Protein AF-0000000075076273 (afdb_homodimer)

Organism: Methylotuvimicrobium buryatense (NCBI:txid95641)

pLDDT: mean 92.7, std 9.91, range [49.16, 98.88]

Nearest PDB structures (foldseek):
  3ntx-assembly1_A  TM=8.333E-01  e=2.703E-18  Yersinia pestis CO92
  7r6a-assembly1_A  TM=7.899E-01  e=1.783E-18  Yersinia pestis
  2p2d-assembly1_B  TM=7.974E-01  e=5.294E-17  Escherichia coli
  2p2d-assembly1_C  TM=8.151E-01  e=6.070E-16  Escherichia coli
  7r6a-assembly1_B  TM=7.524E-01  e=3.491E-17  Yersinia pestis

Structure (mmCIF, N/CA/C/O backbone):
data_AF-0000000075076273-model_v1
#
loop_
_entity.id
_entity.type
_entity.pdbx_description
1 polymer Asparaginase
#
loop_
_atom_site.group_PDB
_atom_site.id
_atom_site.type_symbol
_atom_site.label_atom_id
_atom_site.label_alt_id
_atom_site.label_comp_id
_atom_site.label_asym_id
_atom_site.label_entity_id
_atom_site.label_seq_id
_atom_site.pdbx_PDB_ins_code
_atom_site.Cartn_x
_atom_site.Cartn_y
_atom_site.Cartn_z
_atom_site.occupancy
_atom_site.B_iso_or_equiv
_atom_site.auth_seq_id
_atom_site.auth_comp_id
_atom_site.auth_asym_id
_atom_site.auth_atom_id
_atom_site.pdbx_PDB_model_num
ATOM 1 N N . MET A 1 1 ? 7.57 26.594 31.391 1 91.5 1 MET A N 1
ATOM 2 C CA . MET A 1 1 ? 6.262 26.359 30.781 1 91.5 1 MET A CA 1
ATOM 3 C C . MET A 1 1 ? 6.363 26.297 29.266 1 91.5 1 MET A C 1
ATOM 5 O O . MET A 1 1 ? 7.078 27.109 28.656 1 91.5 1 MET A O 1
ATOM 9 N N . LYS A 1 2 ? 5.855 25.281 28.656 1 96 2 LYS A N 1
ATOM 10 C CA . LYS A 1 2 ? 5.797 25.172 27.203 1 96 2 LYS A CA 1
ATOM 11 C C . LYS A 1 2 ? 4.422 25.578 26.688 1 96 2 LYS A C 1
ATOM 13 O O . LYS A 1 2 ? 3.398 25.203 27.25 1 96 2 LYS A O 1
ATOM 18 N N . ASN A 1 3 ? 4.441 26.422 25.703 1 97.81 3 ASN A N 1
ATOM 19 C CA . ASN A 1 3 ? 3.221 26.812 25 1 97.81 3 ASN A CA 1
ATOM 20 C C . ASN A 1 3 ? 3.023 26.016 23.719 1 97.81 3 ASN A C 1
ATOM 22 O O . ASN A 1 3 ? 3.871 26.047 22.828 1 97.81 3 ASN A O 1
ATOM 26 N N . VAL A 1 4 ? 1.896 25.344 23.625 1 98.06 4 VAL A N 1
ATOM 27 C CA . VAL A 1 4 ? 1.641 24.453 22.5 1 98.06 4 VAL A CA 1
ATOM 28 C C . VAL A 1 4 ? 0.36 24.875 21.797 1 98.06 4 VAL A C 1
ATOM 30 O O . VAL A 1 4 ? -0.672 25.094 22.422 1 98.06 4 VAL A O 1
ATOM 33 N N . LEU A 1 5 ? 0.422 25.125 20.469 1 98.19 5 LEU A N 1
ATOM 34 C CA . LEU A 1 5 ? -0.783 25.25 19.656 1 98.19 5 LEU A CA 1
ATOM 35 C C . LEU A 1 5 ? -1.387 23.875 19.375 1 98.19 5 LEU A C 1
ATOM 37 O O . LEU A 1 5 ? -0.745 23.031 18.75 1 98.19 5 LEU A O 1
ATOM 41 N N . LEU A 1 6 ? -2.545 23.625 19.859 1 96.62 6 LEU A N 1
ATOM 42 C CA . LEU A 1 6 ? -3.246 22.359 19.672 1 96.62 6 LEU A CA 1
ATOM 43 C C . LEU A 1 6 ? -4.406 22.531 18.688 1 96.62 6 LEU A C 1
ATOM 45 O O . LEU A 1 6 ? -5.379 23.219 18.984 1 96.62 6 LEU A O 1
ATOM 49 N N . VAL A 1 7 ? -4.258 21.891 17.516 1 96.56 7 VAL A N 1
ATOM 50 C CA . VAL A 1 7 ? -5.223 22 16.438 1 96.56 7 VAL A CA 1
ATOM 51 C C . VAL A 1 7 ? -6.059 20.734 16.344 1 96.56 7 VAL A C 1
ATOM 53 O O . VAL A 1 7 ? -5.531 19.656 16.078 1 96.56 7 VAL A O 1
ATOM 56 N N . PHE A 1 8 ? -7.359 20.812 16.531 1 93.31 8 PHE A N 1
ATOM 57 C CA . PHE A 1 8 ? -8.266 19.672 16.453 1 93.31 8 PHE A CA 1
ATOM 58 C C . PHE A 1 8 ? -8.938 19.609 15.086 1 93.31 8 PHE A C 1
ATOM 60 O O . PHE A 1 8 ? -9.555 20.578 14.641 1 93.31 8 PHE A O 1
ATOM 67 N N . THR A 1 9 ? -8.805 18.469 14.375 1 91.31 9 THR A N 1
ATOM 68 C CA . THR A 1 9 ? -9.414 18.344 13.055 1 91.31 9 THR A CA 1
ATOM 69 C C . THR A 1 9 ? -10.398 17.172 13.031 1 91.31 9 THR A C 1
ATOM 71 O O . THR A 1 9 ? -10.938 16.828 11.977 1 91.31 9 THR A O 1
ATOM 74 N N . GLY A 1 10 ? -10.641 16.594 14.062 1 81.31 10 GLY A N 1
ATOM 75 C CA . GLY A 1 10 ? -11.5 15.422 14.148 1 81.31 10 GLY A CA 1
ATOM 76 C C . GLY A 1 10 ? -10.727 14.125 14.32 1 81.31 10 GLY A C 1
ATOM 77 O O . GLY A 1 10 ? -9.766 14.07 15.086 1 81.31 10 GLY A O 1
ATOM 78 N N . GLY A 1 11 ? -11.32 13.156 13.664 1 72.12 11 GLY A N 1
ATOM 79 C CA . GLY A 1 11 ? -10.688 11.844 13.75 1 72.12 11 GLY A CA 1
ATOM 80 C C . GLY A 1 11 ? -11.125 11.047 14.961 1 72.12 11 GLY A C 1
ATOM 81 O O . GLY A 1 11 ? -11.859 11.555 15.812 1 72.12 11 GLY A O 1
ATOM 82 N N . THR A 1 12 ? -10.664 9.875 14.984 1 70.38 12 THR A N 1
ATOM 83 C CA . THR A 1 12 ? -11 8.938 16.047 1 70.38 12 THR A CA 1
ATOM 84 C C . THR A 1 12 ? -10.609 9.5 17.422 1 70.38 12 THR A C 1
ATOM 86 O O . THR A 1 12 ? -11.32 9.305 18.406 1 70.38 12 THR A O 1
ATOM 89 N N . ILE A 1 13 ? -9.547 10.203 17.391 1 76.06 13 ILE A N 1
ATOM 90 C CA . ILE A 1 13 ? -9.055 10.797 18.625 1 76.06 13 ILE A CA 1
ATOM 91 C C . ILE A 1 13 ? -10.023 11.875 19.094 1 76.06 13 ILE A C 1
ATOM 93 O O . ILE A 1 13 ? -10.07 12.203 20.281 1 76.06 13 ILE A O 1
ATOM 97 N N . GLY A 1 14 ? -10.688 12.391 18.188 1 66.56 14 GLY A N 1
ATOM 98 C CA . GLY A 1 14 ? -11.672 13.414 18.5 1 66.56 14 GLY A CA 1
ATOM 99 C C . GLY A 1 14 ? -13.102 12.914 18.422 1 66.56 14 GLY A C 1
ATOM 100 O O . GLY A 1 14 ? -14.031 13.703 18.281 1 66.56 14 GLY A O 1
ATOM 101 N N . SER A 1 15 ? -13.188 11.531 18.406 1 67.44 15 SER A N 1
ATOM 102 C CA . SER A 1 15 ? -14.508 10.984 18.125 1 67.44 15 SER A CA 1
ATOM 103 C C . SER A 1 15 ? -15.039 10.18 19.312 1 67.44 15 SER A C 1
ATOM 105 O O . SER A 1 15 ? -14.297 9.883 20.25 1 67.44 15 SER A O 1
ATOM 107 N N . GLU A 1 16 ? -16.297 10.164 19.344 1 65.06 16 GLU A N 1
ATOM 108 C CA . GLU A 1 16 ? -16.984 9.281 20.266 1 65.06 16 GLU A CA 1
ATOM 109 C C . GLU A 1 16 ? -17.609 8.086 19.531 1 65.06 16 GLU A C 1
ATOM 111 O O . GLU A 1 16 ? -18.031 8.211 18.391 1 65.06 16 GLU A O 1
ATOM 116 N N . ALA A 1 17 ? -17.453 6.934 20.125 1 58.31 17 ALA A N 1
ATOM 117 C CA . ALA A 1 17 ? -18.125 5.758 19.562 1 58.31 17 ALA A CA 1
ATOM 118 C C . ALA A 1 17 ? -19.578 5.711 20 1 58.31 17 ALA A C 1
ATOM 120 O O . ALA A 1 17 ? -19.891 5.871 21.188 1 58.31 17 ALA A O 1
ATOM 121 N N . SER A 1 18 ? -20.453 6.039 19.031 1 53.84 18 SER A N 1
ATOM 122 C CA . SER A 1 18 ? -21.859 5.844 19.328 1 53.84 18 SER A CA 1
ATOM 123 C C . SER A 1 18 ? -22.469 4.758 18.453 1 53.84 18 SER A C 1
ATOM 125 O O . SER A 1 18 ? -22.391 4.84 17.219 1 53.84 18 SER A O 1
ATOM 127 N N . CYS A 1 19 ? -23.141 3.855 19.031 1 49.62 19 CYS A N 1
ATOM 128 C CA . CYS A 1 19 ? -23.875 2.771 18.375 1 49.62 19 CYS A CA 1
ATOM 129 C C . CYS A 1 19 ? -23.016 2.123 17.297 1 49.62 19 CYS A C 1
ATOM 131 O O . CYS A 1 19 ? -23.484 1.925 16.172 1 49.62 19 CYS A O 1
ATOM 133 N N . GLY A 1 20 ? -21.734 1.979 17.547 1 52.19 20 GLY A N 1
ATOM 134 C CA . GLY A 1 20 ? -20.891 1.23 16.625 1 52.19 20 GLY A CA 1
ATOM 135 C C . GLY A 1 20 ? -20.312 2.088 15.523 1 52.19 20 GLY A C 1
ATOM 136 O O . GLY A 1 20 ? -19.547 1.595 14.68 1 52.19 20 GLY A O 1
ATOM 137 N N . THR A 1 21 ? -20.797 3.359 15.391 1 55.84 21 THR A N 1
ATOM 138 C CA . THR A 1 21 ? -20.266 4.27 14.383 1 55.84 21 THR A CA 1
ATOM 139 C C . THR A 1 21 ? -19.375 5.328 15.023 1 55.84 21 THR A C 1
ATOM 141 O O . THR A 1 21 ? -19.625 5.766 16.141 1 55.84 21 THR A O 1
ATOM 144 N N . ILE A 1 22 ? -18.234 5.602 14.367 1 59.59 22 ILE A N 1
ATOM 145 C CA . ILE A 1 22 ? -17.344 6.664 14.82 1 59.59 22 ILE A CA 1
ATOM 146 C C . ILE A 1 22 ? -17.781 7.996 14.211 1 59.59 22 ILE A C 1
ATOM 148 O O . ILE A 1 22 ? -17.969 8.102 13 1 59.59 22 ILE A O 1
ATOM 152 N N . ALA A 1 23 ? -18.344 8.883 15.062 1 63.66 23 ALA A N 1
ATOM 153 C CA . ALA A 1 23 ? -18.703 10.234 14.633 1 63.66 23 ALA A CA 1
ATOM 154 C C . ALA A 1 23 ? -17.875 11.273 15.359 1 63.66 23 ALA A C 1
ATOM 156 O O . ALA A 1 23 ? -17.516 11.094 16.531 1 63.66 23 ALA A O 1
ATOM 157 N N . THR A 1 24 ? -17.547 12.25 14.609 1 65.75 24 THR A N 1
ATOM 158 C CA . THR A 1 24 ? -16.797 13.336 15.258 1 65.75 24 THR A CA 1
ATOM 159 C C . THR A 1 24 ? -17.625 13.953 16.391 1 65.75 24 THR A C 1
ATOM 161 O O . THR A 1 24 ? -18.844 14.039 16.297 1 65.75 24 THR A O 1
ATOM 164 N N . SER A 1 25 ? -16.906 14.141 17.547 1 65.94 25 SER A N 1
ATOM 165 C CA . SER A 1 25 ? -17.578 14.711 18.703 1 65.94 25 SER A CA 1
ATOM 166 C C . SER A 1 25 ? -17.016 16.094 19.047 1 65.94 25 SER A C 1
ATOM 168 O O . SER A 1 25 ? -15.797 16.297 19.016 1 65.94 25 SER A O 1
ATOM 170 N N . VAL A 1 26 ? -17.906 17.016 19.391 1 64.25 26 VAL A N 1
ATOM 171 C CA . VAL A 1 26 ? -17.516 18.359 19.797 1 64.25 26 VAL A CA 1
ATOM 172 C C . VAL A 1 26 ? -16.781 18.312 21.125 1 64.25 26 VAL A C 1
ATOM 174 O O . VAL A 1 26 ? -15.984 19.203 21.438 1 64.25 26 VAL A O 1
ATOM 177 N N . ASN A 1 27 ? -16.984 17.188 21.797 1 67.5 27 ASN A N 1
ATOM 178 C CA . ASN A 1 27 ? -16.438 17.109 23.141 1 67.5 27 ASN A CA 1
ATOM 179 C C . ASN A 1 27 ? -15.078 16.391 23.141 1 67.5 27 ASN A C 1
ATOM 181 O O . ASN A 1 27 ? -14.406 16.328 24.172 1 67.5 27 ASN A O 1
ATOM 185 N N . ALA A 1 28 ? -14.641 15.883 22 1 67.88 28 ALA A N 1
ATOM 186 C CA . ALA A 1 28 ? -13.453 15.039 21.922 1 67.88 28 ALA A CA 1
ATOM 187 C C . ALA A 1 28 ? -12.203 15.805 22.359 1 67.88 28 ALA A C 1
ATOM 189 O O . ALA A 1 28 ? -11.383 15.281 23.109 1 67.88 28 ALA A O 1
ATOM 190 N N . PRO A 1 29 ? -12.094 17.047 21.922 1 68.75 29 PRO A N 1
ATOM 191 C CA . PRO A 1 29 ? -10.93 17.781 22.406 1 68.75 29 PRO A CA 1
ATOM 192 C C . PRO A 1 29 ? -10.867 17.859 23.938 1 68.75 29 PRO A C 1
ATOM 194 O O . PRO A 1 29 ? -9.789 17.703 24.516 1 68.75 29 PRO A O 1
ATOM 197 N N . TYR A 1 30 ? -11.992 17.953 24.422 1 74.19 30 TYR A N 1
ATOM 198 C CA . TYR A 1 30 ? -12.07 18.047 25.875 1 74.19 30 TYR A CA 1
ATOM 199 C C . TYR A 1 30 ? -11.672 16.719 26.516 1 74.19 30 TYR A C 1
ATOM 201 O O . TYR A 1 30 ? -10.922 16.703 27.5 1 74.19 30 TYR A O 1
ATOM 209 N N . ARG A 1 31 ? -12.086 15.68 25.938 1 84.81 31 ARG A N 1
ATOM 210 C CA . ARG A 1 31 ? -11.789 14.367 26.5 1 84.81 31 ARG A CA 1
ATOM 211 C C . ARG A 1 31 ? -10.297 14.078 26.469 1 84.81 31 ARG A C 1
ATOM 213 O O . ARG A 1 31 ? -9.727 13.57 27.438 1 84.81 31 ARG A O 1
ATOM 220 N N . LEU A 1 32 ? -9.664 14.367 25.391 1 90.5 32 LEU A N 1
ATOM 221 C CA . LEU A 1 32 ? -8.227 14.164 25.25 1 90.5 32 LEU A CA 1
ATOM 222 C C . LEU A 1 32 ? -7.465 14.953 26.312 1 90.5 32 LEU A C 1
ATOM 224 O O . LEU A 1 32 ? -6.59 14.414 27 1 90.5 32 LEU A O 1
ATOM 228 N N . LEU A 1 33 ? -7.793 16.188 26.547 1 91.44 33 LEU A N 1
ATOM 229 C CA . LEU A 1 33 ? -7.113 17.062 27.5 1 91.44 33 LEU A CA 1
ATOM 230 C C . LEU A 1 33 ? -7.387 16.625 28.938 1 91.44 33 LEU A C 1
ATOM 232 O O . LEU A 1 33 ? -6.504 16.719 29.797 1 91.44 33 LEU A O 1
ATOM 236 N N . GLN A 1 34 ? -8.594 16.125 29.109 1 91 34 GLN A N 1
ATOM 237 C CA . GLN A 1 34 ? -8.93 15.602 30.438 1 91 34 GLN A CA 1
ATOM 238 C C . GLN A 1 34 ? -8.07 14.391 30.781 1 91 34 GLN A C 1
ATOM 240 O O . GLN A 1 34 ? -7.52 14.305 31.891 1 91 34 GLN A O 1
ATOM 245 N N . LEU A 1 35 ? -8.031 13.492 29.875 1 92.25 35 LEU A N 1
ATOM 246 C CA . LEU A 1 35 ? -7.215 12.297 30.078 1 92.25 35 LEU A CA 1
ATOM 247 C C . LEU A 1 35 ? -5.746 12.672 30.25 1 92.25 35 LEU A C 1
ATOM 249 O O . LEU A 1 35 ? -5.055 12.102 31.094 1 92.25 35 LEU A O 1
ATOM 253 N N . PHE A 1 36 ? -5.336 13.586 29.5 1 93.75 36 PHE A N 1
ATOM 254 C CA . PHE A 1 36 ? -3.967 14.086 29.578 1 93.75 36 PHE A CA 1
ATOM 255 C C . PHE A 1 36 ? -3.67 14.648 30.953 1 93.75 36 PHE A C 1
ATOM 257 O O . PHE A 1 36 ? -2.65 14.32 31.562 1 93.75 36 PHE A O 1
ATOM 264 N N . GLU A 1 37 ? -4.508 15.484 31.5 1 94.12 37 GLU A N 1
ATOM 265 C CA . GLU A 1 37 ? -4.344 16.094 32.812 1 94.12 37 GLU A CA 1
ATOM 266 C C . GLU A 1 37 ? -4.301 15.023 33.906 1 94.12 37 GLU A C 1
ATOM 268 O O . GLU A 1 37 ? -3.551 15.156 34.875 1 94.12 37 GLU A O 1
ATOM 273 N N . ARG A 1 38 ? -5.039 14.016 33.688 1 93.75 38 ARG A N 1
ATOM 274 C CA . ARG A 1 38 ? -5.164 12.977 34.688 1 93.75 38 ARG A CA 1
ATOM 275 C C . ARG A 1 38 ? -3.959 12.039 34.656 1 93.75 38 ARG A C 1
ATOM 277 O O . ARG A 1 38 ? -3.533 11.531 35.688 1 93.75 38 ARG A O 1
ATOM 284 N N . GLN A 1 39 ? -3.402 11.883 33.5 1 93.38 39 GLN A N 1
ATOM 285 C CA . GLN A 1 39 ? -2.48 10.758 33.344 1 93.38 39 GLN A CA 1
ATOM 286 C C . GLN A 1 39 ? -1.054 11.242 33.125 1 93.38 39 GLN A C 1
ATOM 288 O O . GLN A 1 39 ? -0.103 10.461 33.219 1 93.38 39 GLN A O 1
ATOM 293 N N . TYR A 1 40 ? -0.89 12.461 32.781 1 94.62 40 TYR A N 1
ATOM 294 C CA . TYR A 1 40 ? 0.441 13.016 32.562 1 94.62 40 TYR A CA 1
ATOM 295 C C . TYR A 1 40 ? 0.866 13.891 33.75 1 94.62 40 TYR A C 1
ATOM 297 O O . TYR A 1 40 ? 0.425 15.039 33.844 1 94.62 40 TYR A O 1
ATOM 305 N N . PRO A 1 41 ? 1.811 13.492 34.531 1 92.88 41 PRO A N 1
ATOM 306 C CA . PRO A 1 41 ? 2.162 14.188 35.781 1 92.88 41 PRO A CA 1
ATOM 307 C C . PRO A 1 41 ? 2.643 15.617 35.531 1 92.88 41 PRO A C 1
ATOM 309 O O . PRO A 1 41 ? 2.395 16.5 36.375 1 92.88 41 PRO A O 1
ATOM 312 N N . GLU A 1 42 ? 3.305 15.875 34.5 1 92.88 42 GLU A N 1
ATOM 313 C CA . GLU A 1 42 ? 3.893 17.188 34.25 1 92.88 42 GLU A CA 1
ATOM 314 C C . GLU A 1 42 ? 2.938 18.078 33.469 1 92.88 42 GLU A C 1
ATOM 316 O O . GLU A 1 42 ? 3.363 19.062 32.844 1 92.88 42 GLU A O 1
ATOM 321 N N . HIS A 1 43 ? 1.697 17.719 33.469 1 93.62 43 HIS A N 1
ATOM 322 C CA . HIS A 1 43 ? 0.7 18.422 32.688 1 93.62 43 HIS A CA 1
ATOM 323 C C . HIS A 1 43 ? 0.663 19.906 33 1 93.62 43 HIS A C 1
ATOM 325 O O . HIS A 1 43 ? 0.377 20.734 32.156 1 93.62 43 HIS A O 1
ATOM 331 N N . SER A 1 44 ? 0.981 20.312 34.219 1 92.94 44 SER A N 1
ATOM 332 C CA . SER A 1 44 ? 0.893 21.703 34.656 1 92.94 44 SER A CA 1
ATOM 333 C C . SER A 1 44 ? 1.965 22.562 34 1 92.94 44 SER A C 1
ATOM 335 O O . SER A 1 44 ? 1.899 23.797 34.062 1 92.94 44 SER A O 1
ATOM 337 N N . GLN A 1 45 ? 2.904 21.938 33.344 1 94.88 45 GLN A N 1
ATOM 338 C CA . GLN A 1 45 ? 3.998 22.641 32.688 1 94.88 45 GLN A CA 1
ATOM 339 C C . GLN A 1 45 ? 3.668 22.953 31.234 1 94.88 45 GLN A C 1
ATOM 341 O O . GLN A 1 45 ? 4.488 23.516 30.516 1 94.88 45 GLN A O 1
ATOM 346 N N . ILE A 1 46 ? 2.557 22.609 30.812 1 96.5 46 ILE A N 1
ATOM 347 C CA . ILE A 1 46 ? 2.162 22.781 29.422 1 96.5 46 ILE A CA 1
ATOM 348 C C . ILE A 1 46 ? 0.931 23.672 29.328 1 96.5 46 ILE A C 1
ATOM 350 O O . ILE A 1 46 ? -0.074 23.438 30 1 96.5 46 ILE A O 1
ATOM 354 N N . ASP A 1 47 ? 0.958 24.703 28.562 1 96.12 47 ASP A N 1
ATOM 355 C CA . ASP A 1 47 ? -0.181 25.562 28.234 1 96.12 47 ASP A CA 1
ATOM 356 C C . ASP A 1 47 ? -0.633 25.328 26.797 1 96.12 47 ASP A C 1
ATOM 358 O O . ASP A 1 47 ? 0.19 25.297 25.875 1 96.12 47 ASP A O 1
ATOM 362 N N . PHE A 1 48 ? -1.923 25.188 26.625 1 95.75 48 PHE A N 1
ATOM 363 C CA . PHE A 1 48 ? -2.451 24.922 25.297 1 95.75 48 PHE A CA 1
ATOM 364 C C . PHE A 1 48 ? -3.252 26.125 24.797 1 95.75 48 PHE A C 1
ATOM 366 O O . PHE A 1 48 ? -4.023 26.719 25.547 1 95.75 48 PHE A O 1
ATOM 373 N N . THR A 1 49 ? -3.006 26.562 23.594 1 95.62 49 THR A N 1
ATOM 374 C CA . THR A 1 49 ? -3.969 27.297 22.781 1 95.62 49 THR A CA 1
ATOM 375 C C . THR A 1 49 ? -4.664 26.359 21.797 1 95.62 49 THR A C 1
ATOM 377 O O . THR A 1 49 ? -4.016 25.75 20.938 1 95.62 49 THR A O 1
ATOM 380 N N . THR A 1 50 ? -5.977 26.203 21.906 1 93.81 50 THR A N 1
ATOM 381 C CA . THR A 1 50 ? -6.699 25.234 21.094 1 93.81 50 THR A CA 1
ATOM 382 C C . THR A 1 50 ? -7.496 25.922 19.984 1 93.81 50 THR A C 1
ATOM 384 O O . THR A 1 50 ? -8.078 26.984 20.203 1 93.81 50 THR A O 1
ATOM 387 N N . ILE A 1 51 ? -7.391 25.375 18.766 1 92.31 51 ILE A N 1
ATOM 388 C CA . ILE A 1 51 ? -8.242 25.797 17.656 1 92.31 51 ILE A CA 1
ATOM 389 C C . ILE A 1 51 ? -8.852 24.578 16.984 1 92.31 51 ILE A C 1
ATOM 391 O O . ILE A 1 51 ? -8.328 23.469 17.109 1 92.31 51 ILE A O 1
ATOM 395 N N . ARG A 1 52 ? -10.016 24.797 16.312 1 90.81 52 ARG A N 1
ATOM 396 C CA . ARG A 1 52 ? -10.727 23.734 15.602 1 90.81 52 ARG A CA 1
ATOM 397 C C . ARG A 1 52 ? -11.227 24.234 14.25 1 90.81 52 ARG A C 1
ATOM 399 O O . ARG A 1 52 ? -12.422 24.5 14.078 1 90.81 52 ARG A O 1
ATOM 406 N N . PRO A 1 53 ? -10.383 24.234 13.344 1 87.38 53 PRO A N 1
ATOM 407 C CA . PRO A 1 53 ? -10.734 24.828 12.047 1 87.38 53 PRO A CA 1
ATOM 408 C C . PRO A 1 53 ? -11.758 23.984 11.289 1 87.38 53 PRO A C 1
ATOM 410 O O . PRO A 1 53 ? -12.625 24.531 10.602 1 87.38 53 PRO A O 1
ATOM 413 N N . VAL A 1 54 ? -11.562 22.688 11.32 1 84.12 54 VAL A N 1
ATOM 414 C CA . VAL A 1 54 ? -12.406 21.797 10.539 1 84.12 54 VAL A CA 1
ATOM 415 C C . VAL A 1 54 ? -12.609 20.484 11.289 1 84.12 54 VAL A C 1
ATOM 417 O O . VAL A 1 54 ? -11.672 19.969 11.914 1 84.12 54 VAL A O 1
ATOM 420 N N . GLN A 1 55 ? -13.781 20.047 11.32 1 87 55 GLN A N 1
ATOM 421 C CA . GLN A 1 55 ? -14.094 18.734 11.844 1 87 55 GLN A CA 1
ATOM 422 C C . GLN A 1 55 ? -14.477 17.766 10.711 1 87 55 GLN A C 1
ATOM 424 O O . GLN A 1 55 ? -15.516 17.953 10.062 1 87 55 GLN A O 1
ATOM 429 N N . ILE A 1 56 ? -13.578 16.766 10.562 1 90.06 56 ILE A N 1
ATOM 430 C CA . ILE A 1 56 ? -13.789 15.914 9.398 1 90.06 56 ILE A CA 1
ATOM 431 C C . ILE A 1 56 ? -13.227 14.516 9.672 1 90.06 56 ILE A C 1
ATOM 433 O O . ILE A 1 56 ? -12.203 14.375 10.344 1 90.06 56 ILE A O 1
ATOM 437 N N . LEU A 1 57 ? -13.891 13.484 9.203 1 90.38 57 LEU A N 1
ATOM 438 C CA . LEU A 1 57 ? -13.289 12.156 9.164 1 90.38 57 LEU A CA 1
ATOM 439 C C . LEU A 1 57 ? -12.188 12.086 8.117 1 90.38 57 LEU A C 1
ATOM 441 O O . LEU A 1 57 ? -12.344 12.602 7.008 1 90.38 57 LEU A O 1
ATOM 445 N N . SER A 1 58 ? -11.086 11.477 8.508 1 93.81 58 SER A N 1
ATOM 446 C CA . SER A 1 58 ? -9.891 11.578 7.68 1 93.81 58 SER A CA 1
ATOM 447 C C . SER A 1 58 ? -10.102 10.945 6.312 1 93.81 58 SER A C 1
ATOM 449 O O . SER A 1 58 ? -9.438 11.305 5.34 1 93.81 58 SER A O 1
ATOM 451 N N . GLU A 1 59 ? -11.07 9.969 6.184 1 94.06 59 GLU A N 1
ATOM 452 C CA . GLU A 1 59 ? -11.352 9.344 4.895 1 94.06 59 GLU A CA 1
ATOM 453 C C . GLU A 1 59 ? -11.945 10.352 3.91 1 94.06 59 GLU A C 1
ATOM 455 O O . GLU A 1 59 ? -11.945 10.117 2.701 1 94.06 59 GLU A O 1
ATOM 460 N N . ASN A 1 60 ? -12.406 11.484 4.387 1 95.31 60 ASN A N 1
ATOM 461 C CA . ASN A 1 60 ? -13.078 12.461 3.541 1 95.31 60 ASN A CA 1
ATOM 462 C C . ASN A 1 60 ? -12.18 13.664 3.244 1 95.31 60 ASN A C 1
ATOM 464 O O . ASN A 1 60 ? -12.625 14.641 2.648 1 95.31 60 ASN A O 1
ATOM 468 N N . ILE A 1 61 ? -10.93 13.578 3.623 1 96.06 61 ILE A N 1
ATOM 469 C CA . ILE A 1 61 ? -9.992 14.68 3.445 1 96.06 61 ILE A CA 1
ATOM 470 C C . ILE A 1 61 ? -9.609 14.797 1.974 1 96.06 61 ILE A C 1
ATOM 472 O O . ILE A 1 61 ? -9.398 13.789 1.298 1 96.06 61 ILE A O 1
ATOM 476 N N . THR A 1 62 ? -9.555 16.047 1.488 1 96.94 62 THR A N 1
ATOM 477 C CA . THR A 1 62 ? -9.055 16.438 0.176 1 96.94 62 THR A CA 1
ATOM 478 C C . THR A 1 62 ? -7.992 17.531 0.306 1 96.94 62 THR A C 1
ATOM 480 O O . THR A 1 62 ? -7.754 18.047 1.4 1 96.94 62 THR A O 1
ATOM 483 N N . PRO A 1 63 ? -7.359 17.906 -0.786 1 97.94 63 PRO A N 1
ATOM 484 C CA . PRO A 1 63 ? -6.371 18.984 -0.72 1 97.94 63 PRO A CA 1
ATOM 485 C C . PRO A 1 63 ? -6.969 20.297 -0.22 1 97.94 63 PRO A C 1
ATOM 487 O O . PRO A 1 63 ? -6.266 21.094 0.405 1 97.94 63 PRO A O 1
ATOM 490 N N . THR A 1 64 ? -8.242 20.5 -0.454 1 96.75 64 THR A N 1
ATOM 491 C CA . THR A 1 64 ? -8.906 21.703 0.043 1 96.75 64 THR A CA 1
ATOM 492 C C . THR A 1 64 ? -8.859 21.75 1.567 1 96.75 64 THR A C 1
ATOM 494 O O . THR A 1 64 ? -8.719 22.828 2.152 1 96.75 64 THR A O 1
ATOM 497 N N . PHE A 1 65 ? -8.977 20.641 2.182 1 96.25 65 PHE A N 1
ATOM 498 C CA . PHE A 1 65 ? -8.836 20.547 3.631 1 96.25 65 PHE A CA 1
ATOM 499 C C . PHE A 1 65 ? -7.461 21.047 4.07 1 96.25 65 PHE A C 1
ATOM 501 O O . PHE A 1 65 ? -7.348 21.812 5.031 1 96.25 65 PHE A O 1
ATOM 508 N N . TRP A 1 66 ? -6.387 20.609 3.4 1 98.25 66 TRP A N 1
ATOM 509 C CA . TRP A 1 66 ? -5.027 21.016 3.742 1 98.25 66 TRP A CA 1
ATOM 510 C C . TRP A 1 66 ? -4.879 22.531 3.66 1 98.25 66 TRP A C 1
ATOM 512 O O . TRP A 1 66 ? -4.223 23.156 4.508 1 98.25 66 TRP A O 1
ATOM 522 N N . GLU A 1 67 ? -5.512 23.109 2.639 1 98.31 67 GLU A N 1
ATOM 523 C CA . GLU A 1 67 ? -5.449 24.562 2.461 1 98.31 67 GLU A CA 1
ATOM 524 C C . GLU A 1 67 ? -6.07 25.297 3.65 1 98.31 67 GLU A C 1
ATOM 526 O O . GLU A 1 67 ? -5.473 26.219 4.191 1 98.31 67 GLU A O 1
ATOM 531 N N . THR A 1 68 ? -7.195 24.812 4.047 1 97.31 68 THR A N 1
ATOM 532 C CA . THR A 1 68 ? -7.879 25.406 5.195 1 97.31 68 THR A CA 1
ATOM 533 C C . THR A 1 68 ? -7.062 25.219 6.469 1 97.31 68 THR A C 1
ATOM 535 O O . THR A 1 68 ? -6.895 26.156 7.25 1 97.31 68 THR A O 1
ATOM 538 N N . LEU A 1 69 ? -6.566 24.031 6.688 1 97.81 69 LEU A N 1
ATOM 539 C CA . LEU A 1 69 ? -5.762 23.703 7.859 1 97.81 69 LEU A CA 1
ATOM 540 C C . LEU A 1 69 ? -4.523 24.594 7.934 1 97.81 69 LEU A C 1
ATOM 542 O O . LEU A 1 69 ? -4.242 25.188 8.977 1 97.81 69 LEU A O 1
ATOM 546 N N . ILE A 1 70 ? -3.801 24.734 6.832 1 98.44 70 ILE A N 1
ATOM 547 C CA . ILE A 1 70 ? -2.561 25.484 6.758 1 98.44 70 ILE A CA 1
ATOM 548 C C . ILE A 1 70 ? -2.844 26.969 7.035 1 98.44 70 ILE A C 1
ATOM 550 O O . ILE A 1 70 ? -2.154 27.594 7.836 1 98.44 70 ILE A O 1
ATOM 554 N N . LYS A 1 71 ? -3.914 27.516 6.406 1 98.25 71 LYS A N 1
ATOM 555 C CA . LYS A 1 71 ? -4.273 28.922 6.605 1 98.25 71 LYS A CA 1
ATOM 556 C C . LYS A 1 71 ? -4.578 29.203 8.078 1 98.25 71 LYS A C 1
ATOM 558 O O . LYS A 1 71 ? -4.176 30.25 8.609 1 98.25 71 LYS A O 1
ATOM 563 N N . THR A 1 72 ? -5.242 28.297 8.672 1 97.69 72 THR A N 1
ATOM 564 C CA . THR A 1 72 ? -5.629 28.484 10.062 1 97.69 72 THR A CA 1
ATOM 565 C C . THR A 1 72 ? -4.402 28.438 10.977 1 97.69 72 THR A C 1
ATOM 567 O O . THR A 1 72 ? -4.293 29.234 11.914 1 97.69 72 THR A O 1
ATOM 570 N N . ILE A 1 73 ? -3.508 27.531 10.758 1 98.31 73 ILE A N 1
ATOM 571 C CA . ILE A 1 73 ? -2.287 27.406 11.547 1 98.31 73 ILE A CA 1
ATOM 572 C C . ILE A 1 73 ? -1.43 28.656 11.352 1 98.31 73 ILE A C 1
ATOM 574 O O . ILE A 1 73 ? -0.913 29.219 12.32 1 98.31 73 ILE A O 1
ATOM 578 N N . GLU A 1 74 ? -1.331 29.125 10.133 1 97.94 74 GLU A N 1
ATOM 579 C CA . GLU A 1 74 ? -0.546 30.312 9.836 1 97.94 74 GLU A CA 1
ATOM 580 C C . GLU A 1 74 ? -1.108 31.531 10.555 1 97.94 74 GLU A C 1
ATOM 582 O O . GLU A 1 74 ? -0.351 32.375 11.055 1 97.94 74 GLU A O 1
ATOM 587 N N . ALA A 1 75 ? -2.396 31.609 10.539 1 97.94 75 ALA A N 1
ATOM 588 C CA . ALA A 1 75 ? -3.055 32.75 11.172 1 97.94 75 ALA A CA 1
ATOM 589 C C . ALA A 1 75 ? -2.711 32.812 12.656 1 97.94 75 ALA A C 1
ATOM 591 O O . ALA A 1 75 ? -2.721 33.906 13.242 1 97.94 75 ALA A O 1
ATOM 592 N N . GLU A 1 76 ? -2.35 31.719 13.25 1 97.88 76 GLU A N 1
ATOM 593 C CA . GLU A 1 76 ? -2.01 31.672 14.664 1 97.88 76 GLU A CA 1
ATOM 594 C C . GLU A 1 76 ? -0.529 31.969 14.891 1 97.88 76 GLU A C 1
ATOM 596 O O . GLU A 1 76 ? -0.061 32 16.031 1 97.88 76 GLU A O 1
ATOM 601 N N . GLN A 1 77 ? 0.247 32.156 13.836 1 98.12 77 GLN A N 1
ATOM 602 C CA . GLN A 1 77 ? 1.678 32.406 13.922 1 98.12 77 GLN A CA 1
ATOM 603 C C . GLN A 1 77 ? 2.4 31.328 14.703 1 98.12 77 GLN A C 1
ATOM 605 O O . GLN A 1 77 ? 2.912 31.578 15.797 1 98.12 77 GLN A O 1
ATOM 610 N N . PRO A 1 78 ? 2.564 30.203 14.086 1 97.69 78 PRO A N 1
ATOM 611 C CA . PRO A 1 78 ? 3.072 29.031 14.781 1 97.69 78 PRO A CA 1
ATOM 612 C C . PRO A 1 78 ? 4.449 29.25 15.406 1 97.69 78 PRO A C 1
ATOM 614 O O . PRO A 1 78 ? 4.816 28.562 16.359 1 97.69 78 PRO A O 1
ATOM 617 N N . GLU A 1 79 ? 5.199 30.203 14.977 1 96.19 79 GLU A N 1
ATOM 618 C CA . GLU A 1 79 ? 6.523 30.5 15.516 1 96.19 79 GLU A CA 1
ATOM 619 C C . GLU A 1 79 ? 6.438 30.984 16.953 1 96.19 79 GLU A C 1
ATOM 621 O O . GLU A 1 79 ? 7.438 30.969 17.688 1 96.19 79 GLU A O 1
ATOM 626 N N . ARG A 1 80 ? 5.277 31.406 17.375 1 97.25 80 ARG A N 1
ATOM 627 C CA . ARG A 1 80 ? 5.102 31.953 18.719 1 97.25 80 ARG A CA 1
ATOM 628 C C . ARG A 1 80 ? 4.969 30.828 19.75 1 97.25 80 ARG A C 1
ATOM 630 O O . ARG A 1 80 ? 5.035 31.078 20.953 1 97.25 80 ARG A O 1
ATOM 637 N N . TYR A 1 81 ? 4.852 29.641 19.281 1 98.19 81 TYR A N 1
ATOM 638 C CA . TYR A 1 81 ? 4.672 28.5 20.172 1 98.19 81 TYR A CA 1
ATOM 639 C C . TYR A 1 81 ? 5.941 27.656 20.234 1 98.19 81 TYR A C 1
ATOM 641 O O . TYR A 1 81 ? 6.832 27.797 19.406 1 98.19 81 TYR A O 1
ATOM 649 N N . ASP A 1 82 ? 6.023 26.844 21.266 1 98.12 82 ASP A N 1
ATOM 650 C CA . ASP A 1 82 ? 7.145 25.906 21.375 1 98.12 82 ASP A CA 1
ATOM 651 C C . ASP A 1 82 ? 6.973 24.719 20.453 1 98.12 82 ASP A C 1
ATOM 653 O O . ASP A 1 82 ? 7.941 24.031 20.125 1 98.12 82 ASP A O 1
ATOM 657 N N . GLY A 1 83 ? 5.754 24.516 20.016 1 98.44 83 GLY A N 1
ATOM 658 C CA . GLY A 1 83 ? 5.406 23.469 19.078 1 98.44 83 GLY A CA 1
ATOM 659 C C . GLY A 1 83 ? 3.936 23.453 18.703 1 98.44 83 GLY A C 1
ATOM 660 O O . GLY A 1 83 ? 3.125 24.141 19.328 1 98.44 83 GLY A O 1
ATOM 661 N N . VAL A 1 84 ? 3.629 22.797 17.672 1 98.62 84 VAL A N 1
ATOM 662 C CA . VAL A 1 84 ? 2.26 22.656 17.188 1 98.62 84 VAL A CA 1
ATOM 663 C C . VAL A 1 84 ? 1.866 21.172 17.188 1 98.62 84 VAL A C 1
ATOM 665 O O . VAL A 1 84 ? 2.658 20.312 16.812 1 98.62 84 VAL A O 1
ATOM 668 N N . ILE A 1 85 ? 0.705 20.844 17.688 1 98.12 85 ILE A N 1
ATOM 669 C CA . ILE A 1 85 ? 0.145 19.5 17.594 1 98.12 85 ILE A CA 1
ATOM 670 C C . ILE A 1 85 ? -1.165 19.531 16.812 1 98.12 85 ILE A C 1
ATOM 672 O O . ILE A 1 85 ? -2.039 20.359 17.094 1 98.12 85 ILE A O 1
ATOM 676 N N . VAL A 1 86 ? -1.264 18.734 15.805 1 97.69 86 VAL A N 1
ATOM 677 C CA . VAL A 1 86 ? -2.473 18.594 15 1 97.69 86 VAL A CA 1
ATOM 678 C C . VAL A 1 86 ? -3.064 17.203 15.203 1 97.69 86 VAL A C 1
ATOM 680 O O . VAL A 1 86 ? -2.418 16.203 14.891 1 97.69 86 VAL A O 1
ATOM 683 N N . THR A 1 87 ? -4.254 17.078 15.75 1 96.12 87 THR A N 1
ATOM 684 C CA . THR A 1 87 ? -4.926 15.789 15.797 1 96.12 87 THR A CA 1
ATOM 685 C C . THR A 1 87 ? -5.496 15.422 14.43 1 96.12 87 THR A C 1
ATOM 687 O O . THR A 1 87 ? -5.926 16.297 13.68 1 96.12 87 THR A O 1
ATOM 690 N N . HIS A 1 88 ? -5.527 14.227 14.086 1 95.5 88 HIS A N 1
ATOM 691 C CA . HIS A 1 88 ? -5.883 13.781 12.742 1 95.5 88 HIS A CA 1
ATOM 692 C C . HIS A 1 88 ? -6.418 12.359 12.758 1 95.5 88 HIS A C 1
ATOM 694 O O . HIS A 1 88 ? -6.133 11.594 13.68 1 95.5 88 HIS A O 1
ATOM 700 N N . GLY A 1 89 ? -7.223 11.969 11.82 1 94.5 89 GLY A N 1
ATOM 701 C CA . GLY A 1 89 ? -7.562 10.562 11.617 1 94.5 89 GLY A CA 1
ATOM 702 C C . GLY A 1 89 ? -6.445 9.766 10.969 1 94.5 89 GLY A C 1
ATOM 703 O O . GLY A 1 89 ? -5.473 10.336 10.477 1 94.5 89 GLY A O 1
ATOM 704 N N . THR A 1 90 ? -6.641 8.469 10.906 1 96.06 90 THR A N 1
ATOM 705 C CA . THR A 1 90 ? -5.531 7.609 10.508 1 96.06 90 THR A CA 1
ATOM 706 C C . THR A 1 90 ? -5.582 7.324 9.008 1 96.06 90 THR A C 1
ATOM 708 O O . THR A 1 90 ? -4.551 7.062 8.383 1 96.06 90 THR A O 1
ATOM 711 N N . ASP A 1 91 ? -6.637 7.426 8.328 1 95.19 91 ASP A N 1
ATOM 712 C CA . ASP A 1 91 ? -6.824 6.949 6.961 1 95.19 91 ASP A CA 1
ATOM 713 C C . ASP A 1 91 ? -5.922 7.703 5.988 1 95.19 91 ASP A C 1
ATOM 715 O O . ASP A 1 91 ? -5.375 7.113 5.055 1 95.19 91 ASP A O 1
ATOM 719 N N . THR A 1 92 ? -5.801 9.031 6.141 1 97.75 92 THR A N 1
ATOM 720 C CA . THR A 1 92 ? -5.039 9.852 5.203 1 97.75 92 THR A CA 1
ATOM 721 C C . THR A 1 92 ? -3.92 10.594 5.922 1 97.75 92 THR A C 1
ATOM 723 O O . THR A 1 92 ? -3.447 11.633 5.445 1 97.75 92 THR A O 1
ATOM 726 N N . LEU A 1 93 ? -3.535 10.055 7.086 1 98.25 93 LEU A N 1
ATOM 727 C CA . LEU A 1 93 ? -2.545 10.664 7.965 1 98.25 93 LEU A CA 1
ATOM 728 C C . LEU A 1 93 ? -1.233 10.898 7.223 1 98.25 93 LEU A C 1
ATOM 730 O O . LEU A 1 93 ? -0.649 11.984 7.32 1 98.25 93 LEU A O 1
ATOM 734 N N . ALA A 1 94 ? -0.798 9.945 6.453 1 98.81 94 ALA A N 1
ATOM 735 C CA . ALA A 1 94 ? 0.487 10.039 5.766 1 98.81 94 ALA A CA 1
ATOM 736 C C . ALA A 1 94 ? 0.482 11.164 4.738 1 98.81 94 ALA A C 1
ATOM 738 O O . ALA A 1 94 ? 1.478 11.875 4.586 1 98.81 94 ALA A O 1
ATOM 739 N N . TYR A 1 95 ? -0.621 11.367 4.062 1 98.88 95 TYR A N 1
ATOM 740 C CA . TYR A 1 95 ? -0.738 12.438 3.078 1 98.88 95 TYR A CA 1
ATOM 741 C C . TYR A 1 95 ? -0.707 13.805 3.75 1 98.88 95 TYR A C 1
ATOM 743 O O . TYR A 1 95 ? -0.015 14.719 3.287 1 98.88 95 TYR A O 1
ATOM 751 N N . THR A 1 96 ? -1.456 13.914 4.828 1 98.75 96 THR A N 1
ATOM 752 C CA . THR A 1 96 ? -1.487 15.188 5.539 1 98.75 96 THR A CA 1
ATOM 753 C C . THR A 1 96 ? -0.123 15.5 6.145 1 98.75 96 THR A C 1
ATOM 755 O O . THR A 1 96 ? 0.328 16.656 6.113 1 98.75 96 THR A O 1
ATOM 758 N N . ALA A 1 97 ? 0.507 14.492 6.691 1 98.88 97 ALA A N 1
ATOM 759 C CA . ALA A 1 97 ? 1.847 14.688 7.242 1 98.88 97 ALA A CA 1
ATOM 760 C C . ALA A 1 97 ? 2.816 15.172 6.172 1 98.88 97 ALA A C 1
ATOM 762 O O . ALA A 1 97 ? 3.625 16.078 6.422 1 98.88 97 ALA A O 1
ATOM 763 N N . ALA A 1 98 ? 2.717 14.625 5.008 1 98.81 98 ALA A N 1
ATOM 764 C CA . ALA A 1 98 ? 3.549 15.07 3.895 1 98.81 98 ALA A CA 1
ATOM 765 C C . ALA A 1 98 ? 3.225 16.516 3.512 1 98.81 98 ALA A C 1
ATOM 767 O O . ALA A 1 98 ? 4.129 17.328 3.299 1 98.81 98 ALA A O 1
ATOM 768 N N . ALA A 1 99 ? 1.95 16.844 3.455 1 98.88 99 ALA A N 1
ATOM 769 C CA . ALA A 1 99 ? 1.514 18.188 3.07 1 98.88 99 ALA A CA 1
ATOM 770 C C . ALA A 1 99 ? 2.062 19.25 4.027 1 98.88 99 ALA A C 1
ATOM 772 O O . ALA A 1 99 ? 2.629 20.25 3.596 1 98.88 99 ALA A O 1
ATOM 773 N N . LEU A 1 100 ? 1.948 18.969 5.289 1 98.75 100 LEU A N 1
ATOM 774 C CA . LEU A 1 100 ? 2.406 19.922 6.289 1 98.75 100 LEU A CA 1
ATOM 775 C C . LEU A 1 100 ? 3.93 19.969 6.336 1 98.75 100 LEU A C 1
ATOM 777 O O . LEU A 1 100 ? 4.512 21.031 6.574 1 98.75 100 LEU A O 1
ATOM 781 N N . SER A 1 101 ? 4.605 18.828 6.141 1 98.06 101 SER A N 1
ATOM 782 C CA . SER A 1 101 ? 6.062 18.797 6.098 1 98.06 101 SER A CA 1
ATOM 783 C C . SER A 1 101 ? 6.605 19.703 5 1 98.06 101 SER A C 1
ATOM 785 O O . SER A 1 101 ? 7.523 20.484 5.234 1 98.06 101 SER A O 1
ATOM 787 N N . LEU A 1 102 ? 5.988 19.562 3.842 1 97.62 102 LEU A N 1
ATOM 788 C CA . LEU A 1 102 ? 6.465 20.328 2.697 1 97.62 102 LEU A CA 1
ATOM 789 C C . LEU A 1 102 ? 6.117 21.812 2.855 1 97.62 102 LEU A C 1
ATOM 791 O O . LEU A 1 102 ? 6.973 22.672 2.66 1 97.62 102 LEU A O 1
ATOM 795 N N . TYR A 1 103 ? 4.949 22.094 3.236 1 97.94 103 TYR A N 1
ATOM 796 C CA . TYR A 1 103 ? 4.516 23.484 3.307 1 97.94 103 TYR A CA 1
ATOM 797 C C . TYR A 1 103 ? 5.254 24.234 4.414 1 97.94 103 TYR A C 1
ATOM 799 O O . TYR A 1 103 ? 5.691 25.375 4.219 1 97.94 103 TYR A O 1
ATOM 807 N N . PHE A 1 104 ? 5.402 23.609 5.559 1 97 104 PHE A N 1
ATOM 808 C CA . PHE A 1 104 ? 6.023 24.25 6.711 1 97 104 PHE A CA 1
ATOM 809 C C . PHE A 1 104 ? 7.496 23.875 6.816 1 97 104 PHE A C 1
ATOM 811 O O . PHE A 1 104 ? 8.031 23.75 7.918 1 97 104 PHE A O 1
ATOM 818 N N . HIS A 1 105 ? 8.164 23.641 5.715 1 95.25 105 HIS A N 1
ATOM 819 C CA . HIS A 1 105 ? 9.539 23.156 5.684 1 95.25 105 HIS A CA 1
ATOM 820 C C . HIS A 1 105 ? 10.484 24.172 6.348 1 95.25 105 HIS A C 1
ATOM 822 O O . HIS A 1 105 ? 11.555 23.797 6.824 1 95.25 105 HIS A O 1
ATOM 828 N N . ALA A 1 106 ? 10.055 25.422 6.473 1 93.19 106 ALA A N 1
ATOM 829 C CA . ALA A 1 106 ? 10.945 26.453 7 1 93.19 106 ALA A CA 1
ATOM 830 C C . ALA A 1 106 ? 10.57 26.812 8.438 1 93.19 106 ALA A C 1
ATOM 832 O O . ALA A 1 106 ? 11.219 27.672 9.055 1 93.19 106 ALA A O 1
ATOM 833 N N . LEU A 1 107 ? 9.555 26.219 8.945 1 94.31 107 LEU A N 1
ATOM 834 C CA . LEU A 1 107 ? 9.164 26.484 10.328 1 94.31 107 LEU A CA 1
ATOM 835 C C . LEU A 1 107 ? 10.242 26.016 11.297 1 94.31 107 LEU A C 1
ATOM 837 O O . LEU A 1 107 ? 10.719 24.875 11.203 1 94.31 107 LEU A O 1
ATOM 841 N N . ASN A 1 108 ? 10.617 26.812 12.227 1 93.56 108 ASN A N 1
ATOM 842 C CA . ASN A 1 108 ? 11.688 26.484 13.156 1 93.56 108 ASN A CA 1
ATOM 843 C C . ASN A 1 108 ? 11.141 25.906 14.453 1 93.56 108 ASN A C 1
ATOM 845 O O . ASN A 1 108 ? 11.727 26.094 15.523 1 93.56 108 ASN A O 1
ATOM 849 N N . LYS A 1 109 ? 10 25.406 14.422 1 96.38 109 LYS A N 1
ATOM 850 C CA . LYS A 1 109 ? 9.336 24.719 15.523 1 96.38 109 LYS A CA 1
ATOM 851 C C . LYS A 1 109 ? 8.844 23.344 15.086 1 96.38 109 LYS A C 1
ATOM 853 O O . LYS A 1 109 ? 8.516 23.125 13.922 1 96.38 109 LYS A O 1
ATOM 858 N N . PRO A 1 110 ? 8.805 22.406 16.031 1 97.94 110 PRO A N 1
ATOM 859 C CA . PRO A 1 110 ? 8.281 21.094 15.664 1 97.94 110 PRO A CA 1
ATOM 860 C C . PRO A 1 110 ? 6.758 21.094 15.523 1 97.94 110 PRO A C 1
ATOM 862 O O . PRO A 1 110 ? 6.062 21.781 16.266 1 97.94 110 PRO A O 1
ATOM 865 N N . MET A 1 111 ? 6.316 20.391 14.617 1 98.62 111 MET A N 1
ATOM 866 C CA . MET A 1 111 ? 4.898 20.109 14.438 1 98.62 111 MET A CA 1
ATOM 867 C C . MET A 1 111 ? 4.641 18.609 14.484 1 98.62 111 MET A C 1
ATOM 869 O O . MET A 1 111 ? 5.324 17.828 13.812 1 98.62 111 MET A O 1
ATOM 873 N N . LEU A 1 112 ? 3.721 18.172 15.305 1 98.81 112 LEU A N 1
ATOM 874 C CA . LEU A 1 112 ? 3.43 16.75 15.484 1 98.81 112 LEU A CA 1
ATOM 875 C C . LEU A 1 112 ? 1.979 16.438 15.125 1 98.81 112 LEU A C 1
ATOM 877 O O . LEU A 1 112 ? 1.062 17.109 15.617 1 98.81 112 LEU A O 1
ATOM 881 N N . LEU A 1 113 ? 1.769 15.492 14.25 1 98.62 113 LEU A N 1
ATOM 882 C CA . LEU A 1 113 ? 0.426 14.977 14 1 98.62 113 LEU A CA 1
ATOM 883 C C . LEU A 1 113 ? 0.131 13.781 14.898 1 98.62 113 LEU A C 1
ATOM 885 O O . LEU A 1 113 ? 0.924 12.836 14.961 1 98.62 113 LEU A O 1
ATOM 889 N N . VAL A 1 114 ? -1.004 13.836 15.57 1 97.88 114 VAL A N 1
ATOM 890 C CA . VAL A 1 114 ? -1.358 12.789 16.516 1 97.88 114 VAL A CA 1
ATOM 891 C C . VAL A 1 114 ? -2.695 12.164 16.125 1 97.88 114 VAL A C 1
ATOM 893 O O . VAL A 1 114 ? -3.676 12.875 15.898 1 97.88 114 VAL A O 1
ATOM 896 N N . SER A 1 115 ? -2.703 10.883 16 1 96.56 115 SER A N 1
ATOM 897 C CA . SER A 1 115 ? -3.904 10.109 15.711 1 96.56 115 SER A CA 1
ATOM 898 C C . SER A 1 115 ? -4.082 8.969 16.703 1 96.56 115 SER A C 1
ATOM 900 O O . SER A 1 115 ? -3.266 8.797 17.609 1 96.56 115 SER A O 1
ATOM 902 N N . SER A 1 116 ? -5.234 8.367 16.594 1 94.19 116 SER A N 1
ATOM 903 C CA . SER A 1 116 ? -5.562 7.211 17.422 1 94.19 116 SER A CA 1
ATOM 904 C C . SER A 1 116 ? -6.156 6.082 16.594 1 94.19 116 SER A C 1
ATOM 906 O O . SER A 1 116 ? -6.934 6.328 15.672 1 94.19 116 SER A O 1
ATOM 908 N N . ASP A 1 117 ? -5.785 4.871 16.922 1 91.06 117 ASP A N 1
ATOM 909 C CA . ASP A 1 117 ? -6.305 3.723 16.188 1 91.06 117 ASP A CA 1
ATOM 910 C C . ASP A 1 117 ? -7.719 3.369 16.656 1 91.06 117 ASP A C 1
ATOM 912 O O . ASP A 1 117 ? -8.461 2.693 15.938 1 91.06 117 ASP A O 1
ATOM 916 N N . ARG A 1 118 ? -8.023 3.801 17.828 1 88.19 118 ARG A N 1
ATOM 917 C CA . ARG A 1 118 ? -9.328 3.574 18.453 1 88.19 118 ARG A CA 1
ATOM 918 C C . ARG A 1 118 ? -9.82 4.824 19.172 1 88.19 118 ARG A C 1
ATOM 920 O O . ARG A 1 118 ? -9.047 5.754 19.406 1 88.19 118 ARG A O 1
ATOM 927 N N . PRO A 1 119 ? -11.133 4.812 19.391 1 85.19 119 PRO A N 1
ATOM 928 C CA . PRO A 1 119 ? -11.617 5.918 20.219 1 85.19 119 PRO A CA 1
ATOM 929 C C . PRO A 1 119 ? -10.875 6.023 21.562 1 85.19 119 PRO A C 1
ATOM 931 O O . PRO A 1 119 ? -10.484 5.004 22.125 1 85.19 119 PRO A O 1
ATOM 934 N N . LEU A 1 120 ? -10.797 7.164 22.047 1 86.75 120 LEU A N 1
ATOM 935 C CA . LEU A 1 120 ? -9.953 7.465 23.203 1 86.75 120 LEU A CA 1
ATOM 936 C C . LEU A 1 120 ? -10.375 6.629 24.422 1 86.75 120 LEU A C 1
ATOM 938 O O . LEU A 1 120 ? -9.531 6.242 25.234 1 86.75 120 LEU A O 1
ATOM 942 N N . ASP A 1 121 ? -11.609 6.324 24.453 1 84.25 121 ASP A N 1
ATOM 943 C CA . ASP A 1 121 ? -12.117 5.645 25.641 1 84.25 121 ASP A CA 1
ATOM 944 C C . ASP A 1 121 ? -11.875 4.141 25.562 1 84.25 121 ASP A C 1
ATOM 946 O O . ASP A 1 121 ? -12.039 3.424 26.547 1 84.25 121 ASP A O 1
ATOM 950 N N . HIS A 1 122 ? -11.523 3.711 24.422 1 86.81 122 HIS A N 1
ATOM 951 C CA . HIS A 1 122 ? -11.18 2.299 24.312 1 86.81 122 HIS A CA 1
ATOM 952 C C . HIS A 1 122 ? -9.914 1.979 25.109 1 86.81 122 HIS A C 1
ATOM 954 O O . HIS A 1 122 ? -8.93 2.709 25.047 1 86.81 122 HIS A O 1
ATOM 960 N N . PRO A 1 123 ? -9.922 0.926 25.859 1 88.19 123 PRO A N 1
ATOM 961 C CA . PRO A 1 123 ? -8.805 0.605 26.75 1 88.19 123 PRO A CA 1
ATOM 962 C C . PRO A 1 123 ? -7.488 0.402 26 1 88.19 123 PRO A C 1
ATOM 964 O O . PRO A 1 123 ? -6.41 0.637 26.547 1 88.19 123 PRO A O 1
ATOM 967 N N . GLU A 1 124 ? -7.547 -0.023 24.797 1 90.69 124 GLU A N 1
ATOM 968 C CA . GLU A 1 124 ? -6.336 -0.317 24.031 1 90.69 124 GLU A CA 1
ATOM 969 C C . GLU A 1 124 ? -5.996 0.823 23.078 1 90.69 124 GLU A C 1
ATOM 971 O O . GLU A 1 124 ? -5.145 0.671 22.203 1 90.69 124 GLU A O 1
ATOM 976 N N . ALA A 1 125 ? -6.684 1.925 23.297 1 92.19 125 ALA A N 1
ATOM 977 C CA . ALA A 1 125 ? -6.426 3.057 22.406 1 92.19 125 ALA A CA 1
ATOM 978 C C . ALA A 1 125 ? -5.008 3.586 22.578 1 92.19 125 ALA A C 1
ATOM 980 O O . ALA A 1 125 ? -4.504 3.664 23.703 1 92.19 125 ALA A O 1
ATOM 981 N N . ASN A 1 126 ? -4.359 3.928 21.453 1 95.62 126 ASN A N 1
ATOM 982 C CA . ASN A 1 126 ? -2.994 4.43 21.531 1 95.62 126 ASN A CA 1
ATOM 983 C C . ASN A 1 126 ? -2.951 5.953 21.469 1 95.62 126 ASN A C 1
ATOM 985 O O . ASN A 1 126 ? -1.873 6.551 21.484 1 95.62 126 ASN A O 1
ATOM 989 N N . GLY A 1 127 ? -4.094 6.629 21.406 1 95.38 127 GLY A N 1
ATOM 990 C CA . GLY A 1 127 ? -4.188 8.062 21.188 1 95.38 127 GLY A CA 1
ATOM 991 C C . GLY A 1 127 ? -3.492 8.875 22.266 1 95.38 127 GLY A C 1
ATOM 992 O O . GLY A 1 127 ? -2.732 9.797 21.969 1 95.38 127 GLY A O 1
ATOM 993 N N . LEU A 1 128 ? -3.791 8.562 23.531 1 95 128 LEU A N 1
ATOM 994 C CA . LEU A 1 128 ? -3.197 9.312 24.641 1 95 128 LEU A CA 1
ATOM 995 C C . LEU A 1 128 ? -1.684 9.125 24.672 1 95 128 LEU A C 1
ATOM 997 O O . LEU A 1 128 ? -0.938 10.086 24.875 1 95 128 LEU A O 1
ATOM 1001 N N . ASN A 1 129 ? -1.232 7.895 24.438 1 95.88 129 ASN A N 1
ATOM 1002 C CA . ASN A 1 129 ? 0.2 7.625 24.391 1 95.88 129 ASN A CA 1
ATOM 1003 C C . ASN A 1 129 ? 0.888 8.422 23.297 1 95.88 129 ASN A C 1
ATOM 1005 O O . ASN A 1 129 ? 1.967 8.977 23.5 1 95.88 129 ASN A O 1
ATOM 1009 N N . ASN A 1 130 ? 0.276 8.422 22.188 1 97.81 130 ASN A N 1
ATOM 1010 C CA . ASN A 1 130 ? 0.818 9.195 21.062 1 97.81 130 ASN A CA 1
ATOM 1011 C C . ASN A 1 130 ? 0.863 10.688 21.391 1 97.81 130 ASN A C 1
ATOM 1013 O O . ASN A 1 130 ? 1.826 11.367 21.047 1 97.81 130 ASN A O 1
ATOM 1017 N N . PHE A 1 131 ? -0.151 11.164 22.062 1 97.19 131 PHE A N 1
ATOM 1018 C CA . PHE A 1 131 ? -0.237 12.57 22.453 1 97.19 131 PHE A CA 1
ATOM 1019 C C . PHE A 1 131 ? 0.859 12.922 23.453 1 97.19 131 PHE A C 1
ATOM 1021 O O . PHE A 1 131 ? 1.527 13.945 23.312 1 97.19 131 PHE A O 1
ATOM 1028 N N . ILE A 1 132 ? 1.071 12.102 24.391 1 97.38 132 ILE A N 1
ATOM 1029 C CA . ILE A 1 132 ? 2.107 12.312 25.406 1 97.38 132 ILE A CA 1
ATOM 1030 C C . ILE A 1 132 ? 3.482 12.305 24.734 1 97.38 132 ILE A C 1
ATOM 1032 O O . ILE A 1 132 ? 4.34 13.133 25.062 1 97.38 132 ILE A O 1
ATOM 1036 N N . ALA A 1 133 ? 3.678 11.406 23.797 1 98.25 133 ALA A N 1
ATOM 1037 C CA . ALA A 1 133 ? 4.941 11.375 23.062 1 98.25 133 ALA A CA 1
ATOM 1038 C C . ALA A 1 133 ? 5.172 12.688 22.328 1 98.25 133 ALA A C 1
ATOM 1040 O O . ALA A 1 133 ? 6.301 13.188 22.266 1 98.25 133 ALA A O 1
ATOM 1041 N N . ALA A 1 134 ? 4.125 13.203 21.781 1 98.38 134 ALA A N 1
ATOM 1042 C CA . ALA A 1 134 ? 4.223 14.484 21.078 1 98.38 134 ALA A CA 1
ATOM 1043 C C . ALA A 1 134 ? 4.629 15.594 22.047 1 98.38 134 ALA A C 1
ATOM 1045 O O . ALA A 1 134 ? 5.512 16.406 21.734 1 98.38 134 ALA A O 1
ATOM 1046 N N . ILE A 1 135 ? 4.027 15.656 23.203 1 97.88 135 ILE A N 1
ATOM 1047 C CA . ILE A 1 135 ? 4.324 16.656 24.219 1 97.88 135 ILE A CA 1
ATOM 1048 C C . ILE A 1 135 ? 5.777 16.531 24.672 1 97.88 135 ILE A C 1
ATOM 1050 O O . ILE A 1 135 ? 6.508 17.516 24.734 1 97.88 135 ILE A O 1
ATOM 1054 N N . GLU A 1 136 ? 6.156 15.32 24.906 1 98.06 136 GLU A N 1
ATOM 1055 C CA . GLU A 1 136 ? 7.523 15.078 25.344 1 98.06 136 GLU A CA 1
ATOM 1056 C C . GLU A 1 136 ? 8.531 15.484 24.266 1 98.06 136 GLU A C 1
ATOM 1058 O O . GLU A 1 136 ? 9.625 15.953 24.578 1 98.06 136 GLU A O 1
ATOM 1063 N N . PHE A 1 137 ? 8.18 15.242 23.047 1 98.5 137 PHE A N 1
ATOM 1064 C CA . PHE A 1 137 ? 9.055 15.664 21.953 1 98.5 137 PHE A CA 1
ATOM 1065 C C . PHE A 1 137 ? 9.266 17.172 21.984 1 98.5 137 PHE A C 1
ATOM 1067 O O . PHE A 1 137 ? 10.398 17.641 21.891 1 98.5 137 PHE A O 1
ATOM 1074 N N . ILE A 1 138 ? 8.219 17.953 22.141 1 97.88 138 ILE A N 1
ATOM 1075 C CA . ILE A 1 138 ? 8.273 19.406 22.188 1 97.88 138 ILE A CA 1
ATOM 1076 C C . ILE A 1 138 ? 9.078 19.859 23.406 1 97.88 138 ILE A C 1
ATOM 1078 O O . ILE A 1 138 ? 9.852 20.812 23.328 1 97.88 138 ILE A O 1
ATOM 1082 N N . ARG A 1 139 ? 8.945 19.141 24.469 1 96.75 139 ARG A N 1
ATOM 1083 C CA . ARG A 1 139 ? 9.586 19.531 25.719 1 96.75 139 ARG A CA 1
ATOM 1084 C C . ARG A 1 139 ? 11.078 19.234 25.688 1 96.75 139 ARG A C 1
ATOM 1086 O O . ARG A 1 139 ? 11.883 20.016 26.203 1 96.75 139 ARG A O 1
ATOM 1093 N N . GLN A 1 140 ? 11.43 18.109 25.094 1 95.12 140 GLN A N 1
ATOM 1094 C CA . GLN A 1 140 ? 12.773 17.578 25.297 1 95.12 140 GLN A CA 1
ATOM 1095 C C . GLN A 1 140 ? 13.641 17.812 24.062 1 95.12 140 GLN A C 1
ATOM 1097 O O . GLN A 1 140 ? 14.867 17.812 24.141 1 95.12 140 GLN A O 1
ATOM 1102 N N . ARG A 1 141 ? 12.977 17.906 22.938 1 91.62 141 ARG A N 1
ATOM 1103 C CA . ARG A 1 141 ? 13.742 17.922 21.688 1 91.62 141 ARG A CA 1
ATOM 1104 C C . ARG A 1 141 ? 13.758 19.312 21.062 1 91.62 141 ARG A C 1
ATOM 1106 O O . ARG A 1 141 ? 12.953 20.172 21.438 1 91.62 141 ARG A O 1
ATOM 1113 N N . ARG A 1 142 ? 14.75 19.516 20.172 1 88.19 142 ARG A N 1
ATOM 1114 C CA . ARG A 1 142 ? 14.922 20.812 19.531 1 88.19 142 ARG A CA 1
ATOM 1115 C C . ARG A 1 142 ? 14.789 20.688 18.016 1 88.19 142 ARG A C 1
ATOM 1117 O O . ARG A 1 142 ? 14.867 21.688 17.297 1 88.19 142 ARG A O 1
ATOM 1124 N N . GLU A 1 143 ? 14.547 19.453 17.594 1 92.38 143 GLU A N 1
ATOM 1125 C CA . GLU A 1 143 ? 14.438 19.234 16.156 1 92.38 143 GLU A CA 1
ATOM 1126 C C . GLU A 1 143 ? 13.211 19.953 15.578 1 92.38 143 GLU A C 1
ATOM 1128 O O . GLU A 1 143 ? 12.203 20.094 16.266 1 92.38 143 GLU A O 1
ATOM 1133 N N . THR A 1 144 ? 13.445 20.406 14.352 1 93.81 144 THR A N 1
ATOM 1134 C CA . THR A 1 144 ? 12.359 21.047 13.617 1 93.81 144 THR A CA 1
ATOM 1135 C C . THR A 1 144 ? 11.867 20.156 12.484 1 93.81 144 THR A C 1
ATOM 1137 O O . THR A 1 144 ? 12.578 19.25 12.039 1 93.81 144 THR A O 1
ATOM 1140 N N . GLY A 1 145 ? 10.625 20.375 12.094 1 96 145 GLY A N 1
ATOM 1141 C CA . GLY A 1 145 ? 9.977 19.562 11.078 1 96 145 GLY A CA 1
ATOM 1142 C C . GLY A 1 145 ? 8.633 19.016 11.523 1 96 145 GLY A C 1
ATOM 1143 O O . GLY A 1 145 ? 8.102 19.422 12.555 1 96 145 GLY A O 1
ATOM 1144 N N . VAL A 1 146 ? 8.109 18.156 10.719 1 98.5 146 VAL A N 1
ATOM 1145 C CA . VAL A 1 146 ? 6.816 17.547 11 1 98.5 146 VAL A CA 1
ATOM 1146 C C . VAL A 1 146 ? 7.012 16.062 11.336 1 98.5 146 VAL A C 1
ATOM 1148 O O . VAL A 1 146 ? 7.676 15.344 10.594 1 98.5 146 VAL A O 1
ATOM 1151 N N . PHE A 1 147 ? 6.473 15.656 12.461 1 98.81 147 PHE A N 1
ATOM 1152 C CA . PHE A 1 147 ? 6.648 14.297 12.961 1 98.81 147 PHE A CA 1
ATOM 1153 C C . PHE A 1 147 ? 5.305 13.672 13.305 1 98.81 147 PHE A C 1
ATOM 1155 O O . PHE A 1 147 ? 4.309 14.375 13.484 1 98.81 147 PHE A O 1
ATOM 1162 N N . VAL A 1 148 ? 5.32 12.32 13.391 1 98.88 148 VAL A N 1
ATOM 1163 C CA . VAL A 1 148 ? 4.117 11.57 13.719 1 98.88 148 VAL A CA 1
ATOM 1164 C C . VAL A 1 148 ? 4.441 10.508 14.758 1 98.88 148 VAL A C 1
ATOM 1166 O O . VAL A 1 148 ? 4.906 9.414 14.422 1 98.88 148 VAL A O 1
ATOM 1169 N N . PRO A 1 149 ? 4.195 10.812 16 1 98.81 149 PRO A N 1
ATOM 1170 C CA . PRO A 1 149 ? 4.266 9.727 16.984 1 98.81 149 PRO A CA 1
ATOM 1171 C C . PRO A 1 149 ? 3.137 8.711 16.812 1 98.81 149 PRO A C 1
ATOM 1173 O O . PRO A 1 149 ? 1.972 9.094 16.688 1 98.81 149 PRO A O 1
ATOM 1176 N N . TYR A 1 150 ? 3.498 7.473 16.828 1 98.75 150 TYR A N 1
ATOM 1177 C CA . TYR A 1 150 ? 2.48 6.438 16.688 1 98.75 150 TYR A CA 1
ATOM 1178 C C . TYR A 1 150 ? 2.957 5.117 17.281 1 98.75 150 TYR A C 1
ATOM 1180 O O . TYR A 1 150 ? 4.047 4.641 16.953 1 98.75 150 TYR A O 1
ATOM 1188 N N . ARG A 1 151 ? 2.143 4.57 18.062 1 97.81 151 ARG A N 1
ATOM 1189 C CA . ARG A 1 151 ? 2.445 3.289 18.703 1 97.81 151 ARG A CA 1
ATOM 1190 C C . ARG A 1 151 ? 1.626 2.164 18.062 1 97.81 151 ARG A C 1
ATOM 1192 O O . ARG A 1 151 ? 0.416 2.076 18.281 1 97.81 151 ARG A O 1
ATOM 1199 N N . ASN A 1 152 ? 2.291 1.327 17.297 1 96.81 152 ASN A N 1
ATOM 1200 C CA . ASN A 1 152 ? 1.629 0.11 16.844 1 96.81 152 ASN A CA 1
ATOM 1201 C C . ASN A 1 152 ? 1.354 -0.847 18 1 96.81 152 ASN A C 1
ATOM 1203 O O . ASN A 1 152 ? 2.035 -0.8 19.016 1 96.81 152 ASN A O 1
ATOM 1207 N N . PRO A 1 153 ? 0.319 -1.694 17.844 1 91.56 153 PRO A N 1
ATOM 1208 C CA . PRO A 1 153 ? 0.01 -2.637 18.922 1 91.56 153 PRO A CA 1
ATOM 1209 C C . PRO A 1 153 ? 1.212 -3.492 19.312 1 91.56 153 PRO A C 1
ATOM 1211 O O . PRO A 1 153 ? 1.871 -4.074 18.453 1 91.56 153 PRO A O 1
ATOM 1214 N N . GLY A 1 154 ? 1.441 -3.486 20.578 1 89.81 154 GLY A N 1
ATOM 1215 C CA . GLY A 1 154 ? 2.482 -4.336 21.141 1 89.81 154 GLY A CA 1
ATOM 1216 C C . GLY A 1 154 ? 3.879 -3.779 20.938 1 89.81 154 GLY A C 1
ATOM 1217 O O . GLY A 1 154 ? 4.871 -4.441 21.25 1 89.81 154 GLY A O 1
ATOM 1218 N N . GLU A 1 155 ? 4.02 -2.59 20.453 1 94 155 GLU A N 1
ATOM 1219 C CA . GLU A 1 155 ? 5.324 -2.002 20.156 1 94 155 GLU A CA 1
ATOM 1220 C C . GLU A 1 155 ? 5.539 -0.713 20.953 1 94 155 GLU A C 1
ATOM 1222 O O . GLU A 1 155 ? 4.609 -0.196 21.578 1 94 155 GLU A O 1
ATOM 1227 N N . TYR A 1 156 ? 6.77 -0.263 20.938 1 95.38 156 TYR A N 1
ATOM 1228 C CA . TYR A 1 156 ? 7.059 1.07 21.453 1 95.38 156 TYR A CA 1
ATOM 1229 C C . TYR A 1 156 ? 6.602 2.145 20.469 1 95.38 156 TYR A C 1
ATOM 1231 O O . TYR A 1 156 ? 6.414 1.87 19.281 1 95.38 156 TYR A O 1
ATOM 1239 N N . THR A 1 157 ? 6.422 3.328 21.047 1 97.94 157 THR A N 1
ATOM 1240 C CA . THR A 1 157 ? 6.031 4.438 20.188 1 97.94 157 THR A CA 1
ATOM 1241 C C . THR A 1 157 ? 7.184 4.832 19.266 1 97.94 157 THR A C 1
ATOM 1243 O O . THR A 1 157 ? 8.32 5.004 19.719 1 97.94 157 THR A O 1
ATOM 1246 N N . GLN A 1 158 ? 6.871 4.914 18.047 1 98.56 158 GLN A N 1
ATOM 1247 C CA . GLN A 1 158 ? 7.812 5.426 17.062 1 98.56 158 GLN A CA 1
ATOM 1248 C C . GLN A 1 158 ? 7.5 6.879 16.703 1 98.56 158 GLN A C 1
ATOM 1250 O O . GLN A 1 158 ? 6.332 7.262 16.625 1 98.56 158 GLN A O 1
ATOM 1255 N N . ILE A 1 159 ? 8.586 7.66 16.516 1 98.81 159 ILE A N 1
ATOM 1256 C CA . ILE A 1 159 ? 8.453 8.992 15.938 1 98.81 159 ILE A CA 1
ATOM 1257 C C . ILE A 1 159 ? 8.797 8.953 14.453 1 98.81 159 ILE A C 1
ATOM 1259 O O . ILE A 1 159 ? 9.961 8.766 14.086 1 98.81 159 ILE A O 1
ATOM 1263 N N . HIS A 1 160 ? 7.785 9.102 13.68 1 98.81 160 HIS A N 1
ATOM 1264 C CA . HIS A 1 160 ? 7.969 9.078 12.234 1 98.81 160 HIS A CA 1
ATOM 1265 C C . HIS A 1 160 ? 8.211 10.477 11.688 1 98.81 160 HIS A C 1
ATOM 1267 O O . HIS A 1 160 ? 7.629 11.453 12.18 1 98.81 160 HIS A O 1
ATOM 1273 N N . LEU A 1 161 ? 9.125 10.594 10.711 1 98.56 161 LEU A N 1
ATOM 1274 C CA . LEU A 1 161 ? 9.195 11.82 9.93 1 98.56 161 LEU A CA 1
ATOM 1275 C C . LEU A 1 161 ? 8 11.945 8.992 1 98.56 161 LEU A C 1
ATOM 1277 O O . LEU A 1 161 ? 7.719 11.023 8.211 1 98.56 161 LEU A O 1
ATOM 1281 N N . GLY A 1 162 ? 7.309 13.016 9.055 1 98.69 162 GLY A N 1
ATOM 1282 C CA . GLY A 1 162 ? 6.059 13.188 8.336 1 98.69 162 GLY A CA 1
ATOM 1283 C C . GLY A 1 162 ? 6.211 13.039 6.832 1 98.69 162 GLY A C 1
ATOM 1284 O O . GLY A 1 162 ? 5.305 12.539 6.16 1 98.69 162 GLY A O 1
ATOM 1285 N N . SER A 1 163 ? 7.336 13.43 6.297 1 98.25 163 SER A N 1
ATOM 1286 C CA . SER A 1 163 ? 7.582 13.398 4.859 1 98.25 163 SER A CA 1
ATOM 1287 C C . SER A 1 163 ? 7.957 12 4.391 1 98.25 163 SER A C 1
ATOM 1289 O O . SER A 1 163 ? 8.086 11.75 3.189 1 98.25 163 SER A O 1
ATOM 1291 N N . ARG A 1 164 ? 8.117 11.062 5.359 1 98.44 164 ARG A N 1
ATOM 1292 C CA . ARG A 1 164 ? 8.57 9.727 5.008 1 98.44 164 ARG A CA 1
ATOM 1293 C C . ARG A 1 164 ? 7.645 8.664 5.59 1 98.44 164 ARG A C 1
ATOM 1295 O O . ARG A 1 164 ? 8.039 7.5 5.73 1 98.44 164 ARG A O 1
ATOM 1302 N N . LEU A 1 165 ? 6.492 9.055 6 1 98.75 165 LEU A N 1
ATOM 1303 C CA . LEU A 1 165 ? 5.488 8.133 6.512 1 98.75 165 LEU A CA 1
ATOM 1304 C C . LEU A 1 165 ? 4.676 7.527 5.371 1 98.75 165 LEU A C 1
ATOM 1306 O O . LEU A 1 165 ? 4.27 8.234 4.449 1 98.75 165 LEU A O 1
ATOM 1310 N N . ALA A 1 166 ? 4.516 6.238 5.398 1 98.19 166 ALA A N 1
ATOM 1311 C CA . ALA A 1 166 ? 3.646 5.562 4.438 1 98.19 166 ALA A CA 1
ATOM 1312 C C . ALA A 1 166 ? 2.242 5.375 5 1 98.19 166 ALA A C 1
ATOM 1314 O O . ALA A 1 166 ? 2.047 5.402 6.219 1 98.19 166 ALA A O 1
ATOM 1315 N N . SER A 1 167 ? 1.281 5.246 4.082 1 98.06 167 SER A N 1
ATOM 1316 C CA . SER A 1 167 ? -0.079 4.945 4.512 1 98.06 167 SER A CA 1
ATOM 1317 C C . SER A 1 167 ? -0.126 3.66 5.332 1 98.06 167 SER A C 1
ATOM 1319 O O . SER A 1 167 ? 0.717 2.777 5.16 1 98.06 167 SER A O 1
ATOM 1321 N N . SER A 1 168 ? -1.092 3.643 6.18 1 97.19 168 SER A N 1
ATOM 1322 C CA . SER A 1 168 ? -1.254 2.498 7.07 1 97.19 168 SER A CA 1
ATOM 1323 C C . SER A 1 168 ? -1.45 1.207 6.277 1 97.19 168 SER A C 1
ATOM 1325 O O . SER A 1 168 ? -2.061 1.215 5.207 1 97.19 168 SER A O 1
ATOM 1327 N N . LEU A 1 169 ? -0.974 0.102 6.855 1 96.5 169 LEU A N 1
ATOM 1328 C CA . LEU A 1 169 ? -1.121 -1.213 6.238 1 96.5 169 LEU A CA 1
ATOM 1329 C C . LEU A 1 169 ? -2.588 -1.631 6.195 1 96.5 169 LEU A C 1
ATOM 1331 O O . LEU A 1 169 ? -3.338 -1.376 7.141 1 96.5 169 LEU A O 1
ATOM 1335 N N . GLN A 1 170 ? -2.924 -2.273 5.07 1 96.25 170 GLN A N 1
ATOM 1336 C CA . GLN A 1 170 ? -4.297 -2.742 4.922 1 96.25 170 GLN A CA 1
ATOM 1337 C C . GLN A 1 170 ? -4.68 -3.695 6.051 1 96.25 170 GLN A C 1
ATOM 1339 O O . GLN A 1 170 ? -3.832 -4.434 6.559 1 96.25 170 GLN A O 1
ATOM 1344 N N . LEU A 1 171 ? -6.02 -3.674 6.445 1 95.19 171 LEU A N 1
ATOM 1345 C CA . LEU A 1 171 ? -6.641 -4.59 7.395 1 95.19 171 LEU A CA 1
ATOM 1346 C C . LEU A 1 171 ? -5.953 -4.516 8.75 1 95.19 171 LEU A C 1
ATOM 1348 O O . LEU A 1 171 ? -5.949 -5.496 9.5 1 95.19 171 LEU A O 1
ATOM 1352 N N . SER A 1 172 ? -5.238 -3.451 8.883 1 91.38 172 SER A N 1
ATOM 1353 C CA . SER A 1 172 ? -4.613 -3.115 10.156 1 91.38 172 SER A CA 1
ATOM 1354 C C . SER A 1 172 ? -4.625 -1.609 10.398 1 91.38 172 SER A C 1
ATOM 1356 O O . SER A 1 172 ? -5.297 -0.866 9.68 1 91.38 172 SER A O 1
ATOM 1358 N N . GLY A 1 173 ? -4.062 -1.116 11.453 1 90.69 173 GLY A N 1
ATOM 1359 C CA . GLY A 1 173 ? -3.854 0.282 11.789 1 90.69 173 GLY A CA 1
ATOM 1360 C C . GLY A 1 173 ? -2.395 0.629 12.023 1 90.69 173 GLY A C 1
ATOM 1361 O O . GLY A 1 173 ? -2.086 1.646 12.648 1 90.69 173 GLY A O 1
ATOM 1362 N N . ASP A 1 174 ? -1.532 -0.278 11.422 1 95.44 174 ASP A N 1
ATOM 1363 C CA . ASP A 1 174 ? -0.104 -0.112 11.672 1 95.44 174 ASP A CA 1
ATOM 1364 C C . ASP A 1 174 ? 0.5 0.928 10.727 1 95.44 174 ASP A C 1
ATOM 1366 O O . ASP A 1 174 ? 0.17 0.964 9.539 1 95.44 174 ASP A O 1
ATOM 1370 N N . PHE A 1 175 ? 1.312 1.763 11.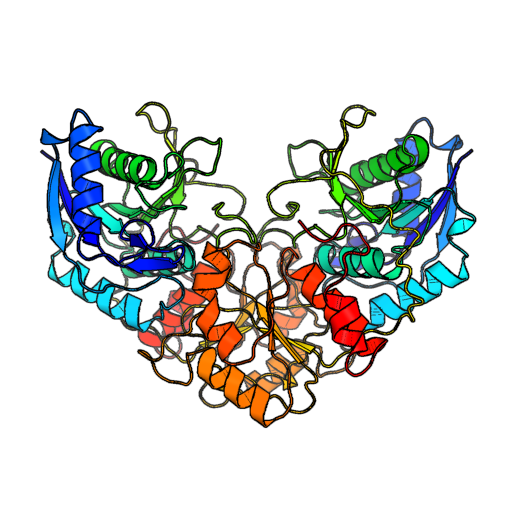305 1 97.75 175 PHE A N 1
ATOM 1371 C CA . PHE A 1 175 ? 2.059 2.732 10.508 1 97.75 175 PHE A CA 1
ATOM 1372 C C . PHE A 1 175 ? 3.545 2.395 10.5 1 97.75 175 PHE A C 1
ATOM 1374 O O . PHE A 1 175 ? 4.117 2.064 11.539 1 97.75 175 PHE A O 1
ATOM 1381 N N . ILE A 1 176 ? 4.102 2.424 9.336 1 96.75 176 ILE A N 1
ATOM 1382 C CA . ILE A 1 176 ? 5.52 2.154 9.133 1 96.75 176 ILE A CA 1
ATOM 1383 C C . ILE A 1 176 ? 6.121 3.227 8.227 1 96.75 176 ILE A C 1
ATOM 1385 O O . ILE A 1 176 ? 5.578 3.527 7.164 1 96.75 176 ILE A O 1
ATOM 1389 N N . SER A 1 177 ? 7.23 3.842 8.672 1 98 177 SER A N 1
ATOM 1390 C CA . SER A 1 177 ? 7.98 4.73 7.789 1 98 177 SER A CA 1
ATOM 1391 C C . SER A 1 177 ? 8.578 3.967 6.609 1 98 177 SER A C 1
ATOM 1393 O O . SER A 1 177 ? 8.844 2.768 6.711 1 98 177 SER A O 1
ATOM 1395 N N . VAL A 1 178 ? 8.734 4.641 5.484 1 96.88 178 VAL A N 1
ATOM 1396 C CA . VAL A 1 178 ? 9.367 4.016 4.332 1 96.88 178 VAL A CA 1
ATOM 1397 C C . VAL A 1 178 ? 10.695 3.389 4.75 1 96.88 178 VAL A C 1
ATOM 1399 O O . VAL A 1 178 ? 11.43 3.959 5.566 1 96.88 178 VAL A O 1
ATOM 1402 N N . GLN A 1 179 ? 10.938 2.125 4.285 1 94.75 179 GLN A N 1
ATOM 1403 C CA . GLN A 1 179 ? 12.125 1.323 4.555 1 94.75 179 GLN A CA 1
ATOM 1404 C C . GLN A 1 179 ? 12.195 0.931 6.027 1 94.75 179 GLN A C 1
ATOM 1406 O O . GLN A 1 179 ? 13.273 0.611 6.539 1 94.75 179 GLN A O 1
ATOM 1411 N N . ASN A 1 180 ? 11.086 1.104 6.723 1 93.62 180 ASN A N 1
ATOM 1412 C CA . ASN A 1 180 ? 11.008 0.779 8.141 1 93.62 180 ASN A CA 1
ATOM 1413 C C . ASN A 1 180 ? 11.984 1.613 8.961 1 93.62 180 ASN A C 1
ATOM 1415 O O . ASN A 1 180 ? 12.609 1.105 9.898 1 93.62 180 ASN A O 1
ATOM 1419 N N . LYS A 1 181 ? 12.148 2.871 8.555 1 96 181 LYS A N 1
ATOM 1420 C CA . LYS A 1 181 ? 13.094 3.75 9.234 1 96 181 LYS A CA 1
ATOM 1421 C C . LYS A 1 181 ? 12.391 4.965 9.828 1 96 181 LYS A C 1
ATOM 1423 O O . LYS A 1 181 ? 12.289 6.012 9.188 1 96 181 LYS A O 1
ATOM 1428 N N . SER A 1 182 ? 11.922 4.785 11.062 1 97.69 182 SER A N 1
ATOM 1429 C CA . SER A 1 182 ? 11.383 5.926 11.797 1 97.69 182 SER A CA 1
ATOM 1430 C C . SER A 1 182 ? 12.492 6.867 12.25 1 97.69 182 SER A C 1
ATOM 1432 O O . SER A 1 182 ? 13.68 6.547 12.117 1 97.69 182 SER A O 1
ATOM 1434 N N . TYR A 1 183 ? 12.133 8.039 12.68 1 98.19 183 TYR A N 1
ATOM 1435 C CA . TYR A 1 183 ? 13.109 9.031 13.125 1 98.19 183 TYR A CA 1
ATOM 1436 C C . TYR A 1 183 ? 13.781 8.594 14.422 1 98.19 183 TYR A C 1
ATOM 1438 O O . TYR A 1 183 ? 15.008 8.602 14.523 1 98.19 183 TYR A O 1
ATOM 1446 N N . CYS A 1 184 ? 13.016 8.234 15.398 1 98.19 184 CYS A N 1
ATOM 1447 C CA . CYS A 1 184 ? 13.5 7.691 16.656 1 98.19 184 CYS A CA 1
ATOM 1448 C C . CYS A 1 184 ? 12.383 6.969 17.406 1 98.19 184 CYS A C 1
ATOM 1450 O O . CYS A 1 184 ? 11.258 6.895 16.922 1 98.19 184 CYS A O 1
ATOM 1452 N N . ARG A 1 185 ? 12.719 6.395 18.484 1 97.94 185 ARG A N 1
ATOM 1453 C CA . ARG A 1 185 ? 11.773 5.672 19.328 1 97.94 185 ARG A CA 1
ATOM 1454 C C . ARG A 1 185 ? 11.57 6.387 20.656 1 97.94 185 ARG A C 1
ATOM 1456 O O . ARG A 1 185 ? 12.477 7.055 21.156 1 97.94 185 ARG A O 1
ATOM 1463 N N . PHE A 1 186 ? 10.406 6.289 21.234 1 98.25 186 PHE A N 1
ATOM 1464 C CA . PHE A 1 186 ? 10.062 6.836 22.547 1 98.25 186 PHE A CA 1
ATOM 1465 C C . PHE A 1 186 ? 9.609 5.734 23.484 1 98.25 186 PHE A C 1
ATOM 1467 O O . PHE A 1 186 ? 8.617 5.051 23.234 1 98.25 186 PHE A O 1
ATOM 1474 N N . GLU A 1 187 ? 10.336 5.582 24.531 1 95.06 187 GLU A N 1
ATOM 1475 C CA . GLU A 1 187 ? 10.055 4.559 25.547 1 95.06 187 GLU A CA 1
ATOM 1476 C C . GLU A 1 187 ? 10.422 5.043 26.938 1 95.06 187 GLU A C 1
ATOM 1478 O O . GLU A 1 187 ? 11.539 5.523 27.156 1 95.06 187 GLU A O 1
ATOM 1483 N N . ASN A 1 188 ? 9.5 4.844 27.844 1 93.25 188 ASN A N 1
ATOM 1484 C CA . ASN A 1 188 ? 9.719 5.176 29.25 1 93.25 188 ASN A CA 1
ATOM 1485 C C . ASN A 1 188 ? 10.188 6.617 29.406 1 93.25 188 ASN A C 1
ATOM 1487 O O . ASN A 1 188 ? 11.148 6.883 30.125 1 93.25 188 ASN A O 1
ATOM 1491 N N . GLY A 1 189 ? 9.648 7.48 28.688 1 93.56 189 GLY A N 1
ATOM 1492 C CA . GLY A 1 189 ? 9.891 8.906 28.844 1 93.56 189 GLY A CA 1
ATOM 1493 C C . GLY A 1 189 ? 11.172 9.367 28.172 1 93.56 189 GLY A C 1
ATOM 1494 O O . GLY A 1 189 ? 11.562 10.531 28.312 1 93.56 189 GLY A O 1
ATOM 1495 N N . VAL A 1 190 ? 11.781 8.461 27.375 1 96 190 VAL A N 1
ATOM 1496 C CA . VAL A 1 190 ? 13.07 8.805 26.781 1 96 190 VAL A CA 1
ATOM 1497 C C . VAL A 1 190 ? 13.031 8.516 25.281 1 96 190 VAL A C 1
ATOM 1499 O O . VAL A 1 190 ? 12.422 7.539 24.844 1 96 190 VAL A O 1
ATOM 1502 N N . PHE A 1 191 ? 13.711 9.406 24.547 1 97.88 191 PHE A N 1
ATOM 1503 C CA . PHE A 1 191 ? 13.859 9.219 23.109 1 97.88 191 PHE A CA 1
ATOM 1504 C C . PHE A 1 191 ? 15.195 8.562 22.781 1 97.88 191 PHE A C 1
ATOM 1506 O O . PHE A 1 191 ? 16.219 8.891 23.375 1 97.88 191 PHE A O 1
ATOM 1513 N N . SER A 1 192 ? 15.164 7.656 21.844 1 97.5 192 SER A N 1
ATOM 1514 C CA . SER A 1 192 ? 16.422 7.125 21.312 1 97.5 192 SER A CA 1
ATOM 1515 C C . SER A 1 192 ? 17.109 8.141 20.406 1 97.5 192 SER A C 1
ATOM 1517 O O . SER A 1 192 ? 16.547 9.195 20.109 1 97.5 192 SER A O 1
ATOM 1519 N N . GLU A 1 193 ? 18.344 7.82 20.016 1 96.25 193 GLU A N 1
ATOM 1520 C CA . GLU A 1 193 ? 19.047 8.656 19.047 1 96.25 193 GLU A CA 1
ATOM 1521 C C . GLU A 1 193 ? 18.328 8.648 17.703 1 96.25 193 GLU A C 1
ATOM 1523 O O . GLU A 1 193 ? 17.797 7.621 17.281 1 96.25 193 GLU A O 1
ATOM 1528 N N . PRO A 1 194 ? 18.344 9.805 17.078 1 95.81 194 PRO A N 1
ATOM 1529 C CA . PRO A 1 194 ? 17.75 9.852 15.742 1 95.81 194 PRO A CA 1
ATOM 1530 C C . PRO A 1 194 ? 18.438 8.906 14.75 1 95.81 194 PRO A C 1
ATOM 1532 O O . PRO A 1 194 ? 19.656 8.75 14.789 1 95.81 194 PRO A O 1
ATOM 1535 N N . LEU A 1 195 ? 17.578 8.32 13.93 1 94.44 195 LEU A N 1
ATOM 1536 C CA . LEU A 1 195 ? 18.109 7.43 12.906 1 94.44 195 LEU A CA 1
ATOM 1537 C C . LEU A 1 195 ? 18.219 8.148 11.562 1 94.44 195 LEU A C 1
ATOM 1539 O O . LEU A 1 195 ? 18.75 7.586 10.594 1 94.44 195 LEU A O 1
ATOM 1543 N N . ILE A 1 196 ? 17.672 9.32 11.484 1 94.44 196 ILE A N 1
ATOM 1544 C CA . ILE A 1 196 ? 17.688 10.141 10.273 1 94.44 196 ILE A CA 1
ATOM 1545 C C . ILE A 1 196 ? 18.312 11.5 10.57 1 94.44 196 ILE A C 1
ATOM 1547 O O . ILE A 1 196 ? 18 12.133 11.586 1 94.44 196 ILE A O 1
ATOM 1551 N N . THR A 1 197 ? 19.188 11.914 9.727 1 91.81 197 THR A N 1
ATOM 1552 C CA . THR A 1 197 ? 19.734 13.266 9.812 1 91.81 197 THR A CA 1
ATOM 1553 C C . THR A 1 197 ? 18.844 14.258 9.062 1 91.81 197 THR A C 1
ATOM 1555 O O . THR A 1 197 ? 18.625 14.102 7.859 1 91.81 197 THR A O 1
ATOM 1558 N N . LEU A 1 198 ? 18.328 15.148 9.773 1 92.25 198 LEU A N 1
ATOM 1559 C CA . LEU A 1 198 ? 17.469 16.141 9.164 1 92.25 198 LEU A CA 1
ATOM 1560 C C . LEU A 1 198 ? 18.281 17.188 8.414 1 92.25 198 LEU A C 1
ATOM 1562 O O . LEU A 1 198 ? 19.328 17.625 8.883 1 92.25 198 LEU A O 1
ATOM 1566 N N . LYS A 1 199 ? 17.938 17.406 7.191 1 77.69 199 LYS A N 1
ATOM 1567 C CA . LYS A 1 199 ? 18.656 18.406 6.383 1 77.69 199 LYS A CA 1
ATOM 1568 C C . LYS A 1 199 ? 18.031 19.781 6.531 1 77.69 199 LYS A C 1
ATOM 1570 O O . LYS A 1 199 ? 16.812 19.922 6.535 1 77.69 199 LYS A O 1
ATOM 1575 N N . ASN A 1 200 ? 18.391 20.516 7.57 1 59.66 200 ASN A N 1
ATOM 1576 C CA . ASN A 1 200 ? 17.938 21.859 7.93 1 59.66 200 ASN A CA 1
ATOM 1577 C C . ASN A 1 200 ? 18.266 22.875 6.848 1 59.66 200 ASN A C 1
ATOM 1579 O O . ASN A 1 200 ? 19.438 23.156 6.594 1 59.66 200 ASN A O 1
ATOM 1583 N N . LYS A 1 201 ? 17.594 22.922 5.645 1 56.53 201 LYS A N 1
ATOM 1584 C CA . LYS A 1 201 ? 18.25 23.844 4.723 1 56.53 201 LYS A CA 1
ATOM 1585 C C . LYS A 1 201 ? 17.688 25.25 4.855 1 56.53 201 LYS A C 1
ATOM 1587 O O . LYS A 1 201 ? 16.578 25.516 4.402 1 56.53 201 LYS A O 1
ATOM 1592 N N . ALA A 1 202 ? 18.016 26.078 5.836 1 52.28 202 ALA A N 1
ATOM 1593 C CA . ALA A 1 202 ? 17.828 27.516 5.793 1 52.28 202 ALA A CA 1
ATOM 1594 C C . ALA A 1 202 ? 17.906 28.047 4.359 1 52.28 202 ALA A C 1
ATOM 1596 O O . ALA A 1 202 ? 17.156 28.953 3.986 1 52.28 202 ALA A O 1
ATOM 1597 N N . GLY A 1 203 ? 18.641 27.469 3.498 1 53.25 203 GLY A N 1
ATOM 1598 C CA . GLY A 1 203 ? 18.969 28.172 2.266 1 53.25 203 GLY A CA 1
ATOM 1599 C C . GLY A 1 203 ? 17.969 27.922 1.149 1 53.25 203 GLY A C 1
ATOM 1600 O O . GLY A 1 203 ? 18 28.594 0.118 1 53.25 203 GLY A O 1
ATOM 1601 N N . THR A 1 204 ? 17.125 26.969 1.212 1 61.91 204 THR A N 1
ATOM 1602 C CA . THR A 1 204 ? 16.266 26.672 0.079 1 61.91 204 THR A CA 1
ATOM 1603 C C . THR A 1 204 ? 14.789 26.859 0.463 1 61.91 204 THR A C 1
ATOM 1605 O O . THR A 1 204 ? 13.938 26.062 0.077 1 61.91 204 THR A O 1
ATOM 1608 N N . ALA A 1 205 ? 14.531 28.078 1.026 1 76.5 205 ALA A N 1
ATOM 1609 C CA . ALA A 1 205 ? 13.164 28.328 1.471 1 76.5 205 ALA A CA 1
ATOM 1610 C C . ALA A 1 205 ? 12.305 28.844 0.325 1 76.5 205 ALA A C 1
ATOM 1612 O O . ALA A 1 205 ? 12.742 29.688 -0.46 1 76.5 205 ALA A O 1
ATOM 1613 N N . PHE A 1 206 ? 11.281 28.156 0.061 1 88.12 206 PHE A N 1
ATOM 1614 C CA . PHE A 1 206 ? 10.242 28.578 -0.875 1 88.12 206 PHE A CA 1
ATOM 1615 C C . PHE A 1 206 ? 9.141 29.344 -0.154 1 88.12 206 PHE A C 1
ATOM 1617 O O . PHE A 1 206 ? 8.758 28.984 0.965 1 88.12 206 PHE A O 1
ATOM 1624 N N . ASP A 1 207 ? 8.773 30.469 -0.762 1 91.69 207 ASP A N 1
ATOM 1625 C CA . ASP A 1 207 ? 7.562 31.156 -0.301 1 91.69 207 ASP A CA 1
ATOM 1626 C C . ASP A 1 207 ? 6.312 30.516 -0.909 1 91.69 207 ASP A C 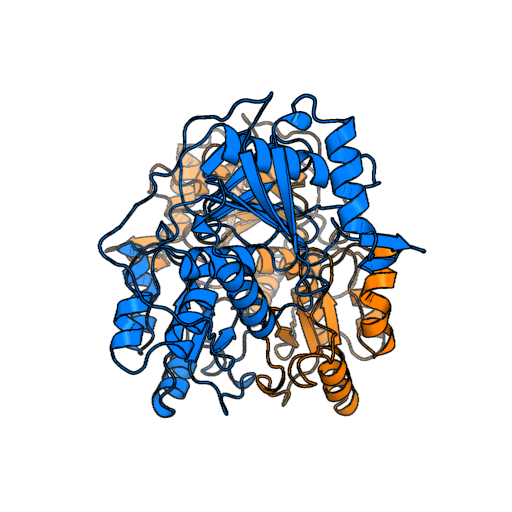1
ATOM 1628 O O . ASP A 1 207 ? 5.91 30.875 -2.018 1 91.69 207 ASP A O 1
ATOM 1632 N N . LEU A 1 208 ? 5.719 29.656 -0.163 1 96.44 208 LEU A N 1
ATOM 1633 C CA . LEU A 1 208 ? 4.625 28.844 -0.681 1 96.44 208 LEU A CA 1
ATOM 1634 C C . LEU A 1 208 ? 3.275 29.422 -0.264 1 96.44 208 LEU A C 1
ATOM 1636 O O . LEU A 1 208 ? 3.137 29.953 0.843 1 96.44 208 LEU A O 1
ATOM 1640 N N . LYS A 1 209 ? 2.344 29.344 -1.161 1 97.81 209 LYS A N 1
ATOM 1641 C CA . LYS A 1 209 ? 0.936 29.562 -0.839 1 97.81 209 LYS A CA 1
ATOM 1642 C C . LYS A 1 209 ? 0.238 28.234 -0.516 1 97.81 209 LYS A C 1
ATOM 1644 O O . LYS A 1 209 ? 0.623 27.188 -1.028 1 97.81 209 LYS A O 1
ATOM 1649 N N . PRO A 1 210 ? -0.695 28.328 0.43 1 98.25 210 PRO A N 1
ATOM 1650 C CA . PRO A 1 210 ? -1.477 27.109 0.677 1 98.25 210 PRO A CA 1
ATOM 1651 C C . PRO A 1 210 ? -2.426 26.781 -0.471 1 98.25 210 PRO A C 1
ATOM 1653 O O . PRO A 1 210 ? -3.645 26.922 -0.329 1 98.25 210 PRO A O 1
ATOM 1656 N N . ASP A 1 211 ? -1.903 26.422 -1.527 1 98.56 211 ASP A N 1
ATOM 1657 C CA . ASP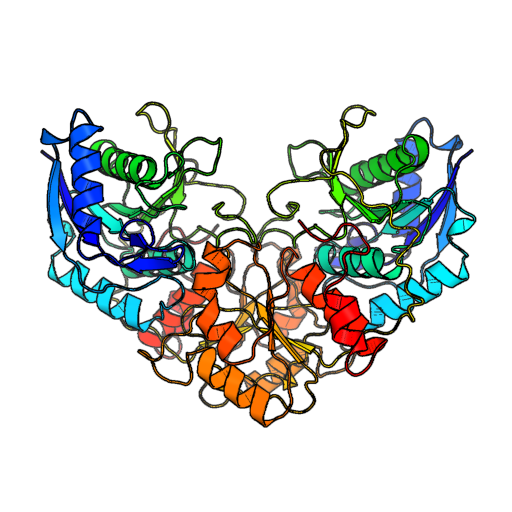 A 1 211 ? -2.615 26.078 -2.758 1 98.56 211 ASP A CA 1
ATOM 1658 C C . ASP A 1 211 ? -2.113 24.766 -3.346 1 98.56 211 ASP A C 1
ATOM 1660 O O . ASP A 1 211 ? -0.938 24.641 -3.693 1 98.56 211 ASP A O 1
ATOM 1664 N N . PHE A 1 212 ? -2.99 23.797 -3.402 1 98.56 212 PHE A N 1
ATOM 1665 C CA . PHE A 1 212 ? -2.721 22.484 -3.951 1 98.56 212 PHE A CA 1
ATOM 1666 C C . PHE A 1 212 ? -3.564 22.219 -5.195 1 98.56 212 PHE A C 1
ATOM 1668 O O . PHE A 1 212 ? -4.773 22.469 -5.191 1 98.56 212 PHE A O 1
ATOM 1675 N N . SER A 1 213 ? -2.949 21.75 -6.238 1 98.06 213 SER A N 1
ATOM 1676 C CA . SER A 1 213 ? -3.697 21.422 -7.449 1 98.06 213 SER A CA 1
ATOM 1677 C C . SER A 1 213 ? -4.734 20.344 -7.18 1 98.06 213 SER A C 1
ATOM 1679 O O . SER A 1 213 ? -4.488 19.422 -6.395 1 98.06 213 SER A O 1
ATOM 1681 N N . LYS A 1 214 ? -5.848 20.438 -7.859 1 96.94 214 LYS A N 1
ATOM 1682 C CA . LYS A 1 214 ? -6.891 19.422 -7.785 1 96.94 214 LYS A CA 1
ATOM 1683 C C . LYS A 1 214 ? -6.934 18.578 -9.062 1 96.94 214 LYS A C 1
ATOM 1685 O O . LYS A 1 214 ? -7.863 17.797 -9.266 1 96.94 214 LYS A O 1
ATOM 1690 N N . ARG A 1 215 ? -5.941 18.719 -9.891 1 97.56 215 ARG A N 1
ATOM 1691 C CA . ARG A 1 215 ? -6.031 18.172 -11.234 1 97.56 215 ARG A CA 1
ATOM 1692 C C . ARG A 1 215 ? -4.863 17.219 -11.523 1 97.56 215 ARG A C 1
ATOM 1694 O O . ARG A 1 215 ? -4.379 17.156 -12.656 1 97.56 215 ARG A O 1
ATOM 1701 N N . ILE A 1 216 ? -4.332 16.641 -10.492 1 98.44 216 ILE A N 1
ATOM 1702 C CA . ILE A 1 216 ? -3.311 15.602 -10.656 1 98.44 216 ILE A CA 1
ATOM 1703 C C . ILE A 1 216 ? -3.926 14.227 -10.438 1 98.44 216 ILE A C 1
ATOM 1705 O O . ILE A 1 216 ? -4.57 13.977 -9.414 1 98.44 216 ILE A O 1
ATOM 1709 N N . ALA A 1 217 ? -3.762 13.344 -11.398 1 98.69 217 ALA A N 1
ATOM 1710 C CA . ALA A 1 217 ? -4.27 11.977 -11.281 1 98.69 217 ALA A CA 1
ATOM 1711 C C . ALA A 1 217 ? -3.207 11.047 -10.703 1 98.69 217 ALA A C 1
ATOM 1713 O O . ALA A 1 217 ? -2.033 11.125 -11.078 1 98.69 217 ALA A O 1
ATOM 1714 N N . LEU A 1 218 ? -3.576 10.266 -9.734 1 98.75 218 LEU A N 1
ATOM 1715 C CA . LEU A 1 218 ? -2.721 9.211 -9.195 1 98.75 218 LEU A CA 1
ATOM 1716 C C . LEU A 1 218 ? -3.191 7.84 -9.672 1 98.75 218 LEU A C 1
ATOM 1718 O O . LEU A 1 218 ? -4.332 7.445 -9.414 1 98.75 218 LEU A O 1
ATOM 1722 N N . ILE A 1 219 ? -2.305 7.102 -10.383 1 98.75 219 ILE A N 1
ATOM 1723 C CA . ILE A 1 219 ? -2.66 5.812 -10.961 1 98.75 219 ILE A CA 1
ATOM 1724 C C . ILE A 1 219 ? -1.846 4.703 -10.297 1 98.75 219 ILE A C 1
ATOM 1726 O O . ILE A 1 219 ? -0.626 4.82 -10.148 1 98.75 219 ILE A O 1
ATOM 1730 N N . ARG A 1 220 ? -2.52 3.658 -9.859 1 97.88 220 ARG A N 1
ATOM 1731 C CA . ARG A 1 220 ? -1.877 2.504 -9.234 1 97.88 220 ARG A CA 1
ATOM 1732 C C . ARG A 1 220 ? -1.693 1.372 -10.242 1 97.88 220 ARG A C 1
ATOM 1734 O O . ARG A 1 220 ? -2.637 0.996 -10.945 1 97.88 220 ARG A O 1
ATOM 1741 N N . PRO A 1 221 ? -0.486 0.809 -10.289 1 98.19 221 PRO A N 1
ATOM 1742 C CA . PRO A 1 221 ? -0.321 -0.378 -11.133 1 98.19 221 PRO A CA 1
ATOM 1743 C C . PRO A 1 221 ? -0.933 -1.632 -10.516 1 98.19 221 PRO A C 1
ATOM 1745 O O . PRO A 1 221 ? -0.995 -1.75 -9.289 1 98.19 221 PRO A O 1
ATOM 1748 N N . TYR A 1 222 ? -1.418 -2.529 -11.289 1 98.69 222 TYR A N 1
ATOM 1749 C CA . TYR A 1 222 ? -1.865 -3.877 -10.953 1 98.69 222 TYR A CA 1
ATOM 1750 C C . TYR A 1 222 ? -1.89 -4.77 -12.188 1 98.69 222 TYR A C 1
ATOM 1752 O O . TYR A 1 222 ? -1.949 -4.273 -13.32 1 98.69 222 TYR A O 1
ATOM 1760 N N . PRO A 1 223 ? -1.773 -6.074 -11.984 1 98.56 223 PRO A N 1
ATOM 1761 C CA . PRO A 1 223 ? -1.805 -6.953 -13.156 1 98.56 223 PRO A CA 1
ATOM 1762 C C . PRO A 1 223 ? -3.082 -6.797 -13.977 1 98.56 223 PRO A C 1
ATOM 1764 O O . PRO A 1 223 ? -4.176 -7.09 -13.484 1 98.56 223 PRO A O 1
ATOM 1767 N N . GLY A 1 224 ? -2.928 -6.344 -15.195 1 97.94 224 GLY A N 1
ATOM 1768 C CA . GLY A 1 224 ? -4.098 -6.199 -16.047 1 97.94 224 GLY A CA 1
ATOM 1769 C C . GLY A 1 224 ? -4.625 -4.777 -16.094 1 97.94 224 GLY A C 1
ATOM 1770 O O . GLY A 1 224 ? -5.699 -4.527 -16.656 1 97.94 224 GLY A O 1
ATOM 1771 N N . LEU A 1 225 ? -3.891 -3.826 -15.523 1 98.5 225 LEU A N 1
ATOM 1772 C CA . LEU A 1 225 ? -4.293 -2.43 -15.648 1 98.5 225 LEU A CA 1
ATOM 1773 C C . LEU A 1 225 ? -4.449 -2.041 -17.109 1 98.5 225 LEU A C 1
ATOM 1775 O O . LEU A 1 225 ? -3.508 -2.176 -17.906 1 98.5 225 LEU A O 1
ATOM 1779 N N . ASN A 1 226 ? -5.66 -1.63 -17.484 1 98.25 226 ASN A N 1
ATOM 1780 C CA . ASN A 1 226 ? -5.996 -1.12 -18.812 1 98.25 226 ASN A CA 1
ATOM 1781 C C . ASN A 1 226 ? -6.074 0.404 -18.828 1 98.25 226 ASN A C 1
ATOM 1783 O O . ASN A 1 226 ? -6.953 0.99 -18.203 1 98.25 226 ASN A O 1
ATOM 1787 N N . TYR A 1 227 ? -5.211 1.072 -19.562 1 98.44 227 TYR A N 1
ATOM 1788 C CA . TYR A 1 227 ? -5.055 2.52 -19.469 1 98.44 227 TYR A CA 1
ATOM 1789 C C . TYR A 1 227 ? -6.191 3.236 -20.188 1 98.44 227 TYR A C 1
ATOM 1791 O O . TYR A 1 227 ? -6.355 4.453 -20.047 1 98.44 227 TYR A O 1
ATOM 1799 N N . THR A 1 228 ? -7.059 2.523 -20.953 1 98 228 THR A N 1
ATOM 1800 C CA . THR A 1 228 ? -8.25 3.139 -21.547 1 98 228 THR A CA 1
ATOM 1801 C C . THR A 1 228 ? -9.242 3.527 -20.453 1 98 228 THR A C 1
ATOM 1803 O O . THR A 1 228 ? -10.188 4.277 -20.703 1 98 228 THR A O 1
ATOM 1806 N N . LEU A 1 229 ? -8.992 3.033 -19.281 1 98.44 229 LEU A N 1
ATOM 1807 C CA . LEU A 1 229 ? -9.797 3.34 -18.109 1 98.44 229 LEU A CA 1
ATOM 1808 C C . LEU A 1 229 ? -9.758 4.832 -17.781 1 98.44 229 LEU A C 1
ATOM 1810 O O . LEU A 1 229 ? -10.656 5.355 -17.125 1 98.44 229 LEU A O 1
ATOM 1814 N N . PHE A 1 230 ? -8.727 5.57 -18.25 1 98.56 230 PHE A N 1
ATOM 1815 C CA . PHE A 1 230 ? -8.484 6.91 -17.719 1 98.56 230 PHE A CA 1
ATOM 1816 C C . PHE A 1 230 ? -8.875 7.973 -18.75 1 98.56 230 PHE A C 1
ATOM 1818 O O . PHE A 1 230 ? -8.352 7.988 -19.859 1 98.56 230 PHE A O 1
ATOM 1825 N N . ASN A 1 231 ? -9.797 8.789 -18.328 1 98.12 231 ASN A N 1
ATOM 1826 C CA . ASN A 1 231 ? -10.133 10.031 -19 1 98.12 231 ASN A CA 1
ATOM 1827 C C . ASN A 1 231 ? -9.234 11.18 -18.547 1 98.12 231 ASN A C 1
ATOM 1829 O O . ASN A 1 231 ? -9.242 11.555 -17.375 1 98.12 231 ASN A O 1
ATOM 1833 N N . LEU A 1 232 ? -8.523 11.82 -19.453 1 97.44 232 LEU A N 1
ATOM 1834 C CA . LEU A 1 232 ? -7.492 12.773 -19.062 1 97.44 232 LEU A CA 1
ATOM 1835 C C . LEU A 1 232 ? -8 14.211 -19.203 1 97.44 232 LEU A C 1
ATOM 1837 O O . LEU A 1 232 ? -7.23 15.164 -19.078 1 97.44 232 LEU A O 1
ATOM 1841 N N . ASP A 1 233 ? -9.281 14.367 -19.453 1 96.88 233 ASP A N 1
ATOM 1842 C CA . ASP A 1 233 ? -9.844 15.711 -19.547 1 96.88 233 ASP A CA 1
ATOM 1843 C C . ASP A 1 233 ? -9.703 16.453 -18.219 1 96.88 233 ASP A C 1
ATOM 1845 O O . ASP A 1 233 ? -10.117 15.953 -17.172 1 96.88 233 ASP A O 1
ATOM 1849 N N . GLY A 1 234 ? -9.102 17.562 -18.281 1 95.94 234 GLY A N 1
ATOM 1850 C CA . GLY A 1 234 ? -8.984 18.406 -17.109 1 95.94 234 GLY A CA 1
ATOM 1851 C C . GLY A 1 234 ? -7.84 18 -16.188 1 95.94 234 GLY A C 1
ATOM 1852 O O . GLY A 1 234 ? -7.719 18.516 -15.078 1 95.94 234 GLY A O 1
ATOM 1853 N N . ILE A 1 235 ? -6.961 17.094 -16.609 1 97.69 235 ILE A N 1
ATOM 1854 C CA . ILE A 1 235 ? -5.816 16.625 -15.828 1 97.69 235 ILE A CA 1
ATOM 1855 C C . ILE A 1 235 ? -4.566 17.406 -16.234 1 97.69 235 ILE A C 1
ATOM 1857 O O . ILE A 1 235 ? -4.281 17.562 -17.422 1 97.69 235 ILE A O 1
ATOM 1861 N N . ASP A 1 236 ? -3.881 17.938 -15.227 1 97.38 236 ASP A N 1
ATOM 1862 C CA . ASP A 1 236 ? -2.676 18.719 -15.5 1 97.38 236 ASP A CA 1
ATOM 1863 C C . ASP A 1 236 ? -1.438 17.812 -15.523 1 97.38 236 ASP A C 1
ATOM 1865 O O . ASP A 1 236 ? -0.455 18.125 -16.203 1 97.38 236 ASP A O 1
ATOM 1869 N N . ALA A 1 237 ? -1.463 16.781 -14.789 1 98.44 237 ALA A N 1
ATOM 1870 C CA . ALA A 1 237 ? -0.353 15.828 -14.711 1 98.44 237 ALA A CA 1
ATOM 1871 C C . ALA A 1 237 ? -0.809 14.492 -14.133 1 98.44 237 ALA A C 1
ATOM 1873 O O . ALA A 1 237 ? -1.86 14.414 -13.492 1 98.44 237 ALA A O 1
ATOM 1874 N N . VAL A 1 238 ? -0.061 13.469 -14.445 1 98.81 238 VAL A N 1
ATOM 1875 C CA . VAL A 1 238 ? -0.298 12.133 -13.898 1 98.81 238 VAL A CA 1
ATOM 1876 C C . VAL A 1 238 ? 0.882 11.719 -13.023 1 98.81 238 VAL A C 1
ATOM 1878 O O . VAL A 1 238 ? 2.041 11.891 -13.406 1 98.81 238 VAL A O 1
ATOM 1881 N N . LEU A 1 239 ? 0.601 11.328 -11.82 1 98.88 239 LEU A N 1
ATOM 1882 C CA . LEU A 1 239 ? 1.558 10.531 -11.055 1 98.88 239 LEU A CA 1
ATOM 1883 C C . LEU A 1 239 ? 1.226 9.047 -11.148 1 98.88 239 LEU A C 1
ATOM 1885 O O . LEU A 1 239 ? 0.175 8.609 -10.672 1 98.88 239 LEU A O 1
ATOM 1889 N N . HIS A 1 240 ? 2.076 8.359 -11.828 1 98.75 240 HIS A N 1
ATOM 1890 C CA . HIS A 1 240 ? 1.917 6.914 -11.914 1 98.75 240 HIS A CA 1
ATOM 1891 C C . HIS A 1 240 ? 2.725 6.207 -10.828 1 98.75 240 HIS A C 1
ATOM 1893 O O . HIS A 1 240 ? 3.955 6.273 -10.82 1 98.75 240 HIS A O 1
ATOM 1899 N N . ASP A 1 241 ? 1.973 5.59 -9.922 1 98.62 241 ASP A N 1
ATOM 1900 C CA . ASP A 1 241 ? 2.594 4.727 -8.922 1 98.62 241 ASP A CA 1
ATOM 1901 C C . ASP A 1 241 ? 3.363 3.586 -9.578 1 98.62 241 ASP A C 1
ATOM 1903 O O . ASP A 1 241 ? 3.166 3.299 -10.766 1 98.62 241 ASP A O 1
ATOM 1907 N N . LEU A 1 242 ? 4.312 3.025 -8.805 1 97.25 242 LEU A N 1
ATOM 1908 C CA . LEU A 1 242 ? 5.133 1.923 -9.289 1 97.25 242 LEU A CA 1
ATOM 1909 C C . LEU A 1 242 ? 5.094 0.749 -8.312 1 97.25 242 LEU A C 1
ATOM 1911 O O . LEU A 1 242 ? 4.73 0.915 -7.148 1 97.25 242 LEU A O 1
ATOM 1915 N N . TYR A 1 243 ? 5.41 -0.437 -8.82 1 95.69 243 TYR A N 1
ATOM 1916 C CA . TYR A 1 243 ? 5.684 -1.542 -7.906 1 95.69 243 TYR A CA 1
ATOM 1917 C C . TYR A 1 243 ? 6.898 -1.243 -7.035 1 95.69 243 TYR A C 1
ATOM 1919 O O . TYR A 1 243 ? 7.633 -0.286 -7.293 1 95.69 243 TYR A O 1
ATOM 1927 N N . HIS A 1 244 ? 7.121 -2.092 -6.059 1 94.5 244 HIS A N 1
ATOM 1928 C CA . HIS A 1 244 ? 8.086 -1.782 -5.012 1 94.5 244 HIS A CA 1
ATOM 1929 C C . HIS A 1 244 ? 9.484 -1.61 -5.586 1 94.5 244 HIS A C 1
ATOM 1931 O O . HIS A 1 244 ? 10.32 -0.911 -5.004 1 94.5 244 HIS A O 1
ATOM 1937 N N . SER A 1 245 ? 9.773 -2.217 -6.75 1 91.06 245 SER A N 1
ATOM 1938 C CA . SER A 1 245 ? 11.102 -2.162 -7.352 1 91.06 245 SER A CA 1
ATOM 1939 C C . SER A 1 245 ? 11.242 -0.955 -8.273 1 91.06 245 SER A C 1
ATOM 1941 O O . SER A 1 245 ? 12.242 -0.82 -8.984 1 91.06 245 SER A O 1
ATOM 1943 N N . GLY A 1 246 ? 10.227 -0.108 -8.289 1 93.19 246 GLY A N 1
ATOM 1944 C CA . GLY A 1 246 ? 10.266 1.058 -9.156 1 93.19 246 GLY A CA 1
ATOM 1945 C C . GLY A 1 246 ? 9.906 0.74 -10.594 1 93.19 246 GLY A C 1
ATOM 1946 O O . GLY A 1 246 ? 10.453 1.342 -11.523 1 93.19 246 GLY A O 1
ATOM 1947 N N . THR A 1 247 ? 8.977 -0.225 -10.805 1 92.81 247 THR A N 1
ATOM 1948 C CA . THR A 1 247 ? 8.656 -0.693 -12.141 1 92.81 247 THR A CA 1
ATOM 1949 C C . THR A 1 247 ? 7.145 -0.703 -12.367 1 92.81 247 THR A C 1
ATOM 1951 O O . THR A 1 247 ? 6.371 -0.536 -11.422 1 92.81 247 THR A O 1
ATOM 1954 N N . ALA A 1 248 ? 6.719 -0.811 -13.578 1 95.19 248 ALA A N 1
ATOM 1955 C CA . ALA A 1 248 ? 5.348 -1.025 -14.039 1 95.19 248 ALA A CA 1
ATOM 1956 C C . ALA A 1 248 ? 5.328 -1.744 -15.383 1 95.19 248 ALA A C 1
ATOM 1958 O O . ALA A 1 248 ? 6.367 -1.886 -16.031 1 95.19 248 ALA A O 1
ATOM 1959 N N . CYS A 1 249 ? 4.199 -2.215 -15.758 1 96.12 249 CYS A N 1
ATOM 1960 C CA . CYS A 1 249 ? 4.098 -2.932 -17.016 1 96.12 249 CYS A CA 1
ATOM 1961 C C . CYS A 1 249 ? 4.41 -2.012 -18.188 1 96.12 249 CYS A C 1
ATOM 1963 O O . CYS A 1 249 ? 3.703 -1.026 -18.422 1 96.12 249 CYS A O 1
ATOM 1965 N N . ALA A 1 250 ? 5.477 -2.301 -18.859 1 95.31 250 ALA A N 1
ATOM 1966 C CA . ALA A 1 250 ? 5.887 -1.545 -20.047 1 95.31 250 ALA A CA 1
ATOM 1967 C C . ALA A 1 250 ? 5.949 -2.443 -21.281 1 95.31 250 ALA A C 1
ATOM 1969 O O . ALA A 1 250 ? 6.352 -1.999 -22.359 1 95.31 250 ALA A O 1
ATOM 1970 N N . SER A 1 251 ? 5.531 -3.674 -21.078 1 93.62 251 SER A N 1
ATOM 1971 C CA . SER A 1 251 ? 5.586 -4.637 -22.172 1 93.62 251 SER A CA 1
ATOM 1972 C C . SER A 1 251 ? 4.426 -4.438 -23.156 1 93.62 251 SER A C 1
ATOM 1974 O O . SER A 1 251 ? 3.312 -4.105 -22.734 1 93.62 251 SER A O 1
ATOM 1976 N N . MET A 1 252 ? 4.723 -4.719 -24.438 1 94.75 252 MET A N 1
ATOM 1977 C CA . MET A 1 252 ? 3.701 -4.621 -25.484 1 94.75 252 MET A CA 1
ATOM 1978 C C . MET A 1 252 ? 3.102 -5.992 -25.781 1 94.75 252 MET A C 1
ATOM 1980 O O . MET A 1 252 ? 2.182 -6.102 -26.594 1 94.75 252 MET A O 1
ATOM 1984 N N . GLN A 1 253 ? 3.525 -6.926 -25.047 1 92.88 253 GLN A N 1
ATOM 1985 C CA . GLN A 1 253 ? 3.191 -8.305 -25.391 1 92.88 253 GLN A CA 1
ATOM 1986 C C . GLN A 1 253 ? 1.701 -8.57 -25.203 1 92.88 253 GLN A C 1
ATOM 1988 O O . GLN A 1 253 ? 1.131 -9.445 -25.859 1 92.88 253 GLN A O 1
ATOM 1993 N N . TRP A 1 254 ? 1.065 -7.793 -24.328 1 93.56 254 TRP A N 1
ATOM 1994 C CA . TRP A 1 254 ? -0.339 -8.055 -24.031 1 93.56 254 TRP A CA 1
ATOM 1995 C C . TRP A 1 254 ? -1.242 -7.066 -24.766 1 93.56 254 TRP A C 1
ATOM 1997 O O . TRP A 1 254 ? -2.469 -7.141 -24.656 1 93.56 254 TRP A O 1
ATOM 2007 N N . GLY A 1 255 ? -0.581 -6.121 -25.422 1 95.19 255 GLY A N 1
ATOM 2008 C CA . GLY A 1 255 ? -1.312 -5.07 -26.125 1 95.19 255 GLY A CA 1
ATOM 2009 C C . GLY A 1 255 ? -0.967 -3.678 -25.625 1 95.19 255 GLY A C 1
ATOM 2010 O O . GLY A 1 255 ? -0.512 -3.512 -24.484 1 95.19 255 GLY A O 1
ATOM 2011 N N . ALA A 1 256 ? -1.278 -2.752 -26.375 1 97 256 ALA A N 1
ATOM 2012 C CA . ALA A 1 256 ? -0.912 -1.364 -26.109 1 97 256 ALA A CA 1
ATOM 2013 C C . ALA A 1 256 ? -1.691 -0.809 -24.922 1 97 256 ALA A C 1
ATOM 2015 O O . ALA A 1 256 ? -1.167 -0.004 -24.141 1 97 256 ALA A O 1
ATOM 2016 N N . ASP A 1 257 ? -2.875 -1.294 -24.75 1 96.88 257 ASP A N 1
ATOM 2017 C CA . ASP A 1 257 ? -3.766 -0.742 -23.734 1 96.88 257 ASP A CA 1
ATOM 2018 C C . ASP A 1 257 ? -3.297 -1.115 -22.344 1 96.88 257 ASP A C 1
ATOM 2020 O O . ASP A 1 257 ? -3.73 -0.514 -21.344 1 96.88 257 ASP A O 1
ATOM 2024 N N . TRP A 1 258 ? -2.363 -2.125 -22.234 1 97.44 258 TRP A N 1
ATOM 2025 C CA . TRP A 1 258 ? -1.922 -2.615 -20.938 1 97.44 258 TRP A CA 1
ATOM 2026 C C . TRP A 1 258 ? -0.471 -2.227 -20.672 1 97.44 258 TRP A C 1
ATOM 2028 O O . TRP A 1 258 ? 0.147 -2.719 -19.719 1 97.44 258 TRP A O 1
ATOM 2038 N N . SER A 1 259 ? 0.056 -1.335 -21.516 1 97.88 259 SER A N 1
ATOM 2039 C CA . SER A 1 259 ? 1.445 -0.902 -21.406 1 97.88 259 SER A CA 1
ATOM 2040 C C . SER A 1 259 ? 1.537 0.572 -21.031 1 97.88 259 SER A C 1
ATOM 2042 O O . SER A 1 259 ? 0.84 1.41 -21.594 1 97.88 259 SER A O 1
ATOM 2044 N N . LEU A 1 260 ? 2.395 0.859 -20.094 1 98.31 260 LEU A N 1
ATOM 2045 C CA . LEU A 1 260 ? 2.598 2.234 -19.641 1 98.31 260 LEU A CA 1
ATOM 2046 C C . LEU A 1 260 ? 3.229 3.074 -20.75 1 98.31 260 LEU A C 1
ATOM 2048 O O . LEU A 1 260 ? 3.039 4.293 -20.797 1 98.31 260 LEU A O 1
ATOM 2052 N N . LEU A 1 261 ? 3.916 2.451 -21.672 1 97.94 261 LEU A N 1
ATOM 2053 C CA . LEU A 1 261 ? 4.629 3.17 -22.719 1 97.94 261 LEU A CA 1
ATOM 2054 C C . LEU A 1 261 ? 3.654 3.908 -23.641 1 97.94 261 LEU A C 1
ATOM 2056 O O . LEU A 1 261 ? 3.742 5.129 -23.781 1 97.94 261 LEU A O 1
ATOM 2060 N N . PRO A 1 262 ? 2.701 3.225 -24.203 1 98.31 262 PRO A N 1
ATOM 2061 C CA . PRO A 1 262 ? 1.725 3.943 -25.016 1 98.31 262 PRO A CA 1
ATOM 2062 C C . PRO A 1 262 ? 0.924 4.969 -24.219 1 98.31 262 PRO A C 1
ATOM 2064 O O . PRO A 1 262 ? 0.507 5.992 -24.766 1 98.31 262 PRO A O 1
ATOM 2067 N N . PHE A 1 263 ? 0.664 4.695 -22.969 1 98.75 263 PHE A N 1
ATOM 2068 C CA . PHE A 1 263 ? -0.058 5.648 -22.141 1 98.75 263 PHE A CA 1
ATOM 2069 C C . PHE A 1 263 ? 0.728 6.945 -21.984 1 98.75 263 PHE A C 1
ATOM 2071 O O . PHE A 1 263 ? 0.157 8.031 -22.078 1 98.75 263 PHE A O 1
ATOM 2078 N N . ILE A 1 264 ? 2.055 6.805 -21.719 1 98.56 264 ILE A N 1
ATOM 2079 C CA . ILE A 1 264 ? 2.92 7.977 -21.641 1 98.56 264 ILE A CA 1
ATOM 2080 C C . ILE A 1 264 ? 2.854 8.766 -22.938 1 98.56 264 ILE A C 1
ATOM 2082 O O . ILE A 1 264 ? 2.779 10 -22.922 1 98.56 264 ILE A O 1
ATOM 2086 N N . GLU A 1 265 ? 2.883 8.094 -24 1 98.12 265 GLU A N 1
ATOM 2087 C CA . GLU A 1 265 ? 2.781 8.734 -25.312 1 98.12 265 GLU A CA 1
ATOM 2088 C C . GLU A 1 265 ? 1.468 9.5 -25.453 1 98.12 265 GLU A C 1
ATOM 2090 O O . GLU A 1 265 ? 1.453 10.641 -25.906 1 98.12 265 GLU A O 1
ATOM 2095 N N . ARG A 1 266 ? 0.406 8.844 -25.109 1 98.25 266 ARG A N 1
ATOM 2096 C CA . ARG A 1 266 ? -0.907 9.477 -25.141 1 98.25 266 ARG A CA 1
ATOM 2097 C C . ARG A 1 266 ? -0.923 10.758 -24.312 1 98.25 266 ARG A C 1
ATOM 2099 O O . ARG A 1 266 ? -1.413 11.789 -24.766 1 98.25 266 ARG A O 1
ATOM 2106 N N . CYS A 1 267 ? -0.398 10.688 -23.109 1 98.56 267 CYS A N 1
ATOM 2107 C CA . CYS A 1 267 ? -0.325 11.852 -22.25 1 98.56 267 CYS A CA 1
ATOM 2108 C C . CYS A 1 267 ? 0.514 12.953 -22.875 1 98.56 267 CYS A C 1
ATOM 2110 O O . CYS A 1 267 ? 0.112 14.117 -22.875 1 98.56 267 CYS A O 1
ATOM 2112 N N . SER A 1 268 ? 1.646 12.562 -23.422 1 97.44 268 SER A N 1
ATOM 2113 C CA . SER A 1 268 ? 2.559 13.523 -24.031 1 97.44 268 SER A CA 1
ATOM 2114 C C . SER A 1 268 ? 1.878 14.273 -25.172 1 97.44 268 SER A C 1
ATOM 2116 O O . SER A 1 268 ? 2.045 15.484 -25.312 1 97.44 268 SER A O 1
ATOM 2118 N N . LYS A 1 269 ? 1.12 13.641 -25.953 1 97.25 269 LYS A N 1
ATOM 2119 C CA . LYS A 1 269 ? 0.411 14.234 -27.094 1 97.25 269 LYS A CA 1
ATOM 2120 C C . LYS A 1 269 ? -0.606 15.273 -26.625 1 97.25 269 LYS A C 1
ATOM 2122 O O . LYS A 1 269 ? -0.936 16.203 -27.359 1 97.25 269 LYS A O 1
ATOM 2127 N N . GLN A 1 270 ? -1.019 15.117 -25.422 1 97.38 270 GLN A N 1
ATOM 2128 C CA . GLN A 1 270 ? -1.998 16.047 -24.859 1 97.38 270 GLN A CA 1
ATOM 2129 C C . GLN A 1 270 ? -1.324 17.094 -23.984 1 97.38 270 GLN A C 1
ATOM 2131 O O . GLN A 1 270 ? -2 17.875 -23.297 1 97.38 270 GLN A O 1
ATOM 2136 N N . GLY A 1 271 ? -0.03 17.031 -23.891 1 96.69 271 GLY A N 1
ATOM 2137 C CA . GLY A 1 271 ? 0.72 17.969 -23.078 1 96.69 271 GLY A CA 1
ATOM 2138 C C . GLY A 1 271 ? 0.635 17.688 -21.594 1 96.69 271 GLY A C 1
ATOM 2139 O O . GLY A 1 271 ? 0.799 18.594 -20.766 1 96.69 271 GLY A O 1
ATOM 2140 N N . ILE A 1 272 ? 0.331 16.484 -21.234 1 98.12 272 ILE A N 1
ATOM 2141 C CA . ILE A 1 272 ? 0.182 16.078 -19.844 1 98.12 272 ILE A CA 1
ATOM 2142 C C . ILE A 1 272 ? 1.427 15.328 -19.391 1 98.12 272 ILE A C 1
ATOM 2144 O O . ILE A 1 272 ? 1.674 14.203 -19.828 1 98.12 272 ILE A O 1
ATOM 2148 N N . PRO A 1 273 ? 2.264 15.938 -18.516 1 98.06 273 PRO A N 1
ATOM 2149 C CA . PRO A 1 273 ? 3.436 15.219 -18 1 98.06 273 PRO A CA 1
ATOM 2150 C C . PRO A 1 273 ? 3.062 14 -17.172 1 98.06 273 PRO A C 1
ATOM 2152 O O . PRO A 1 273 ? 2.061 14.023 -16.453 1 98.06 273 PRO A O 1
ATOM 2155 N N . VAL A 1 274 ? 3.883 12.93 -17.297 1 98.56 274 VAL A N 1
ATOM 2156 C CA . VAL A 1 274 ? 3.748 11.727 -16.484 1 98.56 274 VAL A CA 1
ATOM 2157 C C . VAL A 1 274 ? 4.941 11.609 -15.531 1 98.56 274 VAL A C 1
ATOM 2159 O O . VAL A 1 274 ? 6.086 11.508 -15.977 1 98.56 274 VAL A O 1
ATOM 2162 N N . TYR A 1 275 ? 4.629 11.688 -14.258 1 98.5 275 TYR A N 1
ATOM 2163 C CA . TYR A 1 275 ? 5.629 11.469 -13.219 1 98.5 275 TYR A CA 1
ATOM 2164 C C . TYR A 1 275 ? 5.551 10.055 -12.664 1 98.5 275 TYR A C 1
ATOM 2166 O O . TYR A 1 275 ? 4.48 9.438 -12.672 1 98.5 275 TYR A O 1
ATOM 2174 N N . LEU A 1 276 ? 6.707 9.531 -12.273 1 98.12 276 LEU A N 1
ATOM 2175 C CA . LEU A 1 276 ? 6.785 8.195 -11.695 1 98.12 276 LEU A CA 1
ATOM 2176 C C . LEU A 1 276 ? 7.34 8.242 -10.273 1 98.12 276 LEU A C 1
ATOM 2178 O O . LEU A 1 276 ? 8.266 9.008 -9.992 1 98.12 276 LEU A O 1
ATOM 2182 N N . ALA A 1 277 ? 6.754 7.531 -9.422 1 97.69 277 ALA A N 1
ATOM 2183 C CA . ALA A 1 277 ? 7.207 7.305 -8.047 1 97.69 277 ALA A CA 1
ATOM 2184 C C . ALA A 1 277 ? 6.52 6.082 -7.441 1 97.69 277 ALA A C 1
ATOM 2186 O O . ALA A 1 277 ? 5.434 5.691 -7.879 1 97.69 277 ALA A O 1
ATOM 2187 N N . PRO A 1 278 ? 7.09 5.359 -6.5 1 97.06 278 PRO A N 1
ATOM 2188 C CA . PRO A 1 278 ? 8.352 5.609 -5.797 1 97.06 278 PRO A CA 1
ATOM 2189 C C . PRO A 1 278 ? 9.508 4.773 -6.34 1 97.06 278 PRO A C 1
ATOM 2191 O O . PRO A 1 278 ? 9.289 3.672 -6.852 1 97.06 278 PRO A O 1
ATOM 2194 N N . SER A 1 279 ? 10.68 5.289 -6.262 1 95.25 279 SER A N 1
ATOM 2195 C CA . SER A 1 279 ? 11.883 4.535 -6.602 1 95.25 279 SER A CA 1
ATOM 2196 C C . SER A 1 279 ? 13.117 5.148 -5.957 1 95.25 279 SER A C 1
ATOM 2198 O O . SER A 1 279 ? 13.211 6.367 -5.809 1 95.25 279 SER A O 1
ATOM 2200 N N . ILE A 1 280 ? 13.992 4.258 -5.613 1 92.5 280 ILE A N 1
ATOM 2201 C CA . ILE A 1 280 ? 15.297 4.707 -5.137 1 92.5 280 ILE A CA 1
ATOM 2202 C C . ILE A 1 280 ? 16.234 4.902 -6.32 1 92.5 280 ILE A C 1
ATOM 2204 O O . ILE A 1 280 ? 16.328 4.043 -7.203 1 92.5 280 ILE A O 1
ATOM 2208 N N . HIS A 1 281 ? 16.922 5.961 -6.281 1 89.31 281 HIS A N 1
ATOM 2209 C CA . HIS A 1 281 ? 17.844 6.23 -7.379 1 89.31 281 HIS A CA 1
ATOM 2210 C C . HIS A 1 281 ? 19.078 5.34 -7.293 1 89.31 281 HIS A C 1
ATOM 2212 O O . HIS A 1 281 ? 19.906 5.508 -6.398 1 89.31 281 HIS A O 1
ATOM 2218 N N . THR A 1 282 ? 19.109 4.367 -8.117 1 83.06 282 THR A N 1
ATOM 2219 C CA . THR A 1 282 ? 20.266 3.514 -8.336 1 83.06 282 THR A CA 1
ATOM 2220 C C . THR A 1 282 ? 20.516 3.322 -9.828 1 83.06 282 THR A C 1
ATOM 2222 O O . THR A 1 282 ? 19.641 3.572 -10.648 1 83.06 282 THR A O 1
ATOM 2225 N N . ASP A 1 283 ? 21.672 2.904 -10.109 1 77.12 283 ASP A N 1
ATOM 2226 C CA . ASP A 1 283 ? 21.984 2.639 -11.516 1 77.12 283 ASP A CA 1
ATOM 2227 C C . ASP A 1 283 ? 21.078 1.545 -12.07 1 77.12 283 ASP A C 1
ATOM 2229 O O . ASP A 1 283 ? 20.594 1.647 -13.203 1 77.12 283 ASP A O 1
ATOM 2233 N N . SER A 1 284 ? 20.875 0.611 -11.32 1 72.69 284 SER A N 1
ATOM 2234 C CA . SER A 1 284 ? 20.047 -0.504 -11.75 1 72.69 284 SER A CA 1
ATOM 2235 C C . SER A 1 284 ? 18.594 -0.06 -11.953 1 72.69 284 SER A C 1
ATOM 2237 O O . SER A 1 284 ? 17.953 -0.438 -12.938 1 72.69 284 SER A O 1
ATOM 2239 N N . ALA A 1 285 ? 18.172 0.712 -11.008 1 73.75 285 ALA A N 1
ATOM 2240 C CA . ALA A 1 285 ? 16.812 1.228 -11.133 1 73.75 285 ALA A CA 1
ATOM 2241 C C . ALA A 1 285 ? 16.672 2.098 -12.375 1 73.75 285 ALA A C 1
ATOM 2243 O O . ALA A 1 285 ? 15.664 2.02 -13.086 1 73.75 285 ALA A O 1
ATOM 2244 N N . TYR A 1 286 ? 17.703 2.803 -12.586 1 70.69 286 TYR A N 1
ATOM 2245 C CA . TYR A 1 286 ? 17.703 3.668 -13.758 1 70.69 286 TYR A CA 1
ATOM 2246 C C . TYR A 1 286 ? 17.656 2.848 -15.039 1 70.69 286 TYR A C 1
ATOM 2248 O O . TYR A 1 286 ? 16.859 3.137 -15.945 1 70.69 286 TYR A O 1
ATOM 2256 N N . GLU A 1 287 ? 18.297 1.82 -15.094 1 71.31 287 GLU A N 1
ATOM 2257 C CA . GLU A 1 287 ? 18.328 0.99 -16.297 1 71.31 287 GLU A CA 1
ATOM 2258 C C . GLU A 1 287 ? 17 0.283 -16.5 1 71.31 287 GLU A C 1
ATOM 2260 O O . GLU A 1 287 ? 16.516 0.182 -17.641 1 71.31 287 GLU A O 1
ATOM 2265 N N . SER A 1 288 ? 16.391 -0.053 -15.422 1 73.69 288 SER A N 1
ATOM 2266 C CA . SER A 1 288 ? 15.117 -0.774 -15.5 1 73.69 288 SER A CA 1
ATOM 2267 C C . SER A 1 288 ? 13.984 0.144 -15.953 1 73.69 288 SER A C 1
ATOM 2269 O O . SER A 1 288 ? 12.984 -0.32 -16.5 1 73.69 288 SER A O 1
ATOM 2271 N N . THR A 1 289 ? 14.227 1.396 -15.68 1 82.06 289 THR A N 1
ATOM 2272 C CA . THR A 1 289 ? 13.164 2.342 -15.992 1 82.06 289 THR A CA 1
ATOM 2273 C C . THR A 1 289 ? 13.531 3.188 -17.203 1 82.06 289 THR A C 1
ATOM 2275 O O . THR A 1 289 ? 12.812 4.125 -17.562 1 82.06 289 THR A O 1
ATOM 2278 N N . ARG A 1 290 ? 14.57 2.904 -17.812 1 85.5 290 ARG A N 1
ATOM 2279 C CA . ARG A 1 290 ? 15.117 3.723 -18.891 1 85.5 290 ARG A CA 1
ATOM 2280 C C . ARG A 1 290 ? 14.102 3.912 -20.016 1 85.5 290 ARG A C 1
ATOM 2282 O O . ARG A 1 290 ? 13.93 5.023 -20.531 1 85.5 290 ARG A O 1
ATOM 2289 N N . GLU A 1 291 ? 13.453 2.896 -20.359 1 90 291 GLU A N 1
ATOM 2290 C CA . GLU A 1 291 ? 12.484 2.961 -21.453 1 90 291 GLU A CA 1
ATOM 2291 C C . GLU A 1 291 ? 11.359 3.943 -21.141 1 90 291 GLU A C 1
ATOM 2293 O O . GLU A 1 291 ? 10.906 4.676 -22.016 1 90 291 GLU A O 1
ATOM 2298 N N . LEU A 1 292 ? 10.93 3.943 -19.906 1 94.44 292 LEU A N 1
ATOM 2299 C CA . LEU A 1 292 ? 9.859 4.848 -19.484 1 94.44 292 LEU A CA 1
ATOM 2300 C C . LEU A 1 292 ? 10.336 6.297 -19.516 1 94.44 292 LEU A C 1
ATOM 2302 O O . LEU A 1 292 ? 9.602 7.184 -19.953 1 94.44 292 LEU A O 1
ATOM 2306 N N . LEU A 1 293 ? 11.594 6.473 -19.078 1 93.5 293 LEU A N 1
ATOM 2307 C CA . LEU A 1 293 ? 12.18 7.809 -19.047 1 93.5 293 LEU A CA 1
ATOM 2308 C C . LEU A 1 293 ? 12.383 8.336 -20.469 1 93.5 293 LEU A C 1
ATOM 2310 O O . LEU A 1 293 ? 12.078 9.5 -20.75 1 93.5 293 LEU A O 1
ATOM 2314 N N . GLU A 1 294 ? 12.805 7.449 -21.297 1 94 294 GLU A N 1
ATOM 2315 C CA . GLU A 1 294 ? 13.047 7.828 -22.688 1 94 294 GLU A CA 1
ATOM 2316 C C . GLU A 1 294 ? 11.734 8.148 -23.406 1 94 294 GLU A C 1
ATOM 2318 O O . GLU A 1 294 ? 11.711 8.969 -24.312 1 94 294 GLU A O 1
ATOM 2323 N N . GLN A 1 295 ? 10.711 7.496 -22.938 1 95.69 295 GLN A N 1
ATOM 2324 C CA . GLN A 1 295 ? 9.406 7.715 -23.547 1 95.69 295 GLN A CA 1
ATOM 2325 C C . GLN A 1 295 ? 8.812 9.055 -23.125 1 95.69 295 GLN A C 1
ATOM 2327 O O . GLN A 1 295 ? 7.844 9.531 -23.719 1 95.69 295 GLN A O 1
ATOM 2332 N N . GLY A 1 296 ? 9.336 9.617 -22 1 96.19 296 GLY A N 1
ATOM 2333 C CA . GLY A 1 296 ? 8.914 10.969 -21.656 1 96.19 296 GLY A CA 1
ATOM 2334 C C . GLY A 1 296 ? 8.477 11.102 -20.219 1 96.19 296 GLY A C 1
ATOM 2335 O O . GLY A 1 296 ? 8.133 12.195 -19.766 1 96.19 296 GLY A O 1
ATOM 2336 N N . ALA A 1 297 ? 8.445 10.016 -19.5 1 97.5 297 ALA A N 1
ATOM 2337 C CA . ALA A 1 297 ? 8.086 10.109 -18.094 1 97.5 297 ALA A CA 1
ATOM 2338 C C . ALA A 1 297 ? 9.234 10.688 -17.266 1 97.5 297 ALA A C 1
ATOM 2340 O O . ALA A 1 297 ? 10.391 10.664 -17.703 1 97.5 297 ALA A O 1
ATOM 2341 N N . GLU A 1 298 ? 8.914 11.281 -16.188 1 96.25 298 GLU A N 1
ATOM 2342 C CA . GLU A 1 298 ? 9.898 11.82 -15.25 1 96.25 298 GLU A CA 1
ATOM 2343 C C . GLU A 1 298 ? 9.82 11.117 -13.898 1 96.25 298 GLU A C 1
ATOM 2345 O O . GLU A 1 298 ? 8.758 11.078 -13.273 1 96.25 298 GLU A O 1
ATOM 2350 N N . MET A 1 299 ? 10.945 10.602 -13.422 1 96.44 299 MET A N 1
ATOM 2351 C CA . MET A 1 299 ? 11 9.898 -12.141 1 96.44 299 MET A CA 1
ATOM 2352 C C . MET A 1 299 ? 11.234 10.883 -11 1 96.44 299 MET A C 1
ATOM 2354 O O . MET A 1 299 ? 12.117 11.734 -11.078 1 96.44 299 MET A O 1
ATOM 2358 N N . LEU A 1 300 ? 10.375 10.828 -10.031 1 97 300 LEU A N 1
ATOM 2359 C CA . LEU A 1 300 ? 10.641 11.484 -8.758 1 97 300 LEU A CA 1
ATOM 2360 C C . LEU A 1 300 ? 11.367 10.547 -7.801 1 97 300 LEU A C 1
ATOM 2362 O O . LEU A 1 300 ? 10.742 9.766 -7.086 1 97 300 LEU A O 1
ATOM 2366 N N . TRP A 1 301 ? 12.625 10.68 -7.754 1 95.31 301 TRP A N 1
ATOM 2367 C CA . TRP A 1 301 ? 13.492 9.727 -7.062 1 95.31 301 TRP A CA 1
ATOM 2368 C C . TRP A 1 301 ? 13.438 9.945 -5.555 1 95.31 301 TRP A C 1
ATOM 2370 O O . TRP A 1 301 ? 13.297 11.07 -5.086 1 95.31 301 TRP A O 1
ATOM 2380 N N . ASN A 1 302 ? 13.484 8.906 -4.797 1 96.5 302 ASN A N 1
ATOM 2381 C CA . ASN A 1 302 ? 13.797 8.883 -3.369 1 96.5 302 ASN A CA 1
ATOM 2382 C C . ASN A 1 302 ? 12.656 9.484 -2.543 1 96.5 302 ASN A C 1
ATOM 2384 O O . ASN A 1 302 ? 12.898 10.07 -1.488 1 96.5 302 ASN A O 1
ATOM 2388 N N . LEU A 1 303 ? 11.477 9.43 -3.082 1 97.88 303 LEU A N 1
ATOM 2389 C CA . LEU A 1 303 ? 10.297 9.922 -2.379 1 97.88 303 LEU A CA 1
ATOM 2390 C C . LEU A 1 303 ? 9.312 8.781 -2.121 1 97.88 303 LEU A C 1
ATOM 2392 O O . LEU A 1 303 ? 9.18 7.875 -2.941 1 97.88 303 LEU A O 1
ATOM 2396 N N . SER A 1 304 ? 8.656 8.828 -0.939 1 98.19 304 SER A N 1
ATOM 2397 C CA . SER A 1 304 ? 7.473 7.988 -0.794 1 98.19 304 SER A CA 1
ATOM 2398 C C . SER A 1 304 ? 6.387 8.398 -1.782 1 98.19 304 SER A C 1
ATOM 2400 O O . SER A 1 304 ? 6.41 9.508 -2.316 1 98.19 304 SER A O 1
ATOM 2402 N N . LEU A 1 305 ? 5.496 7.52 -2.082 1 98.69 305 LEU A N 1
ATOM 2403 C CA . LEU A 1 305 ? 4.387 7.82 -2.982 1 98.69 305 LEU A CA 1
ATOM 2404 C C . LEU A 1 305 ? 3.549 8.977 -2.445 1 98.69 305 LEU A C 1
ATOM 2406 O O . LEU A 1 305 ? 3.182 9.883 -3.197 1 98.69 305 LEU A O 1
ATOM 2410 N N . GLU A 1 306 ? 3.227 8.953 -1.103 1 98.75 306 GLU A N 1
ATOM 2411 C CA . GLU A 1 306 ? 2.42 9.992 -0.474 1 98.75 306 GLU A CA 1
ATOM 2412 C C . GLU A 1 306 ? 3.076 11.367 -0.621 1 98.75 306 GLU A C 1
ATOM 2414 O O . GLU A 1 306 ? 2.418 12.336 -0.997 1 98.75 306 GLU A O 1
ATOM 2419 N N . CYS A 1 307 ? 4.359 11.383 -0.399 1 98.69 307 CYS A N 1
ATOM 2420 C CA . CYS A 1 307 ? 5.078 12.648 -0.472 1 98.69 307 CYS A CA 1
ATOM 2421 C C . CYS A 1 307 ? 5.195 13.133 -1.914 1 98.69 307 CYS A C 1
ATOM 2423 O O . CYS A 1 307 ? 5.043 14.32 -2.191 1 98.69 307 CYS A O 1
ATOM 2425 N N . ALA A 1 308 ? 5.48 12.203 -2.85 1 98.81 308 ALA A N 1
ATOM 2426 C CA . ALA A 1 308 ? 5.543 12.555 -4.266 1 98.81 308 ALA A CA 1
ATOM 2427 C C . ALA A 1 308 ? 4.223 13.164 -4.738 1 98.81 308 ALA A C 1
ATOM 2429 O O . ALA A 1 308 ? 4.215 14.188 -5.422 1 98.81 308 ALA A O 1
ATOM 2430 N N . TYR A 1 309 ? 3.143 12.57 -4.34 1 98.88 309 TYR A N 1
ATOM 2431 C CA . TYR A 1 309 ? 1.814 13.031 -4.727 1 98.88 309 TYR A CA 1
ATOM 2432 C C . TYR A 1 309 ? 1.555 14.438 -4.207 1 98.88 309 TYR A C 1
ATOM 2434 O O . TYR A 1 309 ? 1.203 15.336 -4.977 1 98.88 309 TYR A O 1
ATOM 2442 N N . VAL A 1 310 ? 1.8 14.672 -2.959 1 98.88 310 VAL A N 1
ATOM 2443 C CA . VAL A 1 310 ? 1.509 15.953 -2.324 1 98.88 310 VAL A CA 1
ATOM 2444 C C . VAL A 1 310 ? 2.459 17.016 -2.859 1 98.88 310 VAL A C 1
ATOM 2446 O O . VAL A 1 310 ? 2.057 18.172 -3.068 1 98.88 310 VAL A O 1
ATOM 2449 N N . LYS A 1 311 ? 3.701 16.641 -3.051 1 98.56 311 LYS A N 1
ATOM 2450 C CA . LYS A 1 311 ? 4.676 17.594 -3.58 1 98.56 311 LYS A CA 1
ATOM 2451 C C . LYS A 1 311 ? 4.27 18.078 -4.965 1 98.56 311 LYS A C 1
ATOM 2453 O O . LYS A 1 311 ? 4.414 19.266 -5.273 1 98.56 311 LYS A O 1
ATOM 2458 N N . LEU A 1 312 ? 3.758 17.188 -5.777 1 98.69 312 LEU A N 1
ATOM 2459 C CA . LEU A 1 312 ? 3.266 17.578 -7.094 1 98.69 312 LEU A CA 1
ATOM 2460 C C . LEU A 1 312 ? 2.08 18.531 -6.969 1 98.69 312 LEU A C 1
ATOM 2462 O O . LEU A 1 312 ? 2.008 19.547 -7.68 1 98.69 312 LEU A O 1
ATOM 2466 N N . LEU A 1 313 ? 1.099 18.203 -6.074 1 98.75 313 LEU A N 1
ATOM 2467 C CA . LEU A 1 313 ? -0.053 19.078 -5.883 1 98.75 313 LEU A CA 1
ATOM 2468 C C . LEU A 1 313 ? 0.391 20.484 -5.488 1 98.75 313 LEU A C 1
ATOM 2470 O O . LEU A 1 313 ? -0.127 21.469 -6.008 1 98.75 313 LEU A O 1
ATOM 2474 N N . LEU A 1 314 ? 1.339 20.5 -4.57 1 98.56 314 LEU A N 1
ATOM 2475 C CA . LEU A 1 314 ? 1.851 21.766 -4.082 1 98.56 314 LEU A CA 1
ATOM 2476 C C . LEU A 1 314 ? 2.596 22.516 -5.188 1 98.56 314 LEU A C 1
ATOM 2478 O O . LEU A 1 314 ? 2.408 23.719 -5.367 1 98.56 314 LEU A O 1
ATOM 2482 N N . ALA A 1 315 ? 3.416 21.812 -5.934 1 98.44 315 ALA A N 1
ATOM 2483 C CA . ALA A 1 315 ? 4.172 22.422 -7.031 1 98.44 315 ALA A CA 1
ATOM 2484 C C . ALA A 1 315 ? 3.236 23.047 -8.062 1 98.44 315 ALA A C 1
ATOM 2486 O O . ALA A 1 315 ? 3.404 24.203 -8.438 1 98.44 315 ALA A O 1
ATOM 2487 N N . TYR A 1 316 ? 2.223 22.312 -8.453 1 98.38 316 TYR A N 1
ATOM 2488 C CA . TYR A 1 316 ? 1.319 22.766 -9.508 1 98.38 316 TYR A CA 1
ATOM 2489 C C . TYR A 1 316 ? 0.374 23.844 -8.992 1 98.38 316 TYR A C 1
ATOM 2491 O O . TYR A 1 316 ? -0.211 24.594 -9.781 1 98.38 316 TYR A O 1
ATOM 2499 N N . GLY A 1 317 ? 0.168 23.875 -7.688 1 98.19 317 GLY A N 1
ATOM 2500 C CA . GLY A 1 317 ? -0.62 24.953 -7.098 1 98.19 317 GLY A CA 1
ATOM 2501 C C . GLY A 1 317 ? 0.153 26.25 -6.945 1 98.19 317 GLY A C 1
ATOM 2502 O O . GLY A 1 317 ? -0.442 27.312 -6.828 1 98.19 317 GLY A O 1
ATOM 2503 N N . ASN A 1 318 ? 1.508 26.188 -6.977 1 97.88 318 ASN A N 1
ATOM 2504 C CA . ASN A 1 318 ? 2.301 27.359 -6.613 1 97.88 318 ASN A CA 1
ATOM 2505 C C . ASN A 1 318 ? 3.146 27.859 -7.785 1 97.88 318 ASN A C 1
ATOM 2507 O O . ASN A 1 318 ? 3.562 29.016 -7.812 1 97.88 318 ASN A O 1
ATOM 2511 N N . PHE A 1 319 ? 3.443 26.938 -8.758 1 96.75 319 PHE A N 1
ATOM 2512 C CA . PHE A 1 319 ? 4.422 27.281 -9.781 1 96.75 319 PHE A CA 1
ATOM 2513 C C . PHE A 1 319 ? 3.902 26.922 -11.164 1 96.75 319 PHE A C 1
ATOM 2515 O O . PHE A 1 319 ? 2.908 26.203 -11.289 1 96.75 319 PHE A O 1
ATOM 2522 N N . SER A 1 320 ? 4.559 27.547 -12.125 1 92.25 320 SER A N 1
ATOM 2523 C CA . SER A 1 320 ? 4.332 27.219 -13.531 1 92.25 320 SER A CA 1
ATOM 2524 C C . SER A 1 320 ? 5.645 26.922 -14.242 1 92.25 320 SER A C 1
ATOM 2526 O O . SER A 1 320 ? 6.719 27.266 -13.75 1 92.25 320 SER A O 1
ATOM 2528 N N . ASP A 1 321 ? 5.582 26.172 -15.281 1 85.25 321 ASP A N 1
ATOM 2529 C CA . ASP A 1 321 ? 6.684 25.938 -16.203 1 85.25 321 ASP A CA 1
ATOM 2530 C C . ASP A 1 321 ? 7.867 25.297 -15.5 1 85.25 321 ASP A C 1
ATOM 2532 O O . ASP A 1 321 ? 7.699 24.297 -14.781 1 85.25 321 ASP A O 1
ATOM 2536 N N . SER A 1 322 ? 9.023 25.906 -15.625 1 85.75 322 SER A N 1
ATOM 2537 C CA . SER A 1 322 ? 10.273 25.312 -15.172 1 85.75 322 SER A CA 1
ATOM 2538 C C . SER A 1 322 ? 10.383 25.344 -13.656 1 85.75 322 SER A C 1
ATOM 2540 O O . SER A 1 322 ? 11.141 24.562 -13.07 1 85.75 322 SER A O 1
ATOM 2542 N N . ASN A 1 323 ? 9.617 26.141 -13.039 1 91.44 323 ASN A N 1
ATOM 2543 C CA . ASN A 1 323 ? 9.68 26.25 -11.586 1 91.44 323 ASN A CA 1
ATOM 2544 C C . ASN A 1 323 ? 9.07 25.031 -10.906 1 91.44 323 ASN A C 1
ATOM 2546 O O . ASN A 1 323 ? 9.445 24.688 -9.781 1 91.44 323 ASN A O 1
ATOM 2550 N N . ILE A 1 324 ? 8.219 24.359 -11.648 1 95.12 324 ILE A N 1
ATOM 2551 C CA . ILE A 1 324 ? 7.648 23.109 -11.133 1 95.12 324 ILE A CA 1
ATOM 2552 C C . ILE A 1 324 ? 8.75 22.062 -10.984 1 95.12 324 ILE A C 1
ATOM 2554 O O . ILE A 1 324 ? 8.906 21.469 -9.922 1 95.12 324 ILE A O 1
ATOM 2558 N N . SER A 1 325 ? 9.523 21.953 -12.016 1 92.38 325 SER A N 1
ATOM 2559 C CA . SER A 1 325 ? 10.594 20.953 -12.031 1 92.38 325 SER A CA 1
ATOM 2560 C C . SER A 1 325 ? 11.625 21.25 -10.945 1 92.38 325 SER A C 1
ATOM 2562 O O . SER A 1 325 ? 12.109 20.328 -10.281 1 92.38 325 SER A O 1
ATOM 2564 N N . ARG A 1 326 ? 11.938 22.5 -10.773 1 91.88 326 ARG A N 1
ATOM 2565 C CA . ARG A 1 326 ? 12.898 22.875 -9.75 1 91.88 326 ARG A CA 1
ATOM 2566 C C . ARG A 1 326 ? 12.406 22.5 -8.359 1 91.88 326 ARG A C 1
ATOM 2568 O O . ARG A 1 326 ? 13.148 21.891 -7.578 1 91.88 326 ARG A O 1
ATOM 2575 N N . PHE A 1 327 ? 11.203 22.797 -8.094 1 94.69 327 PHE A N 1
ATOM 2576 C CA . PHE A 1 327 ? 10.625 22.531 -6.781 1 94.69 327 PHE A CA 1
ATOM 2577 C C . PHE A 1 327 ? 10.586 21.031 -6.504 1 94.69 327 PHE A C 1
ATOM 2579 O O . PHE A 1 327 ? 10.945 20.578 -5.414 1 94.69 327 PHE A O 1
ATOM 2586 N N . ILE A 1 328 ? 10.188 20.234 -7.477 1 95.25 328 ILE A N 1
ATOM 2587 C CA . ILE A 1 328 ? 9.953 18.812 -7.258 1 95.25 328 ILE A CA 1
ATOM 2588 C C . ILE A 1 328 ? 11.289 18.094 -7.098 1 95.25 328 ILE A C 1
ATOM 2590 O O . ILE A 1 328 ? 11.367 17.078 -6.402 1 95.25 328 ILE A O 1
ATOM 2594 N N . LYS A 1 329 ? 12.352 18.609 -7.625 1 91.81 329 LYS A N 1
ATOM 2595 C CA . LYS A 1 329 ? 13.656 17.953 -7.594 1 91.81 329 LYS A CA 1
ATOM 2596 C C . LYS A 1 329 ? 14.414 18.281 -6.312 1 91.81 329 LYS A C 1
ATOM 2598 O O . LYS A 1 329 ? 15.258 17.516 -5.867 1 91.81 329 LYS A O 1
ATOM 2603 N N . LEU A 1 330 ? 14.086 19.359 -5.699 1 92.69 330 LEU A N 1
ATOM 2604 C CA . LEU A 1 330 ? 14.812 19.812 -4.523 1 92.69 330 LEU A CA 1
ATOM 2605 C C . LEU A 1 330 ? 14.289 19.141 -3.26 1 92.69 330 LEU A C 1
ATOM 2607 O O . LEU A 1 330 ? 13.078 18.984 -3.096 1 92.69 330 LEU A O 1
ATOM 2611 N N . GLU A 1 331 ? 15.195 18.719 -2.381 1 94.31 331 GLU A N 1
ATOM 2612 C CA . GLU A 1 331 ? 14.82 18.25 -1.052 1 94.31 331 GLU A CA 1
ATOM 2613 C C . GLU A 1 331 ? 14.578 19.422 -0.101 1 94.31 331 GLU A C 1
ATOM 2615 O O . GLU A 1 331 ? 15.469 20.234 0.125 1 94.31 331 GLU A O 1
ATOM 2620 N N . ILE A 1 332 ? 13.398 19.516 0.534 1 93.06 332 ILE A N 1
ATOM 2621 C CA . ILE A 1 332 ? 13.141 20.719 1.313 1 93.06 332 ILE A CA 1
ATOM 2622 C C . ILE A 1 332 ? 12.633 20.344 2.703 1 93.06 332 ILE A C 1
ATOM 2624 O O . ILE A 1 332 ? 12.625 21.172 3.617 1 93.06 332 ILE A O 1
ATOM 2628 N N . ALA A 1 333 ? 12.211 19.141 2.959 1 95.12 333 ALA A N 1
ATOM 2629 C CA . ALA A 1 333 ? 11.656 18.688 4.23 1 95.12 333 ALA A CA 1
ATOM 2630 C C . ALA A 1 333 ? 12.242 17.344 4.645 1 95.12 333 ALA A C 1
ATOM 2632 O O . ALA A 1 333 ? 11.562 16.531 5.262 1 95.12 333 ALA A O 1
ATOM 2633 N N . SER A 1 334 ? 13.484 17.062 4.215 1 95.88 334 SER A N 1
ATOM 2634 C CA . SER A 1 334 ? 14.156 15.797 4.469 1 95.88 334 SER A CA 1
ATOM 2635 C C . SER A 1 334 ? 13.359 14.625 3.912 1 95.88 334 SER A C 1
ATOM 2637 O O . SER A 1 334 ? 13.305 13.555 4.523 1 95.88 334 SER A O 1
ATOM 2639 N N . GLU A 1 335 ? 12.664 14.875 2.781 1 96.56 335 GLU A N 1
ATOM 2640 C CA . GLU A 1 335 ? 11.75 13.875 2.24 1 96.56 335 GLU A CA 1
ATOM 2641 C C . GLU A 1 335 ? 12.492 12.859 1.373 1 96.56 335 GLU A C 1
ATOM 2643 O O . GLU A 1 335 ? 11.977 11.773 1.092 1 96.56 335 GLU A O 1
ATOM 2648 N N . HIS A 1 336 ? 13.742 13.211 0.917 1 95.44 336 HIS A N 1
ATOM 2649 C CA . HIS A 1 336 ? 14.492 12.273 0.08 1 95.44 336 HIS A CA 1
ATOM 2650 C C . HIS A 1 336 ? 15.172 11.203 0.921 1 95.44 336 HIS A C 1
ATOM 2652 O O . HIS A 1 336 ? 15.742 11.5 1.973 1 95.44 336 HIS A O 1
ATOM 2658 N N . LEU A 1 337 ? 15.102 10.055 0.485 1 92.75 337 LEU A N 1
ATOM 2659 C CA . LEU A 1 337 ? 15.75 8.93 1.155 1 92.75 337 LEU A CA 1
ATOM 2660 C C . LEU A 1 337 ? 17.234 8.852 0.782 1 92.75 337 LEU A C 1
ATOM 2662 O O . LEU A 1 337 ? 17.609 9.211 -0.335 1 92.75 337 LEU A O 1
ATOM 2666 N N . MET B 1 1 ? 12.883 -40.219 -1.215 1 91.5 1 MET B N 1
ATOM 2667 C CA . MET B 1 1 ? 13.078 -39.25 -2.291 1 91.5 1 MET B CA 1
ATOM 2668 C C . MET B 1 1 ? 11.812 -38.438 -2.527 1 91.5 1 MET B C 1
ATOM 2670 O O . MET B 1 1 ? 10.703 -38.969 -2.516 1 91.5 1 MET B O 1
ATOM 2674 N N . LYS B 1 2 ? 11.922 -37.156 -2.529 1 96.06 2 LYS B N 1
ATOM 2675 C CA . LYS B 1 2 ? 10.805 -36.281 -2.855 1 96.06 2 LYS B CA 1
ATOM 2676 C C . LYS B 1 2 ? 10.867 -35.844 -4.309 1 96.06 2 LYS B C 1
ATOM 2678 O O . LYS B 1 2 ? 11.945 -35.469 -4.809 1 96.06 2 LYS B O 1
ATOM 2683 N N . ASN B 1 3 ? 9.766 -35.969 -4.961 1 97.81 3 ASN B N 1
ATOM 2684 C CA . ASN B 1 3 ? 9.617 -35.469 -6.324 1 97.81 3 ASN B CA 1
ATOM 2685 C C . ASN B 1 3 ? 8.953 -34.094 -6.352 1 97.81 3 ASN B C 1
ATOM 2687 O O . ASN B 1 3 ? 7.824 -33.938 -5.879 1 97.81 3 ASN B O 1
ATOM 2691 N N . VAL B 1 4 ? 9.633 -33.125 -6.93 1 98.06 4 VAL B N 1
ATOM 2692 C CA . VAL B 1 4 ? 9.148 -31.75 -6.918 1 98.06 4 VAL B CA 1
ATOM 2693 C C . VAL B 1 4 ? 9.008 -31.25 -8.352 1 98.06 4 VAL B C 1
ATOM 2695 O O . VAL B 1 4 ? 9.93 -31.391 -9.156 1 98.06 4 VAL B O 1
ATOM 2698 N N . LEU B 1 5 ? 7.82 -30.75 -8.734 1 98.12 5 LEU B N 1
ATOM 2699 C CA . LEU B 1 5 ? 7.672 -29.984 -9.969 1 98.12 5 LEU B CA 1
ATOM 2700 C C . LEU B 1 5 ? 8.203 -28.562 -9.797 1 98.12 5 LEU B C 1
ATOM 2702 O O . LEU B 1 5 ? 7.691 -27.812 -8.969 1 98.12 5 LEU B O 1
ATOM 2706 N N . LEU B 1 6 ? 9.227 -28.219 -10.484 1 96.62 6 LEU B N 1
ATOM 2707 C CA . LEU B 1 6 ? 9.844 -26.906 -10.422 1 96.62 6 LEU B CA 1
ATOM 2708 C C . LEU B 1 6 ? 9.523 -26.094 -11.672 1 96.62 6 LEU B C 1
ATOM 2710 O O . LEU B 1 6 ? 9.977 -26.438 -12.766 1 96.62 6 LEU B O 1
ATOM 2714 N N . VAL B 1 7 ? 8.727 -25.031 -11.477 1 96.5 7 VAL B N 1
ATOM 2715 C CA . VAL B 1 7 ? 8.25 -24.203 -12.57 1 96.5 7 VAL B CA 1
ATOM 2716 C C . VAL B 1 7 ? 9.023 -22.875 -12.594 1 96.5 7 VAL B C 1
ATOM 2718 O O . VAL B 1 7 ? 8.938 -22.094 -11.648 1 96.5 7 VAL B O 1
ATOM 2721 N N . PHE B 1 8 ? 9.742 -22.578 -13.648 1 93.31 8 PHE B N 1
ATOM 2722 C CA . PHE B 1 8 ? 10.5 -21.344 -13.797 1 93.31 8 PHE B CA 1
ATOM 2723 C C . PHE B 1 8 ? 9.727 -20.328 -14.625 1 93.31 8 PHE B C 1
ATOM 2725 O O . PHE B 1 8 ? 9.297 -20.625 -15.742 1 93.31 8 PHE B O 1
ATOM 2732 N N . THR B 1 9 ? 9.5 -19.109 -14.055 1 91.31 9 THR B N 1
ATOM 2733 C CA . THR B 1 9 ? 8.758 -18.094 -14.789 1 91.31 9 THR B CA 1
ATOM 2734 C C . THR B 1 9 ? 9.602 -16.828 -14.977 1 91.31 9 THR B C 1
ATOM 2736 O O . THR B 1 9 ? 9.109 -15.812 -15.461 1 91.31 9 THR B O 1
ATOM 2739 N N . GLY B 1 10 ? 10.773 -16.875 -14.633 1 81.31 10 GLY B N 1
ATOM 2740 C CA . GLY B 1 10 ? 11.648 -15.711 -14.695 1 81.31 10 GLY B CA 1
ATOM 2741 C C . GLY B 1 10 ? 11.891 -15.07 -13.344 1 81.31 10 GLY B C 1
ATOM 2742 O O . GLY B 1 10 ? 12.109 -15.766 -12.352 1 81.31 10 GLY B O 1
ATOM 2743 N N . GLY B 1 11 ? 11.945 -13.758 -13.445 1 71.38 11 GLY B N 1
ATOM 2744 C CA . GLY B 1 11 ? 12.188 -13.008 -12.227 1 71.38 11 GLY B CA 1
ATOM 2745 C C . GLY B 1 11 ? 13.664 -12.898 -11.875 1 71.38 11 GLY B C 1
ATOM 2746 O O . GLY B 1 11 ? 14.508 -13.484 -12.547 1 71.38 11 GLY B O 1
ATOM 2747 N N . THR B 1 12 ? 13.883 -12.188 -10.859 1 69.94 12 THR B N 1
ATOM 2748 C CA . THR B 1 12 ? 15.242 -11.922 -10.391 1 69.94 12 THR B CA 1
ATOM 2749 C C . THR B 1 12 ? 15.961 -13.219 -10.055 1 69.94 12 THR B C 1
ATOM 2751 O O . THR B 1 12 ? 17.156 -13.352 -10.305 1 69.94 12 THR B O 1
ATOM 2754 N N . ILE B 1 13 ? 15.195 -14.117 -9.562 1 75.88 13 ILE B N 1
ATOM 2755 C CA . ILE B 1 13 ? 15.766 -15.406 -9.195 1 75.88 13 ILE B CA 1
ATOM 2756 C C . ILE B 1 13 ? 16.219 -16.141 -10.453 1 75.88 13 ILE B C 1
ATOM 2758 O O . ILE B 1 13 ? 17.094 -17.016 -10.391 1 75.88 13 ILE B O 1
ATOM 2762 N N . GLY B 1 14 ? 15.633 -15.82 -11.492 1 66.5 14 GLY B N 1
ATOM 2763 C CA . GLY B 1 14 ? 15.969 -16.422 -12.766 1 66.5 14 GLY B CA 1
ATOM 2764 C C . GLY B 1 14 ? 16.766 -15.492 -13.672 1 66.5 14 GLY B C 1
ATOM 2765 O O . GLY B 1 14 ? 16.797 -15.695 -14.891 1 66.5 14 GLY B O 1
ATOM 2766 N N . SER B 1 15 ? 17.266 -14.383 -13.016 1 67.12 15 SER B N 1
ATOM 2767 C CA . SER B 1 15 ? 17.859 -13.344 -13.859 1 67.12 15 SER B CA 1
ATOM 2768 C C . SER B 1 15 ? 19.344 -13.188 -13.586 1 67.12 15 SER B C 1
ATOM 2770 O O . SER B 1 15 ? 19.859 -13.727 -12.602 1 67.12 15 SER B O 1
ATOM 2772 N N . GLU B 1 16 ? 19.969 -12.797 -14.594 1 64.75 16 GLU B N 1
ATOM 2773 C CA . GLU B 1 16 ? 21.375 -12.375 -14.477 1 64.75 16 GLU B CA 1
ATOM 2774 C C . GLU B 1 16 ? 21.5 -10.852 -14.516 1 64.75 16 GLU B C 1
ATOM 2776 O O . GLU B 1 16 ? 20.75 -10.18 -15.227 1 64.75 16 GLU B O 1
ATOM 2781 N N . ALA B 1 17 ? 22.234 -10.367 -13.57 1 59.28 17 ALA B N 1
ATOM 2782 C CA . ALA B 1 17 ? 22.531 -8.938 -13.633 1 59.28 17 ALA B CA 1
ATOM 2783 C C . ALA B 1 17 ? 23.578 -8.633 -14.703 1 59.28 17 ALA B C 1
ATOM 2785 O O . ALA B 1 17 ? 24.609 -9.297 -14.766 1 59.28 17 ALA B O 1
ATOM 2786 N N . SER B 1 18 ? 23.078 -7.996 -15.828 1 54.34 18 SER B N 1
ATOM 2787 C CA . SER B 1 18 ? 24.047 -7.5 -16.797 1 54.34 18 SER B CA 1
ATOM 2788 C C . SER B 1 18 ? 23.984 -5.98 -16.922 1 54.34 18 SER B C 1
ATOM 2790 O O . SER B 1 18 ? 22.922 -5.418 -17.203 1 54.34 18 SER B O 1
ATOM 2792 N N . CYS B 1 19 ? 25.094 -5.352 -16.812 1 49.16 19 CYS B N 1
ATOM 2793 C CA . CYS B 1 19 ? 25.297 -3.916 -16.984 1 49.16 19 CYS B CA 1
ATOM 2794 C C . CYS B 1 19 ? 24.25 -3.125 -16.203 1 49.16 19 CYS B C 1
ATOM 2796 O O . CYS B 1 19 ? 23.609 -2.215 -16.75 1 49.16 19 CYS B O 1
ATOM 2798 N N . GLY B 1 20 ? 23.891 -3.625 -15.055 1 51.5 20 GLY B N 1
ATOM 2799 C CA . GLY B 1 20 ? 23.031 -2.838 -14.195 1 51.5 20 GLY B CA 1
ATOM 2800 C C . GLY B 1 20 ? 21.547 -3.107 -14.43 1 51.5 20 GLY B C 1
ATOM 2801 O O . GLY B 1 20 ? 20.688 -2.543 -13.75 1 51.5 20 GLY B O 1
ATOM 2802 N N . THR B 1 21 ? 21.234 -3.846 -15.531 1 55.12 21 THR B N 1
ATOM 2803 C CA . THR B 1 21 ? 19.844 -4.191 -15.82 1 55.12 21 THR B CA 1
ATOM 2804 C C . THR B 1 21 ? 19.578 -5.66 -15.508 1 55.12 21 THR B C 1
ATOM 2806 O O . THR B 1 21 ? 20.453 -6.508 -15.68 1 55.12 21 THR B O 1
ATOM 2809 N N . ILE B 1 22 ? 18.422 -5.91 -14.875 1 58.62 22 ILE B N 1
ATOM 2810 C CA . ILE B 1 22 ? 18 -7.281 -14.609 1 58.62 22 ILE B CA 1
ATOM 2811 C C . ILE B 1 22 ? 17.234 -7.824 -15.812 1 58.62 22 ILE B C 1
ATOM 2813 O O . ILE B 1 22 ? 16.281 -7.195 -16.297 1 58.62 22 ILE B O 1
ATOM 2817 N N . ALA B 1 23 ? 17.875 -8.75 -16.562 1 62.31 23 ALA B N 1
ATOM 2818 C CA . ALA B 1 23 ? 17.203 -9.43 -17.672 1 62.31 23 ALA B CA 1
ATOM 2819 C C . ALA B 1 23 ? 17.047 -10.922 -17.375 1 62.31 23 ALA B C 1
ATOM 2821 O O . ALA B 1 23 ? 17.891 -11.531 -16.719 1 62.31 23 ALA B O 1
ATOM 2822 N N . THR B 1 24 ? 15.938 -11.383 -17.812 1 64.75 24 THR B N 1
ATOM 2823 C CA . THR B 1 24 ? 15.734 -12.82 -17.641 1 64.75 24 THR B CA 1
ATOM 2824 C C . THR B 1 24 ? 16.812 -13.609 -18.375 1 64.75 24 THR B C 1
ATOM 2826 O O . THR B 1 24 ? 17.281 -13.188 -19.422 1 64.75 24 THR B O 1
ATOM 2829 N N . SER B 1 25 ? 17.375 -14.602 -17.625 1 65.56 25 SER B N 1
ATOM 2830 C CA . SER B 1 25 ? 18.422 -15.43 -18.203 1 65.56 25 SER B CA 1
ATOM 2831 C C . SER B 1 25 ? 17.969 -16.859 -18.406 1 65.56 25 SER B C 1
ATOM 2833 O O . SER B 1 25 ? 17.297 -17.422 -17.531 1 65.56 25 SER B O 1
ATOM 2835 N N . VAL B 1 26 ? 18.328 -17.438 -19.531 1 62.97 26 VAL B N 1
ATOM 2836 C CA . VAL B 1 26 ? 17.984 -18.828 -19.844 1 62.97 26 VAL B CA 1
ATOM 2837 C C . VAL B 1 26 ? 18.766 -19.766 -18.922 1 62.97 26 VAL B C 1
ATOM 2839 O O . VAL B 1 26 ? 18.328 -20.891 -18.672 1 62.97 26 VAL B O 1
ATOM 2842 N N . ASN B 1 27 ? 19.797 -19.188 -18.328 1 67.12 27 ASN B N 1
ATOM 2843 C CA . ASN B 1 27 ? 20.656 -20.031 -17.531 1 67.12 27 ASN B CA 1
ATOM 2844 C C . ASN B 1 27 ? 20.281 -19.953 -16.047 1 67.12 27 ASN B C 1
ATOM 2846 O O . ASN B 1 27 ? 20.828 -20.703 -15.227 1 67.12 27 ASN B O 1
ATOM 2850 N N . ALA B 1 28 ? 19.344 -19.109 -15.688 1 67.5 28 ALA B N 1
ATOM 2851 C CA . ALA B 1 28 ? 19.031 -18.844 -14.289 1 67.5 28 ALA B CA 1
ATOM 2852 C C . ALA B 1 28 ? 18.531 -20.094 -13.578 1 67.5 28 ALA B C 1
ATOM 2854 O O . ALA B 1 28 ? 18.938 -20.391 -12.461 1 67.5 28 ALA B O 1
ATOM 2855 N N . PRO B 1 29 ? 17.672 -20.844 -14.25 1 68.25 29 PRO B N 1
ATOM 2856 C CA . PRO B 1 29 ? 17.266 -22.078 -13.586 1 68.25 29 PRO B CA 1
ATOM 2857 C C . PRO B 1 29 ? 18.438 -22.984 -13.227 1 68.25 29 PRO B C 1
ATOM 2859 O O . PRO B 1 29 ? 18.469 -23.562 -12.141 1 68.25 29 PRO B O 1
ATOM 2862 N N . TYR B 1 30 ? 19.328 -22.906 -14.062 1 74 30 TYR B N 1
ATOM 2863 C CA . TYR B 1 30 ? 20.5 -23.734 -13.844 1 74 30 TYR B CA 1
ATOM 2864 C C . TYR B 1 30 ? 21.312 -23.219 -12.656 1 74 30 TYR B C 1
ATOM 2866 O O . TYR B 1 30 ? 21.766 -24 -11.82 1 74 30 TYR B O 1
ATOM 2874 N N . ARG B 1 31 ? 21.391 -21.953 -12.57 1 84.88 31 ARG B N 1
ATOM 2875 C CA . ARG B 1 31 ? 22.188 -21.359 -11.492 1 84.88 31 ARG B CA 1
ATOM 2876 C C . ARG B 1 31 ? 21.562 -21.656 -10.133 1 84.88 31 ARG B C 1
ATOM 2878 O O . ARG B 1 31 ? 22.266 -21.984 -9.18 1 84.88 31 ARG B O 1
ATOM 2885 N N . LEU B 1 32 ? 20.297 -21.531 -10.023 1 90.5 32 LEU B N 1
ATOM 2886 C CA . LEU B 1 32 ? 19.594 -21.812 -8.773 1 90.5 32 LEU B CA 1
ATOM 2887 C C . LEU B 1 32 ? 19.828 -23.266 -8.344 1 90.5 32 LEU B C 1
ATOM 2889 O O . LEU B 1 32 ? 20.156 -23.516 -7.184 1 90.5 32 LEU B O 1
ATOM 2893 N N . LEU B 1 33 ? 19.719 -24.203 -9.219 1 91.31 33 LEU B N 1
ATOM 2894 C CA . LEU B 1 33 ? 19.875 -25.625 -8.922 1 91.31 33 LEU B CA 1
ATOM 2895 C C . LEU B 1 33 ? 21.328 -25.969 -8.578 1 91.31 33 LEU B C 1
ATOM 2897 O O . LEU B 1 33 ? 21.578 -26.797 -7.707 1 91.31 33 LEU B O 1
ATOM 2901 N N . GLN B 1 34 ? 22.203 -25.25 -9.25 1 90.94 34 GLN B N 1
ATOM 2902 C CA . GLN B 1 34 ? 23.625 -25.438 -8.93 1 90.94 34 GLN B CA 1
ATOM 2903 C C . GLN B 1 34 ? 23.938 -25 -7.504 1 90.94 34 GLN B C 1
ATOM 2905 O O . GLN B 1 34 ? 24.609 -25.719 -6.762 1 90.94 34 GLN B O 1
ATOM 2910 N N . LEU B 1 35 ? 23.484 -23.828 -7.207 1 92.25 35 LEU B N 1
ATOM 2911 C CA . LEU B 1 35 ? 23.703 -23.328 -5.859 1 92.25 35 LEU B CA 1
ATOM 2912 C C . LEU B 1 35 ? 23.031 -24.219 -4.824 1 92.25 35 LEU B C 1
ATOM 2914 O O . LEU B 1 35 ? 23.609 -24.484 -3.762 1 92.25 35 LEU B O 1
ATOM 2918 N N . PHE B 1 36 ? 21.906 -24.672 -5.16 1 93.75 36 PHE B N 1
ATOM 2919 C CA . PHE B 1 36 ? 21.156 -25.578 -4.297 1 93.75 36 PHE B CA 1
ATOM 2920 C C . PHE B 1 36 ? 21.953 -26.859 -4.043 1 93.75 36 PHE B C 1
ATOM 2922 O O . PHE B 1 36 ? 22.094 -27.281 -2.896 1 93.75 36 PHE B O 1
ATOM 2929 N N . GLU B 1 37 ? 22.484 -27.5 -5.035 1 94 37 GLU B N 1
ATOM 2930 C CA . GLU B 1 37 ? 23.266 -28.719 -4.922 1 94 37 GLU B CA 1
ATOM 2931 C C . GLU B 1 37 ? 24.516 -28.5 -4.066 1 94 37 GLU B C 1
ATOM 2933 O O . GLU B 1 37 ? 24.906 -29.391 -3.307 1 94 37 GLU B O 1
ATOM 2938 N N . ARG B 1 38 ? 25.016 -27.359 -4.188 1 93.69 38 ARG B N 1
ATOM 2939 C CA . ARG B 1 38 ? 26.266 -27.047 -3.494 1 93.69 38 ARG B CA 1
ATOM 2940 C C . ARG B 1 38 ? 26 -26.734 -2.021 1 93.69 38 ARG B C 1
ATOM 2942 O O . ARG B 1 38 ? 26.828 -27.062 -1.164 1 93.69 38 ARG B O 1
ATOM 2949 N N . GLN B 1 39 ? 24.859 -26.188 -1.751 1 93.5 39 GLN B N 1
ATOM 2950 C CA . GLN B 1 39 ? 24.719 -25.578 -0.431 1 93.5 39 GLN B CA 1
ATOM 2951 C C . GLN B 1 39 ? 23.688 -26.328 0.411 1 93.5 39 GLN B C 1
ATOM 2953 O O . GLN B 1 39 ? 23.594 -26.125 1.624 1 93.5 39 GLN B O 1
ATOM 2958 N N . TYR B 1 40 ? 22.922 -27.141 -0.186 1 94.69 40 TYR B N 1
ATOM 2959 C CA . TYR B 1 40 ? 21.938 -27.922 0.549 1 94.69 40 TYR B CA 1
ATOM 2960 C C . TYR B 1 40 ? 22.375 -29.375 0.689 1 94.69 40 TYR B C 1
ATOM 2962 O O . TYR B 1 40 ? 22.266 -30.156 -0.259 1 94.69 40 TYR B O 1
ATOM 2970 N N . PRO B 1 41 ? 22.734 -29.844 1.856 1 92.81 41 PRO B N 1
ATOM 2971 C CA . PRO B 1 41 ? 23.328 -31.156 2.051 1 92.81 41 PRO B CA 1
ATOM 2972 C C . PRO B 1 41 ? 22.406 -32.312 1.62 1 92.81 41 PRO B C 1
ATOM 2974 O O . PRO B 1 41 ? 22.875 -33.344 1.132 1 92.81 41 PRO B O 1
ATOM 2977 N N . GLU B 1 42 ? 21.156 -32.156 1.776 1 92.88 42 GLU B N 1
ATOM 2978 C CA . GLU B 1 42 ? 20.234 -33.25 1.494 1 92.88 42 GLU B CA 1
ATOM 2979 C C . GLU B 1 42 ? 19.719 -33.188 0.059 1 92.88 42 GLU B C 1
ATOM 2981 O O . GLU B 1 42 ? 18.672 -33.75 -0.261 1 92.88 42 GLU B O 1
ATOM 2986 N N . HIS B 1 43 ? 20.438 -32.469 -0.75 1 93.69 43 HIS B N 1
ATOM 2987 C CA . HIS B 1 43 ? 19.984 -32.219 -2.117 1 93.69 43 HIS B CA 1
ATOM 2988 C C . HIS B 1 43 ? 19.75 -33.531 -2.871 1 93.69 43 HIS B C 1
ATOM 2990 O O . HIS B 1 43 ? 18.891 -33.594 -3.748 1 93.69 43 HIS B O 1
ATOM 2996 N N . SER B 1 44 ? 20.438 -34.594 -2.555 1 92.81 44 SER B N 1
ATOM 2997 C CA . SER B 1 44 ? 20.359 -35.875 -3.266 1 92.81 44 SER B CA 1
ATOM 2998 C C . SER B 1 44 ? 19.016 -36.562 -3.008 1 92.81 44 SER B C 1
ATOM 3000 O O . SER B 1 44 ? 18.656 -37.5 -3.707 1 92.81 44 SER B O 1
ATOM 3002 N N . GLN B 1 45 ? 18.281 -36.062 -2.053 1 94.75 45 GLN B N 1
ATOM 3003 C CA . GLN B 1 45 ? 17 -36.656 -1.696 1 94.75 45 GLN B CA 1
ATOM 3004 C C . GLN B 1 45 ? 15.852 -35.969 -2.465 1 94.75 45 GLN B C 1
ATOM 3006 O O . GLN B 1 45 ? 14.688 -36.312 -2.271 1 94.75 45 GLN B O 1
ATOM 3011 N N . ILE B 1 46 ? 16.141 -35.094 -3.293 1 96.44 46 ILE B N 1
ATOM 3012 C CA . ILE B 1 46 ? 15.133 -34.344 -4.023 1 96.44 46 ILE B CA 1
ATOM 3013 C C . ILE B 1 46 ? 15.312 -34.562 -5.523 1 96.44 46 ILE B C 1
ATOM 3015 O O . ILE B 1 46 ? 16.406 -34.375 -6.055 1 96.44 46 ILE B O 1
ATOM 3019 N N . ASP B 1 47 ? 14.32 -34.938 -6.227 1 96 47 ASP B N 1
ATOM 3020 C CA . ASP B 1 47 ? 14.273 -35.031 -7.684 1 96 47 ASP B CA 1
ATOM 3021 C C . ASP B 1 47 ? 13.391 -33.906 -8.258 1 96 47 ASP B C 1
ATOM 3023 O O . ASP B 1 47 ? 12.266 -33.719 -7.793 1 96 47 ASP B O 1
ATOM 3027 N N . PHE B 1 48 ? 13.898 -33.25 -9.25 1 95.69 48 PHE B N 1
ATOM 3028 C CA . PHE B 1 48 ? 13.148 -32.156 -9.852 1 95.69 48 PHE B CA 1
ATOM 3029 C C . PHE B 1 48 ? 12.688 -32.531 -11.258 1 95.69 48 PHE B C 1
ATOM 3031 O O . PHE B 1 48 ? 13.438 -33.094 -12.031 1 95.69 48 PHE B O 1
ATOM 3038 N N . THR B 1 49 ? 11.445 -32.312 -11.57 1 95.56 49 THR B N 1
ATOM 3039 C CA . THR B 1 49 ? 10.969 -32.094 -12.93 1 95.56 49 THR B CA 1
ATOM 3040 C C . THR B 1 49 ? 10.82 -30.594 -13.227 1 95.56 49 THR B C 1
ATOM 3042 O O . THR B 1 49 ? 10.047 -29.906 -12.562 1 95.56 49 THR B O 1
ATOM 3045 N N . THR B 1 50 ? 11.562 -30.078 -14.18 1 93.75 50 THR B N 1
ATOM 3046 C CA . THR B 1 50 ? 11.586 -28.641 -14.43 1 93.75 50 THR B CA 1
ATOM 3047 C C . THR B 1 50 ? 10.812 -28.297 -15.703 1 93.75 50 THR B C 1
ATOM 3049 O O . THR B 1 50 ? 10.891 -29.031 -16.688 1 93.75 50 THR B O 1
ATOM 3052 N N . ILE B 1 51 ? 9.969 -27.266 -15.609 1 92.06 51 ILE B N 1
ATOM 3053 C CA . ILE B 1 51 ? 9.312 -26.688 -16.781 1 92.06 51 ILE B CA 1
ATOM 3054 C C . ILE B 1 51 ? 9.477 -25.172 -16.781 1 92.06 51 ILE B C 1
ATOM 3056 O O . ILE B 1 51 ? 9.727 -24.578 -15.734 1 92.06 51 ILE B O 1
ATOM 3060 N N . ARG B 1 52 ? 9.383 -24.578 -18 1 90.56 52 ARG B N 1
ATOM 3061 C CA . ARG B 1 52 ? 9.508 -23.141 -18.188 1 90.56 52 ARG B CA 1
ATOM 3062 C C . ARG B 1 52 ? 8.461 -22.609 -19.156 1 90.56 52 ARG B C 1
ATOM 3064 O O . ARG B 1 52 ? 8.781 -22.297 -20.312 1 90.56 52 ARG B O 1
ATOM 3071 N N . PRO B 1 53 ? 7.332 -22.422 -18.672 1 87.19 53 PRO B N 1
ATOM 3072 C CA . PRO B 1 53 ? 6.238 -22.047 -19.562 1 87.19 53 PRO B CA 1
ATOM 3073 C C . PRO B 1 53 ? 6.395 -20.641 -20.125 1 87.19 53 PRO B C 1
ATOM 3075 O O . PRO B 1 53 ? 6.039 -20.391 -21.281 1 87.19 53 PRO B O 1
ATOM 3078 N N . VAL B 1 54 ? 6.789 -19.734 -19.281 1 84 54 VAL B N 1
ATOM 3079 C CA . VAL B 1 54 ? 6.863 -18.328 -19.672 1 84 54 VAL B CA 1
ATOM 3080 C C . VAL B 1 54 ? 8.039 -17.656 -18.953 1 84 54 VAL B C 1
ATOM 3082 O O . VAL B 1 54 ? 8.312 -17.953 -17.797 1 84 54 VAL B O 1
ATOM 3085 N N . GLN B 1 55 ? 8.758 -16.938 -19.672 1 86.94 55 GLN B N 1
ATOM 3086 C CA . GLN B 1 55 ? 9.797 -16.078 -19.109 1 86.94 55 GLN B CA 1
ATOM 3087 C C . GLN B 1 55 ? 9.398 -14.609 -19.156 1 86.94 55 GLN B C 1
ATOM 3089 O O . GLN B 1 55 ? 9.289 -14.039 -20.25 1 86.94 55 GLN B O 1
ATOM 3094 N N . ILE B 1 56 ? 9.219 -14.07 -17.922 1 90 56 ILE B N 1
ATOM 3095 C CA . ILE B 1 56 ? 8.664 -12.719 -17.906 1 90 56 ILE B CA 1
ATOM 3096 C C . ILE B 1 56 ? 9.117 -12 -16.641 1 90 56 ILE B C 1
ATOM 3098 O O . ILE B 1 56 ? 9.242 -12.609 -15.586 1 90 56 ILE B O 1
ATOM 3102 N N . LEU B 1 57 ? 9.406 -10.727 -16.734 1 90.19 57 LEU B N 1
ATOM 3103 C CA . LEU B 1 57 ? 9.578 -9.898 -15.539 1 90.19 57 LEU B CA 1
ATOM 3104 C C . LEU B 1 57 ? 8.234 -9.664 -14.844 1 90.19 57 LEU B C 1
ATOM 3106 O O . LEU B 1 57 ? 7.227 -9.406 -15.508 1 90.19 57 LEU B O 1
ATOM 3110 N N . SER B 1 58 ? 8.258 -9.805 -13.539 1 93.75 58 SER B N 1
ATOM 3111 C CA . SER B 1 58 ? 6.992 -9.859 -12.805 1 93.75 58 SER B CA 1
ATOM 3112 C C . SER B 1 58 ? 6.207 -8.562 -12.953 1 93.75 58 SER B C 1
ATOM 3114 O O . SER B 1 58 ? 4.98 -8.555 -12.836 1 93.75 58 SER B O 1
ATOM 3116 N N . GLU B 1 59 ? 6.891 -7.402 -13.25 1 94.06 59 GLU B N 1
ATOM 3117 C CA . GLU B 1 59 ? 6.195 -6.133 -13.438 1 94.06 59 GLU B CA 1
ATOM 3118 C C . GLU B 1 59 ? 5.316 -6.168 -14.68 1 94.06 59 GLU B C 1
ATOM 3120 O O . GLU B 1 59 ? 4.414 -5.34 -14.836 1 94.06 59 GLU B O 1
ATOM 3125 N N . ASN B 1 60 ? 5.52 -7.137 -15.547 1 95.25 60 ASN B N 1
ATOM 3126 C CA . ASN B 1 60 ? 4.793 -7.195 -16.812 1 95.25 60 ASN B CA 1
ATOM 3127 C C . ASN B 1 60 ? 3.713 -8.273 -16.797 1 95.25 60 ASN B C 1
ATOM 3129 O O . ASN B 1 60 ? 3.082 -8.547 -17.812 1 95.25 60 ASN B O 1
ATOM 3133 N N . ILE B 1 61 ? 3.469 -8.852 -15.656 1 96.12 61 ILE B N 1
ATOM 3134 C CA . ILE B 1 61 ? 2.502 -9.938 -15.516 1 96.12 61 ILE B CA 1
ATOM 3135 C C . ILE B 1 61 ? 1.084 -9.375 -15.602 1 96.12 61 ILE B C 1
ATOM 3137 O O . ILE B 1 61 ? 0.795 -8.312 -15.055 1 96.12 61 ILE B O 1
ATOM 3141 N N . THR B 1 62 ? 0.223 -10.086 -16.344 1 97 62 THR B N 1
ATOM 3142 C CA . THR B 1 62 ? -1.214 -9.859 -16.453 1 97 62 THR B CA 1
ATOM 3143 C C . THR B 1 62 ? -1.986 -11.141 -16.141 1 97 62 THR B C 1
ATOM 3145 O O . THR B 1 62 ? -1.391 -12.211 -15.969 1 97 62 THR B O 1
ATOM 3148 N N . PRO B 1 63 ? -3.299 -11.078 -16.078 1 98 63 PRO B N 1
ATOM 3149 C CA . PRO B 1 63 ? -4.086 -12.289 -15.836 1 98 63 PRO B CA 1
ATOM 3150 C C . PRO B 1 63 ? -3.869 -13.352 -16.906 1 98 63 PRO B C 1
ATOM 3152 O O . PRO B 1 63 ? -3.967 -14.547 -16.625 1 98 63 PRO B O 1
ATOM 3155 N N . THR B 1 64 ? -3.543 -12.93 -18.109 1 96.81 64 THR B N 1
ATOM 3156 C CA . THR B 1 64 ? -3.258 -13.875 -19.188 1 96.81 64 THR B CA 1
ATOM 3157 C C . THR B 1 64 ? -2.059 -14.75 -18.828 1 96.81 64 THR B C 1
ATOM 3159 O O . THR B 1 64 ? -2.031 -15.938 -19.141 1 96.81 64 THR B O 1
ATOM 3162 N N . PHE B 1 65 ? -1.106 -14.18 -18.172 1 96.31 65 PHE B N 1
ATOM 3163 C CA . PHE B 1 65 ? 0.035 -14.938 -17.672 1 96.31 65 PHE B CA 1
ATOM 3164 C C . PHE B 1 65 ? -0.417 -16.047 -16.719 1 96.31 65 PHE B C 1
ATOM 3166 O O . PHE B 1 65 ? 0.042 -17.188 -16.828 1 96.31 65 PHE B O 1
ATOM 3173 N N . TRP B 1 66 ? -1.302 -15.742 -15.781 1 98.31 66 TRP B N 1
ATOM 3174 C CA . TRP B 1 66 ? -1.796 -16.719 -14.82 1 98.31 66 TRP B CA 1
ATOM 3175 C C . TRP B 1 66 ? -2.469 -17.891 -15.523 1 98.31 66 TRP B C 1
ATOM 3177 O O . TRP B 1 66 ? -2.299 -19.047 -15.125 1 98.31 66 TRP B O 1
ATOM 3187 N N . GLU B 1 67 ? -3.217 -17.562 -16.594 1 98.38 67 GLU B N 1
ATOM 3188 C CA . GLU B 1 67 ? -3.898 -18.609 -17.359 1 98.38 67 GLU B CA 1
ATOM 3189 C C . GLU B 1 67 ? -2.9 -19.578 -17.969 1 98.38 67 GLU B C 1
ATOM 3191 O O . GLU B 1 67 ? -3.062 -20.797 -17.859 1 98.38 67 GLU B O 1
ATOM 3196 N N . THR B 1 68 ? -1.885 -19.016 -18.547 1 97.31 68 THR B N 1
ATOM 3197 C CA . THR B 1 68 ? -0.845 -19.844 -19.156 1 97.31 68 THR B CA 1
ATOM 3198 C C . THR B 1 68 ? -0.119 -20.672 -18.094 1 97.31 68 THR B C 1
ATOM 3200 O O . THR B 1 68 ? 0.108 -21.859 -18.281 1 97.31 68 THR B O 1
ATOM 3203 N N . LEU B 1 69 ? 0.239 -20.062 -17 1 97.88 69 LEU B N 1
ATOM 3204 C CA . LEU B 1 69 ? 0.935 -20.719 -15.906 1 97.88 69 LEU B CA 1
ATOM 3205 C C . LEU B 1 69 ? 0.113 -21.875 -15.359 1 97.88 69 LEU B C 1
ATOM 3207 O O . LEU B 1 69 ? 0.625 -22.984 -15.211 1 97.88 69 LEU B O 1
ATOM 3211 N N . ILE B 1 70 ? -1.161 -21.641 -15.094 1 98.44 70 ILE B N 1
ATOM 3212 C CA . ILE B 1 70 ? -2.062 -22.641 -14.508 1 98.44 70 ILE B CA 1
ATOM 3213 C C . ILE B 1 70 ? -2.229 -23.812 -15.469 1 98.44 70 ILE B C 1
ATOM 3215 O O . ILE B 1 70 ? -2.119 -24.969 -15.062 1 98.44 70 ILE B O 1
ATOM 3219 N N . LYS B 1 71 ? -2.443 -23.516 -16.781 1 98.25 71 LYS B N 1
ATOM 3220 C CA . LYS B 1 71 ? -2.611 -24.578 -17.781 1 98.25 71 LYS B CA 1
ATOM 3221 C C . LYS B 1 71 ? -1.378 -25.469 -17.844 1 98.25 71 LYS B C 1
ATOM 3223 O O . LYS B 1 71 ? -1.497 -26.703 -17.938 1 98.25 71 LYS B O 1
ATOM 3228 N N . THR B 1 72 ? -0.269 -24.859 -17.75 1 97.69 72 THR B N 1
ATOM 3229 C CA . THR B 1 72 ? 0.978 -25.609 -17.844 1 97.69 72 THR B CA 1
ATOM 3230 C C . THR B 1 72 ? 1.167 -26.5 -16.609 1 97.69 72 THR B C 1
ATOM 3232 O O . THR B 1 72 ? 1.602 -27.656 -16.734 1 97.69 72 THR B O 1
ATOM 3235 N N . ILE B 1 73 ? 0.907 -26 -15.445 1 98.31 73 ILE B N 1
ATOM 3236 C CA . ILE B 1 73 ? 1.024 -26.766 -14.211 1 98.31 73 ILE B CA 1
ATOM 3237 C C . ILE B 1 73 ? 0.028 -27.922 -14.227 1 98.31 73 ILE B C 1
ATOM 3239 O O . ILE B 1 73 ? 0.377 -29.062 -13.883 1 98.31 73 ILE B O 1
ATOM 3243 N N . GLU B 1 74 ? -1.179 -27.656 -14.68 1 97.94 74 GLU B N 1
ATOM 3244 C CA . GLU B 1 74 ? -2.205 -28.688 -14.75 1 97.94 74 GLU B CA 1
ATOM 3245 C C . GLU B 1 74 ? -1.792 -29.812 -15.703 1 97.94 74 GLU B C 1
ATOM 3247 O O . GLU B 1 74 ? -2.027 -30.984 -15.414 1 97.94 74 GLU B O 1
ATOM 3252 N N . ALA B 1 75 ? -1.229 -29.406 -16.781 1 97.94 75 ALA B N 1
ATOM 3253 C CA . ALA B 1 75 ? -0.813 -30.375 -17.781 1 97.94 75 ALA B CA 1
ATOM 3254 C C . ALA B 1 75 ? 0.205 -31.359 -17.203 1 97.94 75 ALA B C 1
ATOM 3256 O O . ALA B 1 75 ? 0.306 -32.5 -17.656 1 97.94 75 ALA B O 1
ATOM 3257 N N . GLU B 1 76 ? 0.912 -30.953 -16.172 1 97.81 76 GLU B N 1
ATOM 3258 C CA . GLU B 1 76 ? 1.925 -31.797 -15.547 1 97.81 76 GLU B CA 1
ATOM 3259 C C . GLU B 1 76 ? 1.315 -32.688 -14.453 1 97.81 76 GLU B C 1
ATOM 3261 O O . GLU B 1 76 ? 2.018 -33.469 -13.82 1 97.81 76 GLU B O 1
ATOM 3266 N N . GLN B 1 77 ? 0.044 -32.531 -14.164 1 98.12 77 GLN B N 1
ATOM 3267 C CA . GLN B 1 77 ? -0.644 -33.281 -13.133 1 98.12 77 GLN B CA 1
ATOM 3268 C C . GLN B 1 77 ? 0.045 -33.125 -11.781 1 98.12 77 GLN B C 1
ATOM 3270 O O . GLN B 1 77 ? 0.606 -34.062 -11.242 1 98.12 77 GLN B O 1
ATOM 3275 N N . PRO B 1 78 ? -0.146 -31.984 -11.195 1 97.69 78 PRO B N 1
ATOM 3276 C CA . PRO B 1 78 ? 0.604 -31.625 -9.984 1 97.69 78 PRO B CA 1
ATOM 3277 C C . PRO B 1 78 ? 0.393 -32.625 -8.844 1 97.69 78 PRO B C 1
ATOM 3279 O O . PRO B 1 78 ? 1.243 -32.75 -7.961 1 97.69 78 PRO B O 1
ATOM 3282 N N . GLU B 1 79 ? -0.639 -33.406 -8.844 1 96.12 79 GLU B N 1
ATOM 3283 C CA . GLU B 1 79 ? -0.918 -34.375 -7.801 1 96.12 79 GLU B CA 1
ATOM 3284 C C . GLU B 1 79 ? 0.125 -35.5 -7.797 1 96.12 79 GLU B C 1
ATOM 3286 O O . GLU B 1 79 ? 0.26 -36.219 -6.812 1 96.12 79 GLU B O 1
ATOM 3291 N N . ARG B 1 80 ? 0.843 -35.625 -8.867 1 97.19 80 ARG B N 1
ATOM 3292 C CA . ARG B 1 80 ? 1.821 -36.688 -8.992 1 97.19 80 ARG B CA 1
ATOM 3293 C C . ARG B 1 80 ? 3.115 -36.344 -8.266 1 97.19 80 ARG B C 1
ATOM 3295 O O . ARG B 1 80 ? 3.977 -37.188 -8.07 1 97.19 80 ARG B O 1
ATOM 3302 N N . TYR B 1 81 ? 3.221 -35.125 -7.824 1 98.19 81 TYR B N 1
ATOM 3303 C CA . TYR B 1 81 ? 4.43 -34.656 -7.152 1 98.19 81 TYR B CA 1
ATOM 3304 C C . TYR B 1 81 ? 4.195 -34.5 -5.656 1 98.19 81 TYR B C 1
ATOM 3306 O O . TYR B 1 81 ? 3.051 -34.469 -5.199 1 98.19 81 TYR B O 1
ATOM 3314 N N . ASP B 1 82 ? 5.277 -34.469 -4.918 1 98.12 82 ASP B N 1
ATOM 3315 C CA . ASP B 1 82 ? 5.18 -34.219 -3.482 1 98.12 82 ASP B CA 1
ATOM 3316 C C . ASP B 1 82 ? 4.918 -32.75 -3.199 1 98.12 82 ASP B C 1
ATOM 3318 O O . ASP B 1 82 ? 4.453 -32.375 -2.113 1 98.12 82 ASP B O 1
ATOM 3322 N N . GLY B 1 83 ? 5.203 -31.922 -4.176 1 98.44 83 GLY B N 1
ATOM 3323 C CA . GLY B 1 83 ? 4.961 -30.484 -4.113 1 98.44 83 GLY B CA 1
ATOM 3324 C C . GLY B 1 83 ? 5.34 -29.766 -5.391 1 98.44 83 GLY B C 1
ATOM 3325 O O . GLY B 1 83 ? 5.996 -30.344 -6.266 1 98.44 83 GLY B O 1
ATOM 3326 N N . VAL B 1 84 ? 4.879 -28.594 -5.52 1 98.62 84 VAL B N 1
ATOM 3327 C CA . VAL B 1 84 ? 5.172 -27.75 -6.664 1 98.62 84 VAL B CA 1
ATOM 3328 C C . VAL B 1 84 ? 5.879 -26.469 -6.191 1 98.62 84 VAL B C 1
ATOM 3330 O O . VAL B 1 84 ? 5.5 -25.891 -5.176 1 98.62 84 VAL B O 1
ATOM 3333 N N . ILE B 1 85 ? 6.938 -26.078 -6.848 1 98.19 85 ILE B N 1
ATOM 3334 C CA . ILE B 1 85 ? 7.605 -24.797 -6.602 1 98.19 85 ILE B CA 1
ATOM 3335 C C . ILE B 1 85 ? 7.566 -23.953 -7.867 1 98.19 85 ILE B C 1
ATOM 3337 O O . ILE B 1 85 ? 7.906 -24.422 -8.953 1 98.19 85 ILE B O 1
ATOM 3341 N N . VAL B 1 86 ? 7.07 -22.75 -7.754 1 97.69 86 VAL B N 1
ATOM 3342 C CA . VAL B 1 86 ? 7.023 -21.797 -8.844 1 97.69 86 VAL B CA 1
ATOM 3343 C C . VAL B 1 86 ? 7.953 -20.625 -8.539 1 97.69 86 VAL B C 1
ATOM 3345 O O . VAL B 1 86 ? 7.758 -19.906 -7.543 1 97.69 86 VAL B O 1
ATOM 3348 N N . THR B 1 87 ? 8.992 -20.391 -9.312 1 96.12 87 THR B N 1
ATOM 3349 C CA . THR B 1 87 ? 9.797 -19.188 -9.156 1 96.12 87 THR B CA 1
ATOM 3350 C C . THR B 1 87 ? 9.07 -17.984 -9.734 1 96.12 87 THR B C 1
ATOM 3352 O O . THR B 1 87 ? 8.352 -18.094 -10.727 1 96.12 87 THR B O 1
ATOM 3355 N N . HIS B 1 88 ? 9.227 -16.859 -9.203 1 95.5 88 HIS B N 1
ATOM 3356 C CA . HIS B 1 88 ? 8.461 -15.68 -9.562 1 95.5 88 HIS B CA 1
ATOM 3357 C C . HIS B 1 88 ? 9.227 -14.406 -9.227 1 95.5 88 HIS B C 1
ATOM 3359 O O . HIS B 1 88 ? 10.117 -14.414 -8.367 1 95.5 88 HIS B O 1
ATOM 3365 N N . GLY B 1 89 ? 8.977 -13.312 -9.891 1 94.44 89 GLY B N 1
ATOM 3366 C CA . GLY 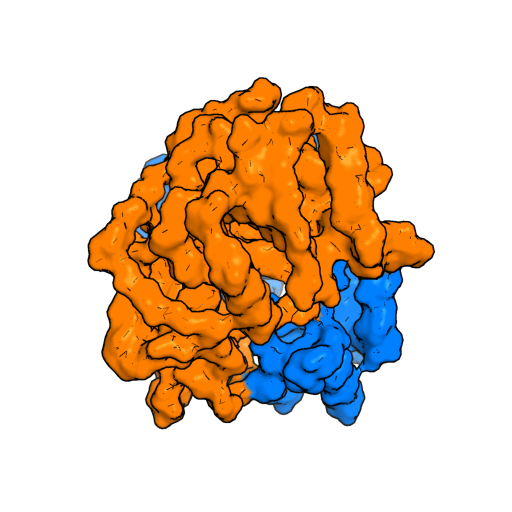B 1 89 ? 9.469 -12.008 -9.453 1 94.44 89 GLY B CA 1
ATOM 3367 C C . GLY B 1 89 ? 8.711 -11.453 -8.266 1 94.44 89 GLY B C 1
ATOM 3368 O O . GLY B 1 89 ? 7.66 -11.977 -7.891 1 94.44 89 GLY B O 1
ATOM 3369 N N . THR B 1 90 ? 9.203 -10.344 -7.75 1 96.06 90 THR B N 1
ATOM 3370 C CA . THR B 1 90 ? 8.672 -9.859 -6.48 1 96.06 90 THR B CA 1
ATOM 3371 C C . THR B 1 90 ? 7.578 -8.828 -6.715 1 96.06 90 THR B C 1
ATOM 3373 O O . THR B 1 90 ? 6.684 -8.656 -5.883 1 96.06 90 THR B O 1
ATOM 3376 N N . ASP B 1 91 ? 7.48 -8.164 -7.781 1 95.12 91 ASP B N 1
ATOM 3377 C CA . ASP B 1 91 ? 6.621 -7 -7.992 1 95.12 91 ASP B CA 1
ATOM 3378 C C . ASP B 1 91 ? 5.148 -7.379 -7.891 1 95.12 91 ASP B C 1
ATOM 3380 O O . ASP B 1 91 ? 4.34 -6.621 -7.348 1 95.12 91 ASP B O 1
ATOM 3384 N N . THR B 1 92 ? 4.742 -8.523 -8.469 1 97.69 92 THR B N 1
ATOM 3385 C CA . THR B 1 92 ? 3.34 -8.922 -8.508 1 97.69 92 THR B CA 1
ATOM 3386 C C . THR B 1 92 ? 3.143 -10.273 -7.828 1 97.69 92 THR B C 1
ATOM 3388 O O . THR B 1 92 ? 2.172 -10.977 -8.109 1 97.69 92 THR B O 1
ATOM 3391 N N . LEU B 1 93 ? 4.109 -10.609 -6.957 1 98.25 93 LEU B N 1
ATOM 3392 C CA . LEU B 1 93 ? 4.148 -11.898 -6.277 1 98.25 93 LEU B CA 1
ATOM 3393 C C . LEU B 1 93 ? 2.855 -12.148 -5.512 1 98.25 93 LEU B C 1
ATOM 3395 O O . LEU B 1 93 ? 2.279 -13.242 -5.594 1 98.25 93 LEU B O 1
ATOM 3399 N N . ALA B 1 94 ? 2.361 -11.156 -4.816 1 98.81 94 ALA B N 1
ATOM 3400 C CA . ALA B 1 94 ? 1.175 -11.32 -3.98 1 98.81 94 ALA B CA 1
ATOM 3401 C C . ALA B 1 94 ? -0.055 -11.633 -4.828 1 98.81 94 ALA B C 1
ATOM 3403 O O . ALA B 1 94 ? -0.892 -12.453 -4.434 1 98.81 94 ALA B O 1
ATOM 3404 N N . TYR B 1 95 ? -0.165 -11.039 -5.992 1 98.88 95 TYR B N 1
ATOM 3405 C CA . TYR B 1 95 ? -1.29 -11.289 -6.883 1 98.88 95 TYR B CA 1
ATOM 3406 C C . TYR B 1 95 ? -1.241 -12.711 -7.438 1 98.88 95 TYR B C 1
ATOM 3408 O O . TYR B 1 95 ? -2.258 -13.406 -7.465 1 98.88 95 TYR B O 1
ATOM 3416 N N . THR B 1 96 ? -0.056 -13.102 -7.859 1 98.75 96 THR B N 1
ATOM 3417 C CA . THR B 1 96 ? 0.085 -14.445 -8.406 1 98.75 96 THR B CA 1
ATOM 3418 C C . THR B 1 96 ? -0.164 -15.492 -7.32 1 98.75 96 THR B C 1
ATOM 3420 O O . THR B 1 96 ? -0.805 -16.516 -7.578 1 98.75 96 THR B O 1
ATOM 3423 N N . ALA B 1 97 ? 0.347 -15.25 -6.137 1 98.88 97 ALA B N 1
ATOM 3424 C CA . ALA B 1 97 ? 0.109 -16.156 -5.023 1 98.88 97 ALA B CA 1
ATOM 3425 C C . ALA B 1 97 ? -1.385 -16.312 -4.746 1 98.88 97 ALA B C 1
ATOM 3427 O O . ALA B 1 97 ? -1.873 -17.422 -4.512 1 98.88 97 ALA B O 1
ATOM 3428 N N . ALA B 1 98 ? -2.092 -15.227 -4.801 1 98.81 98 ALA B N 1
ATOM 3429 C CA . ALA B 1 98 ? -3.541 -15.273 -4.621 1 98.81 98 ALA B CA 1
ATOM 3430 C C . ALA B 1 98 ? -4.211 -16.062 -5.746 1 98.81 98 ALA B C 1
ATOM 3432 O O . ALA B 1 98 ? -5.09 -16.891 -5.492 1 98.81 98 ALA B O 1
ATOM 3433 N N . ALA B 1 99 ? -3.791 -15.828 -6.977 1 98.88 99 ALA B N 1
ATOM 3434 C CA . ALA B 1 99 ? -4.375 -16.5 -8.141 1 98.88 99 ALA B CA 1
ATOM 3435 C C . ALA B 1 99 ? -4.223 -18.016 -8.031 1 98.88 99 ALA B C 1
ATOM 3437 O O . ALA B 1 99 ? -5.191 -18.75 -8.211 1 98.88 99 ALA B O 1
ATOM 3438 N N . LEU B 1 100 ? -3.035 -18.438 -7.684 1 98.75 100 LEU B N 1
ATOM 3439 C CA . LEU B 1 100 ? -2.771 -19.859 -7.594 1 98.75 100 LEU B CA 1
ATOM 3440 C C . LEU B 1 100 ? -3.459 -20.469 -6.375 1 98.75 100 LEU B C 1
ATOM 3442 O O . LEU B 1 100 ? -3.906 -21.625 -6.41 1 98.75 100 LEU B O 1
ATOM 3446 N N . SER B 1 101 ? -3.529 -19.719 -5.25 1 98 101 SER B N 1
ATOM 3447 C CA . SER B 1 101 ? -4.23 -20.188 -4.059 1 98 101 SER B CA 1
ATOM 3448 C C . SER B 1 101 ? -5.695 -20.484 -4.359 1 98 101 SER B C 1
ATOM 3450 O O . SER B 1 101 ? -6.207 -21.547 -3.982 1 98 101 SER B O 1
ATOM 3452 N N . LEU B 1 102 ? -6.301 -19.547 -5.059 1 97.56 102 LEU B N 1
ATOM 3453 C CA . LEU B 1 102 ? -7.727 -19.688 -5.348 1 97.56 102 LEU B CA 1
ATOM 3454 C C . LEU B 1 102 ? -7.957 -20.781 -6.383 1 97.56 102 LEU B C 1
ATOM 3456 O O . LEU B 1 102 ? -8.82 -21.656 -6.191 1 97.56 102 LEU B O 1
ATOM 3460 N N . TYR B 1 103 ? -7.211 -20.797 -7.398 1 97.94 103 TYR B N 1
ATOM 3461 C CA . TYR B 1 103 ? -7.445 -21.75 -8.477 1 97.94 103 TYR B CA 1
ATOM 3462 C C . TYR B 1 103 ? -7.152 -23.172 -8.023 1 97.94 103 TYR B C 1
ATOM 3464 O O . TYR B 1 103 ? -7.914 -24.094 -8.32 1 97.94 103 TYR B O 1
ATOM 3472 N N . PHE B 1 104 ? -6.07 -23.359 -7.312 1 96.94 104 PHE B N 1
ATOM 3473 C CA . PHE B 1 104 ? -5.648 -24.688 -6.891 1 96.94 104 PHE B CA 1
ATOM 3474 C C . PHE B 1 104 ? -6.109 -24.984 -5.465 1 96.94 104 PHE B C 1
ATOM 3476 O O . PHE B 1 104 ? -5.418 -25.672 -4.711 1 96.94 104 PHE B O 1
ATOM 3483 N N . HIS B 1 105 ? -7.219 -24.453 -5.055 1 95.25 105 HIS B N 1
ATOM 3484 C CA . HIS B 1 105 ? -7.715 -24.562 -3.688 1 95.25 105 HIS B CA 1
ATOM 3485 C C . HIS B 1 105 ? -7.969 -26.016 -3.309 1 95.25 105 HIS B C 1
ATOM 3487 O O . HIS B 1 105 ? -7.949 -26.375 -2.127 1 95.25 105 HIS B O 1
ATOM 3493 N N . ALA B 1 106 ? -8.109 -26.891 -4.297 1 93.06 106 ALA B N 1
ATOM 3494 C CA . ALA B 1 106 ? -8.461 -28.281 -4.016 1 93.06 106 ALA B CA 1
ATOM 3495 C C . ALA B 1 106 ? -7.25 -29.203 -4.18 1 93.06 106 ALA B C 1
ATOM 3497 O O . ALA B 1 106 ? -7.344 -30.406 -3.975 1 93.06 106 ALA B O 1
ATOM 3498 N N . LEU B 1 107 ? -6.152 -28.656 -4.566 1 94.25 107 LEU B N 1
ATOM 3499 C CA . LEU B 1 107 ? -4.941 -29.453 -4.703 1 94.25 107 LEU B CA 1
ATOM 3500 C C . LEU B 1 107 ? -4.488 -29.984 -3.352 1 94.25 107 LEU B C 1
ATOM 3502 O O . LEU B 1 107 ? -4.383 -29.234 -2.383 1 94.25 107 LEU B O 1
ATOM 3506 N N . ASN B 1 108 ? -4.199 -31.234 -3.25 1 93.5 108 ASN B N 1
ATOM 3507 C CA . ASN B 1 108 ? -3.818 -31.859 -1.985 1 93.5 108 ASN B CA 1
ATOM 3508 C C . ASN B 1 108 ? -2.303 -31.906 -1.818 1 93.5 108 ASN B C 1
ATOM 3510 O O . ASN B 1 108 ? -1.773 -32.812 -1.191 1 93.5 108 ASN B O 1
ATOM 3514 N N . LYS B 1 109 ? -1.631 -31.109 -2.492 1 96.31 109 LYS B N 1
ATOM 3515 C CA . LYS B 1 109 ? -0.183 -30.938 -2.414 1 96.31 109 LYS B CA 1
ATOM 3516 C C . LYS B 1 109 ? 0.182 -29.469 -2.168 1 96.31 109 LYS B C 1
ATOM 3518 O O . LYS B 1 109 ? -0.537 -28.562 -2.596 1 96.31 109 LYS B O 1
ATOM 3523 N N . PRO B 1 110 ? 1.286 -29.25 -1.479 1 97.94 110 PRO B N 1
ATOM 3524 C CA . PRO B 1 110 ? 1.699 -27.859 -1.289 1 97.94 110 PRO B CA 1
ATOM 3525 C C . PRO B 1 110 ? 2.289 -27.25 -2.555 1 97.94 110 PRO B C 1
ATOM 3527 O O . PRO B 1 110 ? 2.969 -27.938 -3.322 1 97.94 110 PRO B O 1
ATOM 3530 N N . MET B 1 111 ? 2.006 -26.078 -2.76 1 98.62 111 MET B N 1
ATOM 3531 C CA . MET B 1 111 ? 2.617 -25.25 -3.801 1 98.62 111 MET B CA 1
ATOM 3532 C C . MET B 1 111 ? 3.305 -24.031 -3.195 1 98.62 111 MET B C 1
ATOM 3534 O O . MET B 1 111 ? 2.715 -23.328 -2.381 1 98.62 111 MET B O 1
ATOM 3538 N N . LEU B 1 112 ? 4.551 -23.812 -3.52 1 98.81 112 LEU B N 1
ATOM 3539 C CA . LEU B 1 112 ? 5.332 -22.703 -2.953 1 98.81 112 LEU B CA 1
ATOM 3540 C C . LEU B 1 112 ? 5.824 -21.766 -4.047 1 98.81 112 LEU B C 1
ATOM 3542 O O . LEU B 1 112 ? 6.41 -22.219 -5.039 1 98.81 112 LEU B O 1
ATOM 3546 N N . LEU B 1 113 ? 5.551 -20.5 -3.914 1 98.62 113 LEU B N 1
ATOM 3547 C CA . LEU B 1 113 ? 6.152 -19.5 -4.785 1 98.62 113 LEU B CA 1
ATOM 3548 C C . LEU B 1 113 ? 7.445 -18.953 -4.18 1 98.62 113 LEU B C 1
ATOM 3550 O O . LEU B 1 113 ? 7.465 -18.547 -3.018 1 98.62 113 LEU B O 1
ATOM 3554 N N . VAL B 1 114 ? 8.5 -18.953 -4.973 1 97.88 114 VAL B N 1
ATOM 3555 C CA . VAL B 1 114 ? 9.805 -18.547 -4.484 1 97.88 114 VAL B CA 1
ATOM 3556 C C . VAL B 1 114 ? 10.328 -17.375 -5.324 1 97.88 114 VAL B C 1
ATOM 3558 O O . VAL B 1 114 ? 10.336 -17.453 -6.555 1 97.88 114 VAL B O 1
ATOM 3561 N N . SER B 1 115 ? 10.68 -16.328 -4.68 1 96.56 115 SER B N 1
ATOM 3562 C CA . SER B 1 115 ? 11.266 -15.148 -5.305 1 96.56 115 SER B CA 1
ATOM 3563 C C . SER B 1 115 ? 12.562 -14.742 -4.609 1 96.56 115 SER B C 1
ATOM 3565 O O . SER B 1 115 ? 12.984 -15.391 -3.646 1 96.56 115 SER B O 1
ATOM 3567 N N . SER B 1 116 ? 13.227 -13.812 -5.246 1 94.12 116 SER B N 1
ATOM 3568 C CA . SER B 1 116 ? 14.453 -13.25 -4.703 1 94.12 116 SER B CA 1
ATOM 3569 C C . SER B 1 116 ? 14.445 -11.727 -4.773 1 94.12 116 SER B C 1
ATOM 3571 O O . SER B 1 116 ? 13.977 -11.148 -5.754 1 94.12 116 SER B O 1
ATOM 3573 N N . ASP B 1 117 ? 14.969 -11.109 -3.754 1 91 117 ASP B N 1
ATOM 3574 C CA . ASP B 1 117 ? 15.016 -9.648 -3.734 1 91 117 ASP B CA 1
ATOM 3575 C C . ASP B 1 117 ? 16.172 -9.125 -4.582 1 91 117 ASP B C 1
ATOM 3577 O O . ASP B 1 117 ? 16.172 -7.965 -4.996 1 91 117 ASP B O 1
ATOM 3581 N N . ARG B 1 118 ? 17.125 -9.977 -4.781 1 88.25 118 ARG B N 1
ATOM 3582 C CA . ARG B 1 118 ? 18.312 -9.672 -5.574 1 88.25 118 ARG B CA 1
ATOM 3583 C C . ARG B 1 118 ? 18.672 -10.844 -6.477 1 88.25 118 ARG B C 1
ATOM 3585 O O . ARG B 1 118 ? 18.188 -11.961 -6.293 1 88.25 118 ARG B O 1
ATOM 3592 N N . PRO B 1 119 ? 19.484 -10.492 -7.488 1 85.31 119 PRO B N 1
ATOM 3593 C CA . PRO B 1 119 ? 19.984 -11.609 -8.281 1 85.31 119 PRO B CA 1
ATOM 3594 C C . PRO B 1 119 ? 20.688 -12.664 -7.426 1 85.31 119 PRO B C 1
ATOM 3596 O O . PRO B 1 119 ? 21.344 -12.328 -6.43 1 85.31 119 PRO B O 1
ATOM 3599 N N . LEU B 1 120 ? 20.672 -13.844 -7.859 1 86.94 120 LEU B N 1
ATOM 3600 C CA . LEU B 1 120 ? 21.109 -14.984 -7.074 1 86.94 120 LEU B CA 1
ATOM 3601 C C . LEU B 1 120 ? 22.578 -14.844 -6.684 1 86.94 120 LEU B C 1
ATOM 3603 O O . LEU B 1 120 ? 22.984 -15.281 -5.609 1 86.94 120 LEU B O 1
ATOM 3607 N N . ASP B 1 121 ? 23.297 -14.188 -7.504 1 84.31 121 ASP B N 1
ATOM 3608 C CA . ASP B 1 121 ? 24.734 -14.117 -7.281 1 84.31 121 ASP B CA 1
ATOM 3609 C C . ASP B 1 121 ? 25.078 -13.008 -6.297 1 84.31 121 ASP B C 1
ATOM 3611 O O . ASP B 1 121 ? 26.219 -12.93 -5.816 1 84.31 121 ASP B O 1
ATOM 3615 N N . HIS B 1 122 ? 24.141 -12.195 -6.047 1 86.94 122 HIS B N 1
ATOM 3616 C CA . HIS B 1 122 ? 24.391 -11.172 -5.035 1 86.94 122 HIS B CA 1
ATOM 3617 C C . HIS B 1 122 ? 24.562 -11.805 -3.654 1 86.94 122 HIS B C 1
ATOM 3619 O O . HIS B 1 122 ? 23.781 -12.672 -3.26 1 86.94 122 HIS B O 1
ATOM 3625 N N . PRO B 1 123 ? 25.547 -11.375 -2.918 1 88.25 123 PRO B N 1
ATOM 3626 C CA . PRO B 1 123 ? 25.859 -12 -1.633 1 88.25 123 PRO B CA 1
ATOM 3627 C C . PRO B 1 123 ? 24.703 -11.914 -0.632 1 88.25 123 PRO B C 1
ATOM 3629 O O . PRO B 1 123 ? 24.578 -12.773 0.245 1 88.25 123 PRO B O 1
ATOM 3632 N N . GLU B 1 124 ? 23.906 -10.938 -0.732 1 90.62 124 GLU B N 1
ATOM 3633 C CA . GLU B 1 124 ? 22.828 -10.727 0.23 1 90.62 124 GLU B CA 1
ATOM 3634 C C . GLU B 1 124 ? 21.5 -11.219 -0.326 1 90.62 124 GLU B C 1
ATOM 3636 O O . GLU B 1 124 ? 20.438 -10.93 0.241 1 90.62 124 GLU B O 1
ATOM 3641 N N . ALA B 1 125 ? 21.594 -11.93 -1.426 1 92.25 125 ALA B N 1
ATOM 3642 C CA . ALA B 1 125 ? 20.359 -12.422 -2.031 1 92.25 125 ALA B CA 1
ATOM 3643 C C . ALA B 1 125 ? 19.672 -13.422 -1.118 1 92.25 125 ALA B C 1
ATOM 3645 O O . ALA B 1 125 ? 20.312 -14.258 -0.491 1 92.25 125 ALA B O 1
ATOM 3646 N N . ASN B 1 126 ? 18.328 -13.312 -1.038 1 95.62 126 ASN B N 1
ATOM 3647 C CA . ASN B 1 126 ? 17.578 -14.227 -0.18 1 95.62 126 ASN B CA 1
ATOM 3648 C C . ASN B 1 126 ? 16.969 -15.375 -0.979 1 95.62 126 ASN B C 1
ATOM 3650 O O . ASN B 1 126 ? 16.266 -16.219 -0.42 1 95.62 126 ASN B O 1
ATOM 3654 N N . GLY B 1 127 ? 17.219 -15.461 -2.279 1 95.44 127 GLY B N 1
ATOM 3655 C CA . GLY B 1 127 ? 16.578 -16.406 -3.174 1 95.44 127 GLY B CA 1
ATOM 3656 C C . GLY B 1 127 ? 16.844 -17.859 -2.799 1 95.44 127 GLY B C 1
ATOM 3657 O O . GLY B 1 127 ? 15.922 -18.672 -2.748 1 95.44 127 GLY B O 1
ATOM 3658 N N . LEU B 1 128 ? 18.125 -18.188 -2.58 1 95 128 LEU B N 1
ATOM 3659 C CA . LEU B 1 128 ? 18.484 -19.562 -2.248 1 95 128 LEU B CA 1
ATOM 3660 C C . LEU B 1 128 ? 17.875 -19.969 -0.911 1 95 128 LEU B C 1
ATOM 3662 O O . LEU B 1 128 ? 17.344 -21.078 -0.775 1 95 128 LEU B O 1
ATOM 3666 N N . ASN B 1 129 ? 17.906 -19.062 0.065 1 95.88 129 ASN B N 1
ATOM 3667 C CA . ASN B 1 129 ? 17.312 -19.344 1.363 1 95.88 129 ASN B CA 1
ATOM 3668 C C . ASN B 1 129 ? 15.812 -19.609 1.239 1 95.88 129 ASN B C 1
ATOM 3670 O O . ASN B 1 129 ? 15.281 -20.531 1.863 1 95.88 129 ASN B O 1
ATOM 3674 N N . ASN B 1 130 ? 15.188 -18.797 0.491 1 97.81 130 ASN B N 1
ATOM 3675 C CA . ASN B 1 130 ? 13.758 -18.984 0.261 1 97.81 130 ASN B CA 1
ATOM 3676 C C . ASN B 1 130 ? 13.469 -20.312 -0.427 1 97.81 130 ASN B C 1
ATOM 3678 O O . ASN B 1 130 ? 12.5 -21 -0.091 1 97.81 130 ASN B O 1
ATOM 3682 N N . PHE B 1 131 ? 14.32 -20.688 -1.355 1 97.19 131 PHE B N 1
ATOM 3683 C CA . PHE B 1 131 ? 14.18 -21.938 -2.086 1 97.19 131 PHE B CA 1
ATOM 3684 C C . PHE B 1 131 ? 14.359 -23.125 -1.153 1 97.19 131 PHE B C 1
ATOM 3686 O O . PHE B 1 131 ? 13.57 -24.078 -1.192 1 97.19 131 PHE B O 1
ATOM 3693 N N . ILE B 1 132 ? 15.32 -23.078 -0.32 1 97.38 132 ILE B N 1
ATOM 3694 C CA . ILE B 1 132 ? 15.586 -24.141 0.638 1 97.38 132 ILE B CA 1
ATOM 3695 C C . ILE B 1 132 ? 14.414 -24.266 1.607 1 97.38 132 ILE B C 1
ATOM 3697 O O . ILE B 1 132 ? 13.984 -25.375 1.937 1 97.38 132 ILE B O 1
ATOM 3701 N N . ALA B 1 133 ? 13.875 -23.156 2.023 1 98.25 133 ALA B N 1
ATOM 3702 C CA . ALA B 1 133 ? 12.703 -23.188 2.898 1 98.25 133 ALA B CA 1
ATOM 3703 C C . ALA B 1 133 ? 11.531 -23.875 2.215 1 98.25 133 ALA B C 1
ATOM 3705 O O . ALA B 1 133 ? 10.781 -24.625 2.854 1 98.25 133 ALA B O 1
ATOM 3706 N N . ALA B 1 134 ? 11.391 -23.609 0.96 1 98.31 134 ALA B N 1
ATOM 3707 C CA . ALA B 1 134 ? 10.328 -24.25 0.193 1 98.31 134 ALA B CA 1
ATOM 3708 C C . ALA B 1 134 ? 10.523 -25.766 0.152 1 98.31 134 ALA B C 1
ATOM 3710 O O . ALA B 1 134 ? 9.578 -26.531 0.364 1 98.31 134 ALA B O 1
ATOM 3711 N N . ILE B 1 135 ? 11.727 -26.219 -0.102 1 97.88 135 ILE B N 1
ATOM 3712 C CA . ILE B 1 135 ? 12.062 -27.641 -0.165 1 97.88 135 ILE B CA 1
ATOM 3713 C C . ILE B 1 135 ? 11.797 -28.281 1.191 1 97.88 135 ILE B C 1
ATOM 3715 O O . ILE B 1 135 ? 11.164 -29.344 1.27 1 97.88 135 ILE B O 1
ATOM 3719 N N . GLU B 1 136 ? 12.242 -27.625 2.201 1 98.06 136 GLU B N 1
ATOM 3720 C CA . GLU B 1 136 ? 12.055 -28.156 3.547 1 98.06 136 GLU B CA 1
ATOM 3721 C C . GLU B 1 136 ? 10.57 -28.25 3.9 1 98.06 136 GLU B C 1
ATOM 3723 O O . GLU B 1 136 ? 10.156 -29.172 4.613 1 98.06 136 GLU B O 1
ATOM 3728 N N . PHE B 1 137 ? 9.82 -27.297 3.453 1 98.5 137 PHE B N 1
ATOM 3729 C CA . PHE B 1 137 ? 8.383 -27.344 3.68 1 98.5 137 PHE B CA 1
ATOM 3730 C C . PHE B 1 137 ? 7.773 -28.594 3.055 1 98.5 137 PHE B C 1
ATOM 3732 O O . PHE B 1 137 ? 7.008 -29.297 3.701 1 98.5 137 PHE B O 1
ATOM 3739 N N . ILE B 1 138 ? 8.109 -28.906 1.826 1 97.88 138 ILE B N 1
ATOM 3740 C CA . ILE B 1 138 ? 7.609 -30.062 1.103 1 97.88 138 ILE B CA 1
ATOM 3741 C C . ILE B 1 138 ? 8.07 -31.344 1.801 1 97.88 138 ILE B C 1
ATOM 3743 O O . ILE B 1 138 ? 7.312 -32.312 1.898 1 97.88 138 ILE B O 1
ATOM 3747 N N . ARG B 1 139 ? 9.25 -31.312 2.316 1 96.75 139 ARG B N 1
ATOM 3748 C CA . ARG B 1 139 ? 9.836 -32.5 2.92 1 96.75 139 ARG B CA 1
ATOM 3749 C C . ARG B 1 139 ? 9.219 -32.781 4.289 1 96.75 139 ARG B C 1
ATOM 3751 O O . ARG B 1 139 ? 8.992 -33.938 4.645 1 96.75 139 ARG B O 1
ATOM 3758 N N . GLN B 1 140 ? 8.977 -31.734 5.043 1 95.12 140 GLN B N 1
ATOM 3759 C CA . GLN B 1 140 ? 8.695 -31.906 6.465 1 95.12 140 GLN B CA 1
ATOM 3760 C C . GLN B 1 140 ? 7.207 -31.734 6.758 1 95.12 140 GLN B C 1
ATOM 3762 O O . GLN B 1 140 ? 6.707 -32.219 7.773 1 95.12 140 GLN B O 1
ATOM 3767 N N . ARG B 1 141 ? 6.566 -30.969 5.906 1 91.56 141 ARG B N 1
ATOM 3768 C CA . ARG B 1 141 ? 5.199 -30.578 6.238 1 91.56 141 ARG B CA 1
ATOM 3769 C C . ARG B 1 141 ? 4.195 -31.312 5.359 1 91.56 141 ARG B C 1
ATOM 3771 O O . ARG B 1 141 ? 4.566 -31.891 4.332 1 91.56 141 ARG B O 1
ATOM 3778 N N . ARG B 1 142 ? 2.924 -31.344 5.84 1 88.06 142 ARG B N 1
ATOM 3779 C CA . ARG B 1 142 ? 1.864 -32.062 5.133 1 88.06 142 ARG B CA 1
ATOM 3780 C C . ARG B 1 142 ? 0.735 -31.109 4.742 1 88.06 142 ARG B C 1
ATOM 3782 O O . ARG B 1 142 ? -0.244 -31.531 4.117 1 88.06 142 ARG B O 1
ATOM 3789 N N . GLU B 1 143 ? 0.953 -29.859 5.113 1 92.5 143 GLU B N 1
ATOM 3790 C CA . GLU B 1 143 ? -0.084 -28.875 4.809 1 92.5 143 GLU B CA 1
ATOM 3791 C C . GLU B 1 143 ? -0.247 -28.688 3.303 1 92.5 143 GLU B C 1
ATOM 3793 O O . GLU B 1 143 ? 0.718 -28.828 2.547 1 92.5 143 GLU B O 1
ATOM 3798 N N . THR B 1 144 ? -1.515 -28.469 2.969 1 93.88 144 THR B N 1
ATOM 3799 C CA . THR B 1 144 ? -1.846 -28.188 1.576 1 93.88 144 THR B CA 1
ATOM 3800 C C . THR B 1 144 ? -2.213 -26.719 1.392 1 93.88 144 THR B C 1
ATOM 3802 O O . THR B 1 144 ? -2.582 -26.031 2.352 1 93.88 144 THR B O 1
ATOM 3805 N N . GLY B 1 145 ? -2.043 -26.234 0.162 1 95.94 145 GLY B N 1
ATOM 3806 C CA . GLY B 1 145 ? -2.277 -24.844 -0.156 1 95.94 145 GLY B CA 1
ATOM 3807 C C . GLY B 1 145 ? -1.099 -24.172 -0.846 1 95.94 145 GLY B C 1
ATOM 3808 O O . GLY B 1 145 ? -0.155 -24.859 -1.259 1 95.94 145 GLY B O 1
ATOM 3809 N N . VAL B 1 146 ? -1.204 -22.906 -0.997 1 98.5 146 VAL B N 1
ATOM 3810 C CA . VAL B 1 146 ? -0.161 -22.125 -1.654 1 98.5 146 VAL B CA 1
ATOM 3811 C C . VAL B 1 146 ? 0.542 -21.234 -0.63 1 98.5 146 VAL B C 1
ATOM 3813 O O . VAL B 1 146 ? -0.111 -20.516 0.129 1 98.5 146 VAL B O 1
ATOM 3816 N N . PHE B 1 147 ? 1.854 -21.328 -0.589 1 98.81 147 PHE B N 1
ATOM 3817 C CA . PHE B 1 147 ? 2.662 -20.625 0.396 1 98.81 147 PHE B CA 1
ATOM 3818 C C . PHE B 1 147 ? 3.789 -19.859 -0.281 1 98.81 147 PHE B C 1
ATOM 3820 O O . PHE B 1 147 ? 4.141 -20.141 -1.428 1 98.81 147 PHE B O 1
ATOM 3827 N N . VAL B 1 148 ? 4.32 -18.859 0.474 1 98.88 148 VAL B N 1
ATOM 3828 C CA . VAL B 1 148 ? 5.414 -18.047 -0.027 1 98.88 148 VAL B CA 1
ATOM 3829 C C . VAL B 1 148 ? 6.488 -17.906 1.048 1 98.88 148 VAL B C 1
ATOM 3831 O O . VAL B 1 148 ? 6.379 -17.047 1.936 1 98.88 148 VAL B O 1
ATOM 3834 N N . PRO B 1 149 ? 7.504 -18.719 0.974 1 98.81 149 PRO B N 1
ATOM 3835 C CA . PRO B 1 149 ? 8.656 -18.422 1.838 1 98.81 149 PRO B CA 1
ATOM 3836 C C . PRO B 1 149 ? 9.398 -17.156 1.427 1 98.81 149 PRO B C 1
ATOM 3838 O O . PRO B 1 149 ? 9.703 -16.969 0.245 1 98.81 149 PRO B O 1
ATOM 3841 N N . TYR B 1 150 ? 9.68 -16.344 2.385 1 98.69 150 TYR B N 1
ATOM 3842 C CA . TYR B 1 150 ? 10.398 -15.117 2.076 1 98.69 150 TYR B CA 1
ATOM 3843 C C . TYR B 1 150 ? 11.133 -14.594 3.307 1 98.69 150 TYR B C 1
ATOM 3845 O O . TYR B 1 150 ? 10.539 -14.438 4.375 1 98.69 150 TYR B O 1
ATOM 3853 N N . ARG B 1 151 ? 12.344 -14.297 3.125 1 97.81 151 ARG B N 1
ATOM 3854 C CA . ARG B 1 151 ? 13.164 -13.758 4.203 1 97.81 151 ARG B CA 1
ATOM 3855 C C . ARG B 1 151 ? 13.43 -12.273 3.994 1 97.81 151 ARG B C 1
ATOM 3857 O O . ARG B 1 151 ? 14.195 -11.891 3.105 1 97.81 151 ARG B O 1
ATOM 3864 N N . ASN B 1 152 ? 12.797 -11.461 4.805 1 96.81 152 ASN B N 1
ATOM 3865 C CA . ASN B 1 152 ? 13.156 -10.047 4.812 1 96.81 152 ASN B CA 1
ATOM 3866 C C . ASN B 1 152 ? 14.562 -9.836 5.371 1 96.81 152 ASN B C 1
ATOM 3868 O O . ASN B 1 152 ? 15.062 -10.664 6.137 1 96.81 152 ASN B O 1
ATOM 3872 N N . PRO B 1 153 ? 15.219 -8.734 4.945 1 91.5 153 PRO B N 1
ATOM 3873 C CA . PRO B 1 153 ? 16.562 -8.477 5.453 1 91.5 153 PRO B CA 1
ATOM 3874 C C . PRO B 1 153 ? 16.625 -8.461 6.98 1 91.5 153 PRO B C 1
ATOM 3876 O O . PRO B 1 153 ? 15.828 -7.789 7.625 1 91.5 153 PRO B O 1
ATOM 3879 N N . GLY B 1 154 ? 17.562 -9.227 7.465 1 89.75 154 GLY B N 1
ATOM 3880 C CA . GLY B 1 154 ? 17.828 -9.242 8.891 1 89.75 154 GLY B CA 1
ATOM 3881 C C . GLY B 1 154 ? 16.812 -10.055 9.68 1 89.75 154 GLY B C 1
ATOM 3882 O O . GLY B 1 154 ? 16.844 -10.062 10.914 1 89.75 154 GLY B O 1
ATOM 3883 N N . GLU B 1 155 ? 15.953 -10.773 9.039 1 94 155 GLU B N 1
ATOM 3884 C CA . GLU B 1 155 ? 14.906 -11.531 9.711 1 94 155 GLU B CA 1
ATOM 3885 C C . GLU B 1 155 ? 14.984 -13.016 9.375 1 94 155 GLU B C 1
ATOM 3887 O O . GLU B 1 155 ? 15.742 -13.414 8.484 1 94 155 GLU B O 1
ATOM 3892 N N . TYR B 1 156 ? 14.25 -13.789 10.133 1 95.38 156 TYR B N 1
ATOM 3893 C CA . TYR B 1 156 ? 14.055 -15.188 9.766 1 95.38 156 TYR B CA 1
ATOM 3894 C C . TYR B 1 156 ? 13.094 -15.32 8.594 1 95.38 156 TYR B C 1
ATOM 3896 O O . TYR B 1 156 ? 12.312 -14.398 8.32 1 95.38 156 TYR B O 1
ATOM 3904 N N . THR B 1 157 ? 13.219 -16.469 7.949 1 97.88 157 THR B N 1
ATOM 3905 C CA . THR B 1 157 ? 12.305 -16.719 6.84 1 97.88 157 THR B CA 1
ATOM 3906 C C . THR B 1 157 ? 10.883 -16.938 7.352 1 97.88 157 THR B C 1
ATOM 3908 O O . THR B 1 157 ? 10.664 -17.719 8.281 1 97.88 157 THR B O 1
ATOM 3911 N N . GLN B 1 158 ? 10.008 -16.234 6.773 1 98.56 158 GLN B N 1
ATOM 3912 C CA . GLN B 1 158 ? 8.586 -16.438 7.039 1 98.56 158 GLN B CA 1
ATOM 3913 C C . GLN B 1 158 ? 7.93 -17.234 5.926 1 98.56 158 GLN B C 1
ATOM 3915 O O . GLN B 1 158 ? 8.266 -17.078 4.75 1 98.56 158 GLN B O 1
ATOM 3920 N N . ILE B 1 159 ? 7.004 -18.125 6.352 1 98.81 159 ILE B N 1
ATOM 3921 C CA . ILE B 1 159 ? 6.125 -18.797 5.395 1 98.81 159 ILE B CA 1
ATOM 3922 C C . ILE B 1 159 ? 4.77 -18.078 5.359 1 98.81 159 ILE B C 1
ATOM 3924 O O . ILE B 1 159 ? 3.998 -18.156 6.316 1 98.81 159 ILE B O 1
ATOM 3928 N N . HIS B 1 160 ? 4.559 -17.422 4.277 1 98.81 160 HIS B N 1
ATOM 3929 C CA . HIS B 1 160 ? 3.305 -16.703 4.109 1 98.81 160 HIS B CA 1
ATOM 3930 C C . HIS B 1 160 ? 2.254 -17.562 3.426 1 98.81 160 HIS B C 1
ATOM 3932 O O . HIS B 1 160 ? 2.578 -18.375 2.547 1 98.81 160 HIS B O 1
ATOM 3938 N N . LEU B 1 161 ? 1 -17.453 3.879 1 98.56 161 LEU B N 1
ATOM 3939 C CA . LEU B 1 161 ? -0.105 -18 3.1 1 98.56 161 LEU B CA 1
ATOM 3940 C C . LEU B 1 161 ? -0.353 -17.172 1.847 1 98.56 161 LEU B C 1
ATOM 3942 O O . LEU B 1 161 ? -0.533 -15.953 1.931 1 98.56 161 LEU B O 1
ATOM 3946 N N . GLY B 1 162 ? -0.362 -17.781 0.722 1 98.69 162 GLY B N 1
ATOM 3947 C CA . GLY B 1 162 ? -0.431 -17.094 -0.554 1 98.69 162 GLY B CA 1
ATOM 3948 C C . GLY B 1 162 ? -1.67 -16.234 -0.697 1 98.69 162 GLY B C 1
ATOM 3949 O O . GLY B 1 162 ? -1.622 -15.164 -1.317 1 98.69 162 GLY B O 1
ATOM 3950 N N . SER B 1 163 ? -2.766 -16.641 -0.114 1 98.25 163 SER B N 1
ATOM 3951 C CA . SER B 1 163 ? -4.039 -15.938 -0.226 1 98.25 163 SER B CA 1
ATOM 3952 C C . SER B 1 163 ? -4.098 -14.734 0.718 1 98.25 163 SER B C 1
ATOM 3954 O O . SER B 1 163 ? -5.047 -13.953 0.677 1 98.25 163 SER B O 1
ATOM 3956 N N . ARG B 1 164 ? -3.047 -14.586 1.564 1 98.44 164 ARG B N 1
ATOM 3957 C CA . ARG B 1 164 ? -3.07 -13.531 2.572 1 98.44 164 ARG B CA 1
ATOM 3958 C C . ARG B 1 164 ? -1.79 -12.703 2.529 1 98.44 164 ARG B C 1
ATOM 3960 O O . ARG B 1 164 ? -1.444 -12.031 3.504 1 98.44 164 ARG B O 1
ATOM 3967 N N . LEU B 1 165 ? -1.057 -12.82 1.469 1 98.75 165 LEU B N 1
ATOM 3968 C CA . LEU B 1 165 ? 0.153 -12.023 1.269 1 98.75 165 LEU B CA 1
ATOM 3969 C C . LEU B 1 165 ? -0.183 -10.664 0.677 1 98.75 165 LEU B C 1
ATOM 3971 O O . LEU B 1 165 ? -1 -10.562 -0.241 1 98.75 165 LEU B O 1
ATOM 3975 N N . ALA B 1 166 ? 0.372 -9.633 1.248 1 98.19 166 ALA B N 1
ATOM 3976 C CA . ALA B 1 166 ? 0.229 -8.289 0.686 1 98.19 166 ALA B CA 1
ATOM 3977 C C . ALA B 1 166 ? 1.402 -7.953 -0.229 1 98.19 166 ALA B C 1
ATOM 3979 O O . ALA B 1 166 ? 2.473 -8.555 -0.124 1 98.19 166 ALA B O 1
ATOM 3980 N N . SER B 1 167 ? 1.145 -7.023 -1.154 1 98.06 167 SER B N 1
ATOM 3981 C CA . SER B 1 167 ? 2.23 -6.539 -2 1 98.06 167 SER B CA 1
ATOM 3982 C C . SER B 1 167 ? 3.375 -5.977 -1.163 1 98.06 167 SER B C 1
ATOM 3984 O O . SER B 1 167 ? 3.158 -5.5 -0.046 1 98.06 167 SER B O 1
ATOM 3986 N N . SER B 1 168 ? 4.52 -6.078 -1.734 1 97.19 168 SER B N 1
ATOM 3987 C CA . SER B 1 168 ? 5.723 -5.621 -1.05 1 97.19 168 SER B CA 1
ATOM 3988 C C . SER B 1 168 ? 5.629 -4.137 -0.701 1 97.19 168 SER B C 1
ATOM 3990 O O . SER B 1 168 ? 5.039 -3.355 -1.448 1 97.19 168 SER B O 1
ATOM 3992 N N . LEU B 1 169 ? 6.262 -3.76 0.406 1 96.56 169 LEU B N 1
ATOM 3993 C CA . LEU B 1 169 ? 6.293 -2.369 0.847 1 96.56 169 LEU B CA 1
ATOM 3994 C C . LEU B 1 169 ? 7.082 -1.506 -0.133 1 96.56 169 LEU B C 1
ATOM 3996 O O . LEU B 1 169 ? 8.102 -1.939 -0.664 1 96.56 169 LEU B O 1
ATOM 4000 N N . GLN B 1 170 ? 6.547 -0.294 -0.323 1 96.25 170 GLN B N 1
ATOM 4001 C CA . GLN B 1 170 ? 7.227 0.63 -1.226 1 96.25 170 GLN B CA 1
ATOM 4002 C C . GLN B 1 170 ? 8.656 0.892 -0.77 1 96.25 170 GLN B C 1
ATOM 4004 O O . GLN B 1 170 ? 8.945 0.888 0.429 1 96.25 170 GLN B O 1
ATOM 4009 N N . LEU B 1 171 ? 9.586 1.133 -1.776 1 95.19 171 LEU B N 1
ATOM 4010 C CA . LEU B 1 171 ? 10.969 1.546 -1.578 1 95.19 171 LEU B CA 1
ATOM 4011 C C . LEU B 1 171 ? 11.734 0.518 -0.748 1 95.19 171 LEU B C 1
ATOM 4013 O O . LEU B 1 171 ? 12.68 0.863 -0.043 1 95.19 171 LEU B O 1
ATOM 4017 N N . SER B 1 172 ? 11.133 -0.63 -0.717 1 91.44 172 SER B N 1
ATOM 4018 C CA . SER B 1 172 ? 11.766 -1.789 -0.09 1 91.44 172 SER B CA 1
ATOM 4019 C C . SER B 1 172 ? 11.422 -3.074 -0.839 1 91.44 172 SER B C 1
ATOM 4021 O O . SER B 1 172 ? 10.859 -3.029 -1.934 1 91.44 172 SER B O 1
ATOM 4023 N N . GLY B 1 173 ? 11.891 -4.219 -0.402 1 90.69 173 GLY B N 1
ATOM 4024 C CA . GLY B 1 173 ? 11.57 -5.551 -0.895 1 90.69 173 GLY B CA 1
ATOM 4025 C C . GLY B 1 173 ? 10.961 -6.449 0.164 1 90.69 173 GLY B C 1
ATOM 4026 O O . GLY B 1 173 ? 10.984 -7.676 0.036 1 90.69 173 GLY B O 1
ATOM 4027 N N . ASP B 1 174 ? 10.375 -5.727 1.206 1 95.44 174 ASP B N 1
ATOM 4028 C CA . ASP B 1 174 ? 9.852 -6.48 2.34 1 95.44 174 ASP B CA 1
ATOM 4029 C C . ASP B 1 174 ? 8.438 -6.988 2.061 1 95.44 174 ASP B C 1
ATOM 4031 O O . ASP B 1 174 ? 7.605 -6.25 1.525 1 95.44 174 ASP B O 1
ATOM 4035 N N . PHE B 1 175 ? 8.227 -8.227 2.398 1 97.75 175 PHE B N 1
ATOM 4036 C CA . PHE B 1 175 ? 6.895 -8.812 2.303 1 97.75 175 PHE B CA 1
ATOM 4037 C C . PHE B 1 175 ? 6.316 -9.07 3.689 1 97.75 175 PHE B C 1
ATOM 4039 O O . PHE B 1 175 ? 7.016 -9.578 4.574 1 97.75 175 PHE B O 1
ATOM 4046 N N . ILE B 1 176 ? 5.109 -8.68 3.859 1 96.81 176 ILE B N 1
ATOM 4047 C CA . ILE B 1 176 ? 4.379 -8.867 5.105 1 96.81 176 ILE B CA 1
ATOM 4048 C C . ILE B 1 176 ? 2.984 -9.414 4.812 1 96.81 176 ILE B C 1
ATOM 4050 O O . ILE B 1 176 ? 2.27 -8.883 3.961 1 96.81 176 ILE B O 1
ATOM 4054 N N . SER B 1 177 ? 2.611 -10.516 5.488 1 98 177 SER B N 1
ATOM 4055 C CA . SER B 1 177 ? 1.232 -10.984 5.418 1 98 177 SER B CA 1
ATOM 4056 C C . SER B 1 177 ? 0.27 -9.977 6.035 1 98 177 SER B C 1
ATOM 4058 O O . SER B 1 177 ? 0.652 -9.203 6.918 1 98 177 SER B O 1
ATOM 4060 N N . VAL B 1 178 ? -0.958 -9.945 5.531 1 96.94 178 VAL B N 1
ATOM 4061 C CA . VAL B 1 178 ? -1.97 -9.078 6.121 1 96.94 178 VAL B CA 1
ATOM 4062 C C . VAL B 1 178 ? -2.025 -9.297 7.629 1 96.94 178 VAL B C 1
ATOM 4064 O O . VAL B 1 178 ? -1.907 -10.43 8.102 1 96.94 178 VAL B O 1
ATOM 4067 N N . GLN B 1 179 ? -2.078 -8.156 8.398 1 94.75 179 GLN B N 1
ATOM 4068 C CA . GLN B 1 179 ? -2.129 -8.109 9.852 1 94.75 179 GLN B CA 1
ATOM 4069 C C . GLN B 1 179 ? -0.829 -8.625 10.469 1 94.75 179 GLN B C 1
ATOM 4071 O O . GLN B 1 179 ? -0.804 -9.031 11.633 1 94.75 179 GLN B O 1
ATOM 4076 N N . ASN B 1 180 ? 0.199 -8.734 9.633 1 93.62 180 ASN B N 1
ATOM 4077 C CA . ASN B 1 180 ? 1.503 -9.219 10.07 1 93.62 180 ASN B CA 1
ATOM 4078 C C . ASN B 1 180 ? 1.421 -10.648 10.602 1 93.62 180 ASN B C 1
ATOM 4080 O O . ASN B 1 180 ? 2.07 -10.984 11.594 1 93.62 180 ASN B O 1
ATOM 4084 N N . LYS B 1 181 ? 0.572 -11.445 9.969 1 95.94 181 LYS B N 1
ATOM 4085 C CA . LYS B 1 181 ? 0.368 -12.82 10.422 1 95.94 181 LYS B CA 1
ATOM 4086 C C . LYS B 1 181 ? 0.754 -13.82 9.336 1 95.94 181 LYS B C 1
ATOM 4088 O O . LYS B 1 181 ? -0.093 -14.242 8.547 1 95.94 181 LYS B O 1
ATOM 4093 N N . SER B 1 182 ? 2.023 -14.18 9.328 1 97.69 182 SER B N 1
ATOM 4094 C CA . SER B 1 182 ? 2.467 -15.258 8.453 1 97.69 182 SER B CA 1
ATOM 4095 C C . SER B 1 182 ? 1.988 -16.609 8.953 1 97.69 182 SER B C 1
ATOM 4097 O O . SER B 1 182 ? 1.438 -16.719 10.055 1 97.69 182 SER B O 1
ATOM 4099 N N . TYR B 1 183 ? 2.104 -17.625 8.133 1 98.19 183 TYR B N 1
ATOM 4100 C CA . TYR B 1 183 ? 1.663 -18.969 8.5 1 98.19 183 TYR B CA 1
ATOM 4101 C C . TYR B 1 183 ? 2.562 -19.562 9.578 1 98.19 183 TYR B C 1
ATOM 4103 O O . TYR B 1 183 ? 2.076 -20.062 10.594 1 98.19 183 TYR B O 1
ATOM 4111 N N . CYS B 1 184 ? 3.836 -19.531 9.375 1 98.12 184 CYS B N 1
ATOM 4112 C CA . CYS B 1 184 ? 4.832 -19.969 10.352 1 98.12 184 CYS B CA 1
ATOM 4113 C C . CYS B 1 184 ? 6.211 -19.422 10.008 1 98.12 184 CYS B C 1
ATOM 4115 O O . CYS B 1 184 ? 6.367 -18.703 9.016 1 98.12 184 CYS B O 1
ATOM 4117 N N . ARG B 1 185 ? 7.141 -19.672 10.836 1 97.94 185 ARG B N 1
ATOM 4118 C CA . ARG B 1 185 ? 8.516 -19.234 10.648 1 97.94 185 ARG B CA 1
ATOM 4119 C C . ARG B 1 185 ? 9.445 -20.422 10.406 1 97.94 185 ARG B C 1
ATOM 4121 O O . ARG B 1 185 ? 9.195 -21.531 10.906 1 97.94 185 ARG B O 1
ATOM 4128 N N . PHE B 1 186 ? 10.477 -20.234 9.641 1 98.19 186 PHE B N 1
ATOM 4129 C CA . PHE B 1 186 ? 11.5 -21.234 9.375 1 98.19 186 PHE B CA 1
ATOM 4130 C C . PHE B 1 186 ? 12.875 -20.734 9.82 1 98.19 186 PHE B C 1
ATOM 4132 O O . PHE B 1 186 ? 13.367 -19.719 9.32 1 98.19 186 PHE B O 1
ATOM 4139 N N . GLU B 1 187 ? 13.438 -21.438 10.727 1 95 187 GLU B N 1
ATOM 4140 C CA . GLU B 1 187 ? 14.742 -21.094 11.281 1 95 187 GLU B CA 1
ATOM 4141 C C . GLU B 1 187 ? 15.539 -22.344 11.641 1 95 187 GLU B C 1
ATOM 4143 O O . GLU B 1 187 ? 15.039 -23.219 12.344 1 95 187 GLU B O 1
ATOM 4148 N N . ASN B 1 188 ? 16.766 -22.344 11.203 1 93.12 188 ASN B N 1
ATOM 4149 C CA . ASN B 1 188 ? 17.703 -23.422 11.523 1 93.12 188 ASN B CA 1
ATOM 4150 C C . ASN B 1 188 ? 17.109 -24.781 11.172 1 93.12 188 ASN B C 1
ATOM 4152 O O . ASN B 1 188 ? 17.156 -25.719 11.977 1 93.12 188 ASN B O 1
ATOM 4156 N N . GLY B 1 189 ? 16.453 -24.859 10.109 1 93.44 189 GLY B N 1
ATOM 4157 C CA . GLY B 1 189 ? 15.969 -26.125 9.578 1 93.44 189 GLY B CA 1
ATOM 4158 C C . GLY B 1 189 ? 14.672 -26.578 10.219 1 93.44 189 GLY B C 1
ATOM 4159 O O . GLY B 1 189 ? 14.195 -27.688 9.945 1 93.44 189 GLY B O 1
ATOM 4160 N N . VAL B 1 190 ? 14.062 -25.688 11.016 1 95.94 190 VAL B N 1
ATOM 4161 C CA . VAL B 1 190 ? 12.859 -26.094 11.742 1 95.94 190 VAL B CA 1
ATOM 4162 C C . VAL B 1 190 ? 11.758 -25.062 11.523 1 95.94 190 VAL B C 1
ATOM 4164 O O . VAL B 1 190 ? 12.023 -23.859 11.453 1 95.94 190 VAL B O 1
ATOM 4167 N N . PHE B 1 191 ? 10.531 -25.594 11.422 1 97.94 191 PHE B N 1
ATOM 4168 C CA . PHE B 1 191 ? 9.359 -24.719 11.305 1 97.94 191 PHE B CA 1
ATOM 4169 C C . PHE B 1 191 ? 8.703 -24.516 12.664 1 97.94 191 PHE B C 1
ATOM 4171 O O . PHE B 1 191 ? 8.602 -25.453 13.453 1 97.94 191 PHE B O 1
ATOM 4178 N N . SER B 1 192 ? 8.289 -23.312 12.922 1 97.5 192 SER B N 1
ATOM 4179 C CA . SER B 1 192 ? 7.465 -23.062 14.102 1 97.5 192 SER B CA 1
ATOM 4180 C C . SER B 1 192 ? 6.051 -23.594 13.906 1 97.5 192 SER B C 1
ATOM 4182 O O . SER B 1 192 ? 5.691 -24.047 12.82 1 97.5 192 SER B O 1
ATOM 4184 N N . GLU B 1 193 ? 5.277 -23.578 14.977 1 96.19 193 GLU B N 1
ATOM 4185 C CA . GLU B 1 193 ? 3.867 -23.953 14.883 1 96.19 193 GLU B CA 1
ATOM 4186 C C . GLU B 1 193 ? 3.104 -22.969 13.992 1 96.19 193 GLU B C 1
ATOM 4188 O O . GLU B 1 193 ? 3.365 -21.766 14.023 1 96.19 193 GLU B O 1
ATOM 4193 N N . PRO B 1 194 ? 2.172 -23.531 13.25 1 95.75 194 PRO B N 1
ATOM 4194 C CA . PRO B 1 194 ? 1.349 -22.641 12.43 1 95.75 194 PRO B CA 1
ATOM 4195 C C . PRO B 1 194 ? 0.56 -21.625 13.266 1 95.75 194 PRO B C 1
ATOM 4197 O O . PRO B 1 194 ? 0.081 -21.969 14.352 1 95.75 194 PRO B O 1
ATOM 4200 N N . LEU B 1 195 ? 0.491 -20.438 12.703 1 94.5 195 LEU B N 1
ATOM 4201 C CA . LEU B 1 195 ? -0.271 -19.391 13.375 1 94.5 195 LEU B CA 1
ATOM 4202 C C . LEU B 1 195 ? -1.664 -19.25 12.766 1 94.5 195 LEU B C 1
ATOM 4204 O O . LEU B 1 195 ? -2.496 -18.5 13.273 1 94.5 195 LEU B O 1
ATOM 4208 N N . ILE B 1 196 ? -1.892 -19.922 11.672 1 94.5 196 ILE B N 1
ATOM 4209 C CA . ILE B 1 196 ? -3.164 -19.906 10.961 1 94.5 196 ILE B CA 1
ATOM 4210 C C . ILE B 1 196 ? -3.697 -21.328 10.805 1 94.5 196 ILE B C 1
ATOM 4212 O O . ILE B 1 196 ? -2.953 -22.234 10.445 1 94.5 196 ILE B O 1
ATOM 4216 N N . THR B 1 197 ? -4.941 -21.5 11.109 1 91.88 197 THR B N 1
ATOM 4217 C CA . THR B 1 197 ? -5.602 -22.781 10.852 1 91.88 197 THR B CA 1
ATOM 4218 C C . THR B 1 197 ? -6.152 -22.828 9.422 1 91.88 197 THR B C 1
ATOM 4220 O O . THR B 1 197 ? -6.969 -21.984 9.047 1 91.88 197 THR B O 1
ATOM 4223 N N . LEU B 1 198 ? -5.652 -23.703 8.688 1 92.31 198 LEU B N 1
ATOM 4224 C CA . LEU B 1 198 ? -6.102 -23.844 7.309 1 92.31 198 LEU B CA 1
ATOM 4225 C C . LEU B 1 198 ? -7.465 -24.516 7.242 1 92.31 198 LEU B C 1
ATOM 4227 O O . LEU B 1 198 ? -7.73 -25.469 7.984 1 92.31 198 LEU B O 1
ATOM 4231 N N . LYS B 1 199 ? -8.375 -23.922 6.559 1 78.31 199 LYS B N 1
ATOM 4232 C CA . LYS B 1 199 ? -9.719 -24.484 6.434 1 78.31 199 LYS B CA 1
ATOM 4233 C C . LYS B 1 199 ? -9.828 -25.391 5.207 1 78.31 199 LYS B C 1
ATOM 4235 O O . LYS B 1 199 ? -9.328 -25.047 4.133 1 78.31 199 LYS B O 1
ATOM 4240 N N . ASN B 1 200 ? -9.305 -26.609 5.262 1 59.53 200 ASN B N 1
ATOM 4241 C CA . ASN B 1 200 ? -9.266 -27.641 4.219 1 59.53 200 ASN B CA 1
ATOM 4242 C C . ASN B 1 200 ? -10.672 -27.984 3.73 1 59.53 200 ASN B C 1
ATOM 4244 O O . ASN B 1 200 ? -11.477 -28.531 4.484 1 59.53 200 ASN B O 1
ATOM 4248 N N . LYS B 1 201 ? -11.438 -27.156 2.93 1 56.62 201 LYS B N 1
ATOM 4249 C CA . LYS B 1 201 ? -12.812 -27.641 2.791 1 56.62 201 LYS B CA 1
ATOM 4250 C C . LYS B 1 201 ? -12.961 -28.531 1.563 1 56.62 201 LYS B C 1
ATOM 4252 O O . LYS B 1 201 ? -12.836 -28.062 0.43 1 56.62 201 LYS B O 1
ATOM 4257 N N . ALA B 1 202 ? -12.633 -29.828 1.577 1 52 202 ALA B N 1
ATOM 4258 C CA . ALA B 1 202 ? -13.094 -30.812 0.61 1 52 202 ALA B CA 1
ATOM 4259 C C . ALA B 1 202 ? -14.484 -30.469 0.081 1 52 202 ALA B C 1
ATOM 4261 O O . ALA B 1 202 ? -14.773 -30.672 -1.099 1 52 202 ALA B O 1
ATOM 4262 N N . GLY B 1 203 ? -15.344 -29.906 0.839 1 52.59 203 GLY B N 1
ATOM 4263 C CA . GLY B 1 203 ? -16.75 -29.906 0.464 1 52.59 203 GLY B CA 1
ATOM 4264 C C . GLY B 1 203 ? -17.125 -28.75 -0.441 1 52.59 203 GLY B C 1
ATOM 4265 O O . GLY B 1 203 ? -18.234 -28.719 -0.977 1 52.59 203 GLY B O 1
ATOM 4266 N N . THR B 1 204 ? -16.297 -27.781 -0.656 1 61.22 204 THR B N 1
ATOM 4267 C CA . THR B 1 204 ? -16.703 -26.609 -1.434 1 61.22 204 THR B CA 1
ATOM 4268 C C . THR B 1 204 ? -15.789 -26.422 -2.639 1 61.22 204 THR B C 1
ATOM 4270 O O . THR B 1 204 ? -15.484 -25.297 -3.027 1 61.22 204 THR B O 1
ATOM 4273 N N . ALA B 1 205 ? -15.57 -27.594 -3.33 1 75.88 205 ALA B N 1
ATOM 4274 C CA . ALA B 1 205 ? -14.648 -27.516 -4.461 1 75.88 205 ALA B CA 1
ATOM 4275 C C . ALA B 1 205 ? -15.367 -27 -5.715 1 75.88 205 ALA B C 1
ATOM 4277 O O . ALA B 1 205 ? -16.5 -27.406 -5.996 1 75.88 205 ALA B O 1
ATOM 4278 N N . PHE B 1 206 ? -14.875 -25.969 -6.219 1 87.62 206 PHE B N 1
ATOM 4279 C CA . PHE B 1 206 ? -15.297 -25.422 -7.504 1 87.6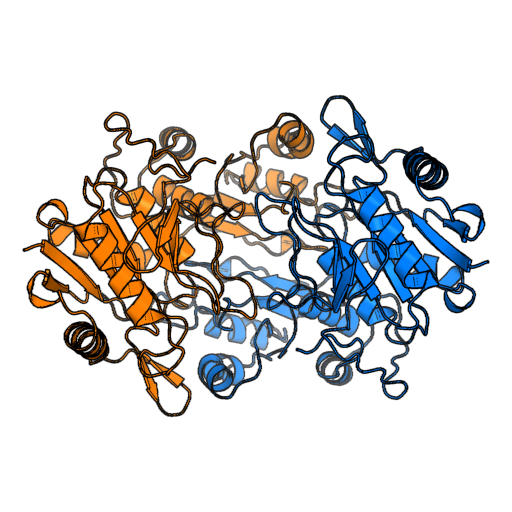2 206 PHE B CA 1
ATOM 4280 C C . PHE B 1 206 ? -14.469 -26.016 -8.641 1 87.62 206 PHE B C 1
ATOM 4282 O O . PHE B 1 206 ? -13.258 -26.203 -8.492 1 87.62 206 PHE B O 1
ATOM 4289 N N . ASP B 1 207 ? -15.195 -26.438 -9.672 1 91.44 207 ASP B N 1
ATOM 4290 C CA . ASP B 1 207 ? -14.492 -26.766 -10.906 1 91.44 207 ASP B CA 1
ATOM 4291 C C . ASP B 1 207 ? -14.188 -25.516 -11.734 1 91.44 207 ASP B C 1
ATOM 4293 O O . ASP B 1 207 ? -15.031 -25.062 -12.5 1 91.44 207 ASP B O 1
ATOM 4297 N N . LEU B 1 208 ? -13.008 -25.047 -11.586 1 96.38 208 LEU B N 1
ATOM 4298 C CA . LEU B 1 208 ? -12.633 -23.766 -12.164 1 96.38 208 LEU B CA 1
ATOM 4299 C C . LEU B 1 208 ? -11.875 -23.953 -13.477 1 96.38 208 LEU B C 1
ATOM 4301 O O . LEU B 1 208 ? -11.102 -24.906 -13.617 1 96.38 208 LEU B O 1
ATOM 4305 N N . LYS B 1 209 ? -12.148 -23.078 -14.398 1 97.75 209 LYS B N 1
ATOM 4306 C CA . LYS B 1 209 ? -11.312 -22.922 -15.586 1 97.75 209 LYS B CA 1
ATOM 4307 C C . LYS B 1 209 ? -10.258 -21.828 -15.375 1 97.75 209 LYS B C 1
ATOM 4309 O O . LYS B 1 209 ? -10.484 -20.891 -14.617 1 97.75 209 LYS B O 1
ATOM 4314 N N . PRO B 1 210 ? -9.094 -22.078 -15.961 1 98.25 210 PRO B N 1
ATOM 4315 C CA . PRO B 1 210 ? -8.102 -21 -15.891 1 98.25 210 PRO B CA 1
ATOM 4316 C C . PRO B 1 210 ? -8.477 -19.797 -16.75 1 98.25 210 PRO B C 1
ATOM 4318 O O . PRO B 1 210 ? -7.848 -19.562 -17.797 1 98.25 210 PRO B O 1
ATOM 4321 N N . ASP B 1 211 ? -9.445 -19.141 -16.391 1 98.56 211 ASP B N 1
ATOM 4322 C CA . ASP B 1 211 ? -10 -17.984 -17.078 1 98.56 211 ASP B CA 1
ATOM 4323 C C . ASP B 1 211 ? -10.242 -16.828 -16.094 1 98.56 211 ASP B C 1
ATOM 4325 O O . ASP B 1 211 ? -11.031 -16.953 -15.156 1 98.56 211 ASP B O 1
ATOM 4329 N N . PHE B 1 212 ? -9.539 -15.75 -16.312 1 98.56 212 PHE B N 1
ATOM 4330 C CA . PHE B 1 212 ? -9.641 -14.531 -15.508 1 98.56 212 PHE B CA 1
ATOM 4331 C C . PHE B 1 212 ? -10.172 -13.375 -16.344 1 98.56 212 PHE B C 1
ATOM 4333 O O . PHE B 1 212 ? -9.695 -13.133 -17.453 1 98.56 212 PHE B O 1
ATOM 4340 N N . SER B 1 213 ? -11.133 -12.672 -15.82 1 98.06 213 SER B N 1
ATOM 4341 C CA . SER B 1 213 ? -11.656 -11.508 -16.531 1 98.06 213 SER B CA 1
ATOM 4342 C C . SER B 1 213 ? -10.578 -10.453 -16.734 1 98.06 213 SER B C 1
ATOM 4344 O O . SER B 1 213 ? -9.711 -10.273 -15.867 1 98.06 213 SER B O 1
ATOM 4346 N N . LYS B 1 214 ? -10.648 -9.766 -17.844 1 96.94 214 LYS B N 1
ATOM 4347 C CA . LYS B 1 214 ? -9.742 -8.656 -18.125 1 96.94 214 LYS B CA 1
ATOM 4348 C C . LYS B 1 214 ? -10.469 -7.316 -18 1 96.94 214 LYS B C 1
ATOM 4350 O O . LYS B 1 214 ? -9.93 -6.277 -18.391 1 96.94 214 LYS B O 1
ATOM 4355 N N . ARG B 1 215 ? -11.641 -7.324 -17.453 1 97.56 215 ARG B N 1
ATOM 4356 C CA . ARG B 1 215 ? -12.5 -6.152 -17.531 1 97.56 215 ARG B CA 1
ATOM 4357 C C . ARG B 1 215 ? -12.938 -5.691 -16.156 1 97.56 215 ARG B C 1
ATOM 4359 O O . ARG B 1 215 ? -14.062 -5.203 -15.977 1 97.56 215 ARG B O 1
ATOM 4366 N N . ILE B 1 216 ? -12.141 -5.969 -15.156 1 98.44 216 ILE B N 1
ATOM 4367 C CA . ILE B 1 216 ? -12.375 -5.457 -13.812 1 98.44 216 ILE B CA 1
ATOM 4368 C C . ILE B 1 216 ? -11.43 -4.293 -13.531 1 98.44 216 ILE B C 1
ATOM 4370 O O . ILE B 1 216 ? -10.211 -4.426 -13.688 1 98.44 216 ILE B O 1
ATOM 4374 N N . ALA B 1 217 ? -11.977 -3.166 -13.148 1 98.69 217 ALA B N 1
ATOM 4375 C CA . ALA B 1 217 ? -11.164 -2 -12.805 1 98.69 217 ALA B CA 1
ATOM 4376 C C . ALA B 1 217 ? -10.859 -1.967 -11.305 1 98.69 217 ALA B C 1
ATOM 4378 O O . ALA B 1 217 ? -11.727 -2.244 -10.484 1 98.69 217 ALA B O 1
ATOM 4379 N N . LEU B 1 218 ? -9.617 -1.75 -10.977 1 98.75 218 LEU B N 1
ATOM 4380 C CA . LEU B 1 218 ? -9.203 -1.531 -9.594 1 98.75 218 LEU B CA 1
ATOM 4381 C C . LEU B 1 218 ? -8.883 -0.06 -9.344 1 98.75 218 LEU B C 1
ATOM 4383 O O . LEU B 1 218 ? -8.008 0.509 -10.008 1 98.75 218 LEU B O 1
ATOM 4387 N N . ILE B 1 219 ? -9.609 0.569 -8.398 1 98.75 219 ILE B N 1
ATOM 4388 C CA . ILE B 1 219 ? -9.461 1.995 -8.133 1 98.75 219 ILE B CA 1
ATOM 4389 C C . ILE B 1 219 ? -8.906 2.199 -6.723 1 98.75 219 ILE B C 1
ATOM 4391 O O . ILE B 1 219 ? -9.398 1.605 -5.762 1 98.75 219 ILE B O 1
ATOM 4395 N N . ARG B 1 220 ? -7.871 3.004 -6.613 1 97.94 220 ARG B N 1
ATOM 4396 C CA . ARG B 1 220 ? -7.25 3.328 -5.332 1 97.94 220 ARG B CA 1
ATOM 4397 C C . ARG B 1 220 ? -7.754 4.668 -4.805 1 97.94 220 ARG B C 1
ATOM 4399 O O . ARG B 1 220 ? -7.754 5.664 -5.527 1 97.94 220 ARG B O 1
ATOM 4406 N N . PRO B 1 221 ? -8.156 4.707 -3.535 1 98.25 221 PRO B N 1
ATOM 4407 C CA . PRO B 1 221 ? -8.5 6.008 -2.955 1 98.25 221 PRO B CA 1
ATOM 4408 C C . PRO B 1 221 ? -7.27 6.852 -2.635 1 98.25 221 PRO B C 1
ATOM 4410 O O . PRO B 1 221 ? -6.199 6.309 -2.342 1 98.25 221 PRO B O 1
ATOM 4413 N N . TYR B 1 222 ? -7.355 8.117 -2.721 1 98.69 222 TYR B N 1
ATOM 4414 C CA . TYR B 1 222 ? -6.398 9.133 -2.285 1 98.69 222 TYR B CA 1
ATOM 4415 C C . TYR B 1 222 ? -7.078 10.484 -2.117 1 98.69 222 TYR B C 1
ATOM 4417 O O . TYR B 1 222 ? -8.141 10.727 -2.691 1 98.69 222 TYR B O 1
ATOM 4425 N N . PRO B 1 223 ? -6.5 11.344 -1.272 1 98.56 223 PRO B N 1
ATOM 4426 C CA . PRO B 1 223 ? -7.125 12.656 -1.101 1 98.56 223 PRO B CA 1
ATOM 4427 C C . PRO B 1 223 ? -7.254 13.43 -2.414 1 98.56 223 PRO B C 1
ATOM 4429 O O . PRO B 1 223 ? -6.242 13.773 -3.029 1 98.56 223 PRO B O 1
ATOM 4432 N N . GLY B 1 224 ? -8.477 13.68 -2.82 1 97.94 224 GLY B N 1
ATOM 4433 C CA . GLY B 1 224 ? -8.672 14.438 -4.047 1 97.94 224 GLY B CA 1
ATOM 4434 C C . GLY B 1 224 ? -8.977 13.562 -5.246 1 97.94 224 GLY B C 1
ATOM 4435 O O . GLY B 1 224 ? -9.016 14.039 -6.379 1 97.94 224 GLY B O 1
ATOM 4436 N N . LEU B 1 225 ? -9.188 12.266 -5.027 1 98.5 225 LEU B N 1
ATOM 4437 C CA . LEU B 1 225 ? -9.594 11.398 -6.129 1 98.5 225 LEU B CA 1
ATOM 4438 C C . LEU B 1 225 ? -10.852 11.938 -6.801 1 98.5 225 LEU B C 1
ATOM 4440 O O . LEU B 1 225 ? -11.883 12.133 -6.145 1 98.5 225 LEU B O 1
ATOM 4444 N N . ASN B 1 226 ? -10.734 12.258 -8.094 1 98.31 226 ASN B N 1
ATOM 4445 C CA . ASN B 1 226 ? -11.836 12.695 -8.945 1 98.31 226 ASN B CA 1
ATOM 4446 C C . ASN B 1 226 ? -12.352 11.555 -9.82 1 98.31 226 ASN B C 1
ATOM 4448 O O . ASN B 1 226 ? -11.641 11.078 -10.711 1 98.31 226 ASN B O 1
ATOM 4452 N N . TYR B 1 227 ? -13.586 11.133 -9.648 1 98.5 227 TYR B N 1
ATOM 4453 C CA . TYR B 1 227 ? -14.102 9.922 -10.266 1 98.5 227 TYR B CA 1
ATOM 4454 C C . TYR B 1 227 ? -14.406 10.148 -11.742 1 98.5 227 TYR B C 1
ATOM 4456 O O . TYR B 1 227 ? -14.648 9.195 -12.484 1 98.5 227 TYR B O 1
ATOM 4464 N N . THR B 1 228 ? -14.391 11.414 -12.25 1 98.06 228 THR B N 1
ATOM 4465 C CA . THR B 1 228 ? -14.531 11.672 -13.68 1 98.06 228 THR B CA 1
ATOM 4466 C C . THR B 1 228 ? -13.328 11.141 -14.445 1 98.06 228 THR B C 1
ATOM 4468 O O . THR B 1 228 ? -13.367 11.023 -15.672 1 98.06 228 THR B O 1
ATOM 4471 N N . LEU B 1 229 ? -12.312 10.805 -13.695 1 98.5 229 LEU B N 1
ATOM 4472 C CA . LEU B 1 229 ? -11.086 10.227 -14.25 1 98.5 229 LEU B CA 1
ATOM 4473 C C . LEU B 1 229 ? -11.375 8.898 -14.938 1 98.5 229 LEU B C 1
ATOM 4475 O O . LEU B 1 229 ? -10.609 8.461 -15.797 1 98.5 229 LEU B O 1
ATOM 4479 N N . PHE B 1 230 ? -12.5 8.219 -14.602 1 98.62 230 PHE B N 1
ATOM 4480 C CA . PHE B 1 230 ? -12.656 6.828 -15.008 1 98.62 230 PHE B CA 1
ATOM 4481 C C . PHE B 1 230 ? -13.68 6.695 -16.125 1 98.62 230 PHE B C 1
ATOM 4483 O O . PHE B 1 230 ? -14.836 7.094 -15.961 1 98.62 230 PHE B O 1
ATOM 4490 N N . ASN B 1 231 ? -13.211 6.176 -17.219 1 98.12 231 ASN B N 1
ATOM 4491 C CA . ASN B 1 231 ? -14.039 5.703 -18.312 1 98.12 231 ASN B CA 1
ATOM 4492 C C . ASN B 1 231 ? -14.492 4.262 -18.094 1 98.12 231 ASN B C 1
ATOM 4494 O O . ASN B 1 231 ? -13.672 3.348 -18.031 1 98.12 231 ASN B O 1
ATOM 4498 N N . LEU B 1 232 ? -15.789 4 -18.062 1 97.44 232 LEU B N 1
ATOM 4499 C CA . LEU B 1 232 ? -16.281 2.695 -17.656 1 97.44 232 LEU B CA 1
ATOM 4500 C C . LEU B 1 232 ? -16.672 1.852 -18.859 1 97.44 232 LEU B C 1
ATOM 4502 O O . LEU B 1 232 ? -17.25 0.774 -18.719 1 97.44 232 LEU B O 1
ATOM 4506 N N . ASP B 1 233 ? -16.344 2.316 -20.047 1 96.81 233 ASP B N 1
ATOM 4507 C CA . ASP B 1 233 ? -16.625 1.532 -21.234 1 96.81 233 ASP B CA 1
ATOM 4508 C C . ASP B 1 233 ? -15.875 0.202 -21.219 1 96.81 233 ASP B C 1
ATOM 4510 O O . ASP B 1 233 ? -14.656 0.175 -21.047 1 96.81 233 ASP B O 1
ATOM 4514 N N . GLY B 1 234 ? -16.609 -0.829 -21.344 1 95.94 234 GLY B N 1
ATOM 4515 C CA . GLY B 1 234 ? -15.992 -2.146 -21.422 1 95.94 234 GLY B CA 1
ATOM 4516 C C . GLY B 1 234 ? -15.633 -2.725 -20.062 1 95.94 234 GLY B C 1
ATOM 4517 O O . GLY B 1 234 ? -14.945 -3.746 -19.984 1 95.94 234 GLY B O 1
ATOM 4518 N N . ILE B 1 235 ? -16.062 -2.119 -18.953 1 97.69 235 ILE B N 1
ATOM 4519 C CA . ILE B 1 235 ? -15.789 -2.582 -17.594 1 97.69 235 ILE B CA 1
ATOM 4520 C C . ILE B 1 235 ? -16.969 -3.408 -17.094 1 97.69 235 ILE B C 1
ATOM 4522 O O . ILE B 1 235 ? -18.125 -2.986 -17.203 1 97.69 235 ILE B O 1
ATOM 4526 N N . ASP B 1 236 ? -16.656 -4.594 -16.594 1 97.44 236 ASP B N 1
ATOM 4527 C CA . ASP B 1 236 ? -17.703 -5.473 -16.094 1 97.44 236 ASP B CA 1
ATOM 4528 C C . ASP B 1 236 ? -17.984 -5.211 -14.609 1 97.44 236 ASP B C 1
ATOM 4530 O O . ASP B 1 236 ? -19.094 -5.426 -14.125 1 97.44 236 ASP B O 1
ATOM 4534 N N . ALA B 1 237 ? -17 -4.785 -13.898 1 98.44 237 ALA B N 1
ATOM 4535 C CA . ALA B 1 237 ? -17.125 -4.492 -12.469 1 98.44 237 ALA B CA 1
ATOM 4536 C C . ALA B 1 237 ? -15.977 -3.615 -11.992 1 98.44 237 ALA B C 1
ATOM 4538 O O . ALA B 1 237 ? -14.938 -3.525 -12.656 1 98.44 237 ALA B O 1
ATOM 4539 N N . VAL B 1 238 ? -16.203 -2.934 -10.914 1 98.81 238 VAL B N 1
ATOM 4540 C CA . VAL B 1 238 ? -15.18 -2.117 -10.266 1 98.81 238 VAL B CA 1
ATOM 4541 C C . VAL B 1 238 ? -14.867 -2.682 -8.883 1 98.81 238 VAL B C 1
ATOM 4543 O O . VAL B 1 238 ? -15.781 -3.016 -8.117 1 98.81 238 VAL B O 1
ATOM 4546 N N . LEU B 1 239 ? -13.617 -2.93 -8.625 1 98.88 239 LEU B N 1
ATOM 4547 C CA . LEU B 1 239 ? -13.164 -3.068 -7.25 1 98.88 239 LEU B CA 1
ATOM 4548 C C . LEU B 1 239 ? -12.555 -1.762 -6.746 1 98.88 239 LEU B C 1
ATOM 4550 O O . LEU B 1 239 ? -11.531 -1.309 -7.258 1 98.88 239 LEU B O 1
ATOM 4554 N N . HIS B 1 240 ? -13.266 -1.173 -5.84 1 98.75 240 HIS B N 1
ATOM 4555 C CA . HIS B 1 240 ? -12.75 0.038 -5.215 1 98.75 240 HIS B CA 1
ATOM 4556 C C . HIS B 1 240 ? -11.992 -0.286 -3.93 1 98.75 240 HIS B C 1
ATOM 4558 O O . HIS B 1 240 ? -12.578 -0.776 -2.965 1 98.75 240 HIS B O 1
ATOM 4564 N N . ASP B 1 241 ? -10.695 -0.03 -4 1 98.62 241 ASP B N 1
ATOM 4565 C CA . ASP B 1 241 ? -9.859 -0.126 -2.805 1 98.62 241 ASP B CA 1
ATOM 4566 C C . ASP B 1 241 ? -10.352 0.83 -1.72 1 98.62 241 ASP B C 1
ATOM 4568 O O . ASP B 1 241 ? -11.125 1.752 -1.997 1 98.62 241 ASP B O 1
ATOM 4572 N N . LEU B 1 242 ? -9.953 0.519 -0.477 1 97.31 242 LEU B N 1
ATOM 4573 C CA . LEU B 1 242 ? -10.336 1.328 0.674 1 97.31 242 LEU B CA 1
ATOM 4574 C C . LEU B 1 242 ? -9.109 1.724 1.493 1 97.31 242 LEU B C 1
ATOM 4576 O O . LEU B 1 242 ? -8.055 1.104 1.371 1 97.31 242 LEU B O 1
ATOM 4580 N N . TYR B 1 243 ? -9.25 2.785 2.266 1 95.75 243 TYR B N 1
ATOM 4581 C CA . TYR B 1 243 ? -8.25 3.047 3.289 1 95.75 243 TYR B CA 1
ATOM 4582 C C . TYR B 1 243 ? -8.211 1.923 4.316 1 95.75 243 TYR B C 1
ATOM 4584 O O . TYR B 1 243 ? -9.102 1.067 4.344 1 95.75 243 TYR B O 1
ATOM 4592 N N . HIS B 1 244 ? -7.223 1.967 5.184 1 94.5 244 HIS B N 1
ATOM 4593 C CA . HIS B 1 244 ? -6.926 0.826 6.043 1 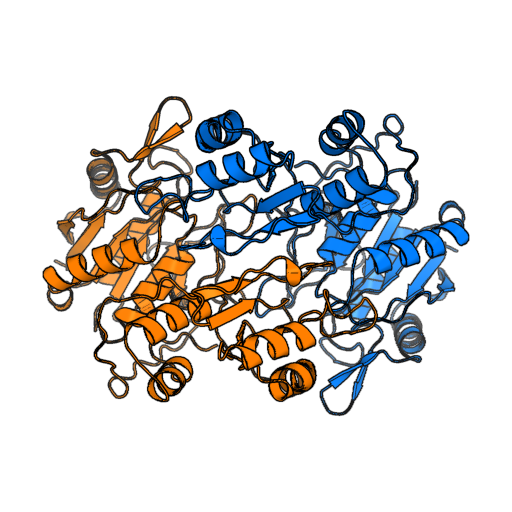94.5 244 HIS B CA 1
ATOM 4594 C C . HIS B 1 244 ? -8.102 0.51 6.961 1 94.5 244 HIS B C 1
ATOM 4596 O O . HIS B 1 244 ? -8.266 -0.63 7.402 1 94.5 244 HIS B O 1
ATOM 4602 N N . SER B 1 245 ? -8.969 1.498 7.25 1 91.12 245 SER B N 1
ATOM 4603 C CA . SER B 1 245 ? -10.086 1.308 8.164 1 91.12 245 SER B CA 1
ATOM 4604 C C . SER B 1 245 ? -11.328 0.828 7.414 1 91.12 245 SER B C 1
ATOM 4606 O O . SER B 1 245 ? -12.414 0.751 7.992 1 91.12 245 SER B O 1
ATOM 4608 N N . GLY B 1 246 ? -11.172 0.539 6.137 1 93.19 246 GLY B N 1
ATOM 4609 C CA . GLY B 1 246 ? -12.305 0.097 5.344 1 93.19 246 GLY B CA 1
ATOM 4610 C C . GLY B 1 246 ? -13.195 1.238 4.887 1 93.19 246 GLY B C 1
ATOM 4611 O O . GLY B 1 246 ? -14.414 1.082 4.797 1 93.19 246 GLY B O 1
ATOM 4612 N N . THR B 1 247 ? -12.586 2.418 4.602 1 92.94 247 THR B N 1
ATOM 4613 C CA . THR B 1 247 ? -13.359 3.611 4.277 1 92.94 247 THR B CA 1
ATOM 4614 C C . THR B 1 247 ? -12.836 4.27 3.004 1 92.94 247 THR B C 1
ATOM 4616 O O . THR B 1 247 ? -11.766 3.906 2.506 1 92.94 247 THR B O 1
ATOM 4619 N N . ALA B 1 248 ? -13.586 5.152 2.43 1 95.31 248 ALA B N 1
ATOM 4620 C CA . ALA B 1 248 ? -13.25 6.047 1.326 1 95.31 248 ALA B CA 1
ATOM 4621 C C . ALA B 1 248 ? -14.086 7.328 1.385 1 95.31 248 ALA B C 1
ATOM 4623 O O . ALA B 1 248 ? -15.039 7.418 2.158 1 95.31 248 ALA B O 1
ATOM 4624 N N . CYS B 1 249 ? -13.688 8.281 0.626 1 96.25 249 CYS B N 1
ATOM 4625 C CA . CYS B 1 249 ? -14.422 9.547 0.636 1 96.25 249 CYS B CA 1
ATOM 4626 C C . CYS B 1 249 ? -15.844 9.359 0.132 1 96.25 249 CYS B C 1
ATOM 4628 O O . CYS B 1 249 ? -16.047 8.969 -1.018 1 96.25 249 CYS B O 1
ATOM 4630 N N . ALA B 1 250 ? -16.781 9.57 1.003 1 95.44 250 ALA B N 1
ATOM 4631 C CA . ALA B 1 250 ? -18.203 9.477 0.665 1 95.44 250 ALA B CA 1
ATOM 4632 C C . ALA B 1 250 ? -18.906 10.805 0.912 1 95.44 250 ALA B C 1
ATOM 4634 O O . ALA B 1 250 ? -20.141 10.898 0.76 1 95.44 250 ALA B O 1
ATOM 4635 N N . SER B 1 251 ? -18.125 11.789 1.277 1 93.75 251 SER B N 1
ATOM 4636 C CA . SER B 1 251 ? -18.703 13.094 1.584 1 93.75 251 SER B CA 1
ATOM 4637 C C . SER B 1 251 ? -19.016 13.875 0.311 1 93.75 251 SER B C 1
ATOM 4639 O O . SER B 1 251 ? -18.281 13.789 -0.673 1 93.75 251 SER B O 1
ATOM 4641 N N . MET B 1 252 ? -20.094 14.672 0.397 1 94.88 252 MET B N 1
ATOM 4642 C CA . MET B 1 252 ? -20.5 15.516 -0.726 1 94.88 252 MET B CA 1
ATOM 4643 C C . MET B 1 252 ? -19.984 16.938 -0.549 1 94.88 252 MET B C 1
ATOM 4645 O O . MET B 1 252 ? -20.188 17.781 -1.424 1 94.88 252 MET B O 1
ATOM 4649 N N . GLN B 1 253 ? -19.266 17.109 0.483 1 92.81 253 GLN B N 1
ATOM 4650 C CA . GLN B 1 253 ? -18.906 18.469 0.87 1 92.81 253 GLN B CA 1
ATOM 4651 C C . GLN B 1 253 ? -17.969 19.109 -0.151 1 92.81 253 GLN B C 1
ATOM 4653 O O . GLN B 1 253 ? -17.938 20.328 -0.298 1 92.81 253 GLN B O 1
ATOM 4658 N N . TRP B 1 254 ? -17.234 18.266 -0.888 1 93.44 254 TRP B N 1
ATOM 4659 C CA . TRP B 1 254 ? -16.25 18.797 -1.82 1 93.44 254 TRP B CA 1
ATOM 4660 C C . TRP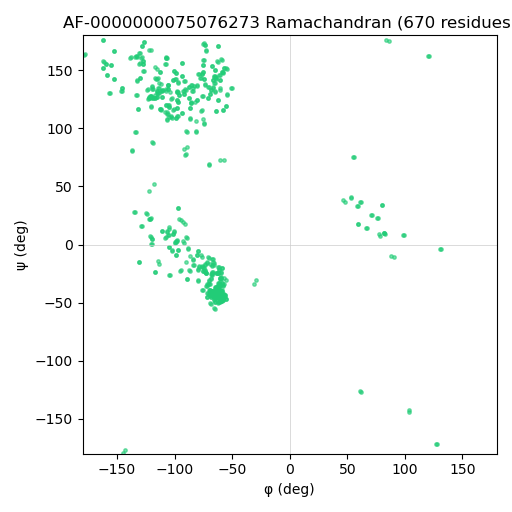 B 1 254 ? -16.766 18.75 -3.252 1 93.44 254 TRP B C 1
ATOM 4662 O O . TRP B 1 254 ? -16.078 19.188 -4.184 1 93.44 254 TRP B O 1
ATOM 4672 N N . GLY B 1 255 ? -17.953 18.156 -3.381 1 95.25 255 GLY B N 1
ATOM 4673 C CA . GLY B 1 255 ? -18.547 17.984 -4.695 1 95.25 255 GLY B CA 1
ATOM 4674 C C . GLY B 1 255 ? -18.797 16.531 -5.047 1 95.25 255 GLY B C 1
ATOM 4675 O O . GLY B 1 255 ? -18.141 15.633 -4.504 1 95.25 255 GLY B O 1
ATOM 4676 N N . ALA B 1 256 ? -19.594 16.328 -5.969 1 97 256 ALA B N 1
ATOM 4677 C CA . ALA B 1 256 ? -20.031 14.984 -6.352 1 97 256 ALA B CA 1
ATOM 4678 C C . ALA B 1 256 ? -18.906 14.203 -7.012 1 97 256 ALA B C 1
ATOM 4680 O O . ALA B 1 256 ? -18.797 12.984 -6.836 1 97 256 ALA B O 1
ATOM 4681 N N . ASP B 1 257 ? -18.047 14.906 -7.672 1 96.94 257 ASP B N 1
ATOM 4682 C CA . ASP B 1 257 ? -17 14.258 -8.461 1 96.94 257 ASP B CA 1
ATOM 4683 C C . ASP B 1 257 ? -15.953 13.625 -7.555 1 96.94 257 ASP B C 1
ATOM 4685 O O . ASP B 1 257 ? -15.172 12.781 -8 1 96.94 257 ASP B O 1
ATOM 4689 N N . TRP B 1 258 ? -15.945 14.016 -6.242 1 97.44 258 TRP B N 1
ATOM 4690 C CA . TRP B 1 258 ? -14.922 13.531 -5.324 1 97.44 258 TRP B CA 1
ATOM 4691 C C . TRP B 1 258 ? -15.516 12.578 -4.297 1 97.44 258 TRP B C 1
ATOM 4693 O O . TRP B 1 258 ? -14.852 12.227 -3.316 1 97.44 258 TRP B O 1
ATOM 4703 N N . SER B 1 259 ? -16.766 12.156 -4.535 1 97.94 259 SER B N 1
ATOM 4704 C CA . SER B 1 259 ? -17.469 11.281 -3.613 1 97.94 259 SER B CA 1
ATOM 4705 C C . SER B 1 259 ? -17.719 9.914 -4.242 1 97.94 259 SER B C 1
ATOM 4707 O O . SER B 1 259 ? -18.172 9.82 -5.387 1 97.94 259 SER B O 1
ATOM 4709 N N . LEU B 1 260 ? -17.453 8.891 -3.477 1 98.38 260 LEU B N 1
ATOM 4710 C CA . LEU B 1 260 ? -17.672 7.527 -3.945 1 98.38 260 LEU B CA 1
ATOM 4711 C C . LEU B 1 260 ? -19.156 7.246 -4.133 1 98.38 260 LEU B C 1
ATOM 4713 O O . LEU B 1 260 ? -19.547 6.402 -4.949 1 98.38 260 LEU B O 1
ATOM 4717 N N . LEU B 1 261 ? -20.016 7.973 -3.451 1 98 261 LEU B N 1
ATOM 4718 C CA . LEU B 1 261 ? -21.453 7.73 -3.498 1 98 261 LEU B CA 1
ATOM 4719 C C . LEU B 1 261 ? -22 7.996 -4.895 1 98 261 LEU B C 1
ATOM 4721 O O . LEU B 1 261 ? -22.594 7.109 -5.512 1 98 261 LEU B O 1
ATOM 4725 N N . PRO B 1 262 ? -21.781 9.164 -5.426 1 98.38 262 PRO B N 1
ATOM 4726 C CA . PRO B 1 262 ? -22.25 9.398 -6.793 1 98.38 262 PRO B CA 1
ATOM 4727 C C . PRO B 1 262 ? -21.594 8.461 -7.812 1 98.38 262 PRO B C 1
ATOM 4729 O O . PRO B 1 262 ? -22.203 8.125 -8.828 1 98.38 262 PRO B O 1
ATOM 4732 N N . PHE B 1 263 ? -20.375 8.102 -7.59 1 98.75 263 PHE B N 1
ATOM 4733 C CA . PHE B 1 263 ? -19.688 7.18 -8.5 1 98.75 263 PHE B CA 1
ATOM 4734 C C . PHE B 1 263 ? -20.391 5.828 -8.523 1 98.75 263 PHE B C 1
ATOM 4736 O O . PHE B 1 263 ? -20.594 5.242 -9.586 1 98.75 263 PHE B O 1
ATOM 4743 N N . ILE B 1 264 ? -20.734 5.324 -7.305 1 98.62 264 ILE B N 1
ATOM 4744 C CA . ILE B 1 264 ? -21.484 4.07 -7.207 1 98.62 264 ILE B CA 1
ATOM 4745 C C . ILE B 1 264 ? -22.797 4.188 -7.984 1 98.62 264 ILE B C 1
ATOM 4747 O O . ILE B 1 264 ? -23.188 3.264 -8.703 1 98.62 264 ILE B O 1
ATOM 4751 N N . GLU B 1 265 ? -23.422 5.262 -7.836 1 98.19 265 GLU B N 1
ATOM 4752 C CA . GLU B 1 265 ? -24.672 5.5 -8.562 1 98.19 265 GLU B CA 1
ATOM 4753 C C . GLU B 1 265 ? -24.438 5.457 -10.07 1 98.19 265 GLU B C 1
ATOM 4755 O O . GLU B 1 265 ? -25.219 4.832 -10.797 1 98.19 265 GLU B O 1
ATOM 4760 N N . ARG B 1 266 ? -23.438 6.152 -10.516 1 98.25 266 ARG B N 1
ATOM 4761 C CA . ARG B 1 266 ? -23.094 6.152 -11.93 1 98.25 266 ARG B CA 1
ATOM 4762 C C . ARG B 1 266 ? -22.875 4.73 -12.438 1 98.25 266 ARG B C 1
ATOM 4764 O O . ARG B 1 266 ? -23.375 4.352 -13.492 1 98.25 266 ARG B O 1
ATOM 4771 N N . CYS B 1 267 ? -22.125 3.959 -11.688 1 98.56 267 CYS B N 1
ATOM 4772 C CA . CYS B 1 267 ? -21.859 2.57 -12.055 1 98.56 267 CYS B CA 1
ATOM 4773 C C . CYS B 1 267 ? -23.141 1.766 -12.109 1 98.56 267 CYS B C 1
ATOM 4775 O O . CYS B 1 267 ? -23.375 1.019 -13.062 1 98.56 267 CYS B O 1
ATOM 4777 N N . SER B 1 268 ? -23.969 1.948 -11.109 1 97.44 268 SER B N 1
ATOM 4778 C CA . SER B 1 268 ? -25.234 1.228 -11.016 1 97.44 268 SER B CA 1
ATOM 4779 C C . SER B 1 268 ? -26.109 1.502 -12.234 1 97.44 268 SER B C 1
ATOM 4781 O O . SER B 1 268 ? -26.734 0.586 -12.781 1 97.44 268 SER B O 1
ATOM 4783 N N . LYS B 1 269 ? -26.172 2.67 -12.688 1 97.25 269 LYS B N 1
ATOM 4784 C CA . LYS B 1 269 ? -26.969 3.07 -13.844 1 97.25 269 LYS B CA 1
ATOM 4785 C C . LYS B 1 269 ? -26.484 2.381 -15.117 1 97.25 269 LYS B C 1
ATOM 4787 O O . LYS B 1 269 ? -27.266 2.174 -16.047 1 97.25 269 LYS B O 1
ATOM 4792 N N . GLN B 1 270 ? -25.266 2.004 -15.094 1 97.38 270 GLN B N 1
ATOM 4793 C CA . GLN B 1 270 ? -24.688 1.342 -16.266 1 97.38 270 GLN B CA 1
ATOM 4794 C C . GLN B 1 270 ? -24.656 -0.172 -16.078 1 97.38 270 GLN B C 1
ATOM 4796 O O . GLN B 1 270 ? -24.062 -0.891 -16.891 1 97.38 270 GLN B O 1
ATOM 4801 N N . GLY B 1 271 ? -25.156 -0.629 -14.977 1 96.69 271 GLY B N 1
ATOM 4802 C CA . GLY B 1 271 ? -25.188 -2.055 -14.688 1 96.69 271 GLY B CA 1
ATOM 4803 C C . GLY B 1 271 ? -23.828 -2.598 -14.258 1 96.69 271 GLY B C 1
ATOM 4804 O O . GLY B 1 271 ? -23.562 -3.787 -14.43 1 96.69 271 GLY B O 1
ATOM 4805 N N . ILE B 1 272 ? -22.984 -1.749 -13.773 1 98.19 272 ILE B N 1
ATOM 4806 C CA . ILE B 1 272 ? -21.641 -2.137 -13.367 1 98.19 272 ILE B CA 1
ATOM 4807 C C . ILE B 1 272 ? -21.578 -2.24 -11.844 1 98.19 272 ILE B C 1
ATOM 4809 O O . ILE B 1 272 ? -21.641 -1.229 -11.141 1 98.19 272 ILE B O 1
ATOM 4813 N N . PRO B 1 273 ? -21.453 -3.477 -11.289 1 98.06 273 PRO B N 1
ATOM 4814 C CA . PRO B 1 273 ? -21.344 -3.609 -9.836 1 98.06 273 PRO B CA 1
ATOM 4815 C C . PRO B 1 273 ? -20.047 -2.988 -9.289 1 98.06 273 PRO B C 1
ATOM 4817 O O . PRO B 1 273 ? -19.016 -3.033 -9.953 1 98.06 273 PRO B O 1
ATOM 4820 N N . VAL B 1 274 ? -20.156 -2.395 -8.086 1 98.56 274 VAL B N 1
ATOM 4821 C CA . VAL B 1 274 ? -19 -1.863 -7.363 1 98.56 274 VAL B CA 1
ATOM 4822 C C . VAL B 1 274 ? -18.75 -2.703 -6.113 1 98.56 274 VAL B C 1
ATOM 4824 O O . VAL B 1 274 ? -19.609 -2.793 -5.23 1 98.56 274 VAL B O 1
ATOM 4827 N N . TYR B 1 275 ? -17.594 -3.33 -6.109 1 98.5 275 TYR B N 1
ATOM 4828 C CA . TYR B 1 275 ? -17.141 -4.078 -4.941 1 98.5 275 TYR B CA 1
ATOM 4829 C C . TYR B 1 275 ? -16.156 -3.26 -4.117 1 98.5 275 TYR B C 1
ATOM 4831 O O . TYR B 1 275 ? -15.445 -2.408 -4.656 1 98.5 275 TYR B O 1
ATOM 4839 N N . LEU B 1 276 ? -16.188 -3.482 -2.812 1 98.12 276 LEU B N 1
ATOM 4840 C CA . LEU B 1 276 ? -15.281 -2.793 -1.897 1 98.12 276 LEU B CA 1
ATOM 4841 C C . LEU B 1 276 ? -14.398 -3.787 -1.148 1 98.12 276 LEU B C 1
ATOM 4843 O O . LEU B 1 276 ? -14.867 -4.852 -0.74 1 98.12 276 LEU B O 1
ATOM 4847 N N . ALA B 1 277 ? -13.172 -3.49 -1.053 1 97.75 277 ALA B N 1
ATOM 4848 C CA . ALA B 1 277 ? -12.188 -4.207 -0.248 1 97.75 277 ALA B CA 1
ATOM 4849 C C . ALA B 1 277 ? -10.945 -3.355 -0.012 1 97.75 277 ALA B C 1
ATOM 4851 O O . ALA B 1 277 ? -10.664 -2.438 -0.785 1 97.75 277 ALA B O 1
ATOM 4852 N N . PRO B 1 278 ? -10.188 -3.508 1.059 1 97.12 278 PRO B N 1
ATOM 4853 C CA . PRO B 1 278 ? -10.289 -4.523 2.111 1 97.12 278 PRO B CA 1
ATOM 4854 C C . PRO B 1 278 ? -10.969 -4 3.373 1 97.12 278 PRO B C 1
ATOM 4856 O O . PRO B 1 278 ? -10.891 -2.807 3.674 1 97.12 278 PRO B O 1
ATOM 4859 N N . SER B 1 279 ? -11.633 -4.852 4.066 1 95.25 279 SER B N 1
ATOM 4860 C CA . SER B 1 279 ? -12.203 -4.516 5.367 1 95.25 279 SER B CA 1
ATOM 4861 C C . SER B 1 279 ? -12.469 -5.77 6.191 1 95.25 279 SER B C 1
ATOM 4863 O O . SER B 1 279 ? -12.812 -6.82 5.645 1 95.25 279 SER B O 1
ATOM 4865 N N . ILE B 1 280 ? -12.289 -5.586 7.465 1 92.56 280 ILE B N 1
ATOM 4866 C CA . ILE B 1 280 ? -12.664 -6.652 8.391 1 92.56 280 ILE B CA 1
ATOM 4867 C C . ILE B 1 280 ? -14.133 -6.496 8.781 1 92.56 280 ILE B C 1
ATOM 4869 O O . ILE B 1 280 ? -14.578 -5.398 9.109 1 92.56 280 ILE B O 1
ATOM 4873 N N . HIS B 1 281 ? -14.789 -7.57 8.773 1 89.44 281 HIS B N 1
ATOM 4874 C CA . HIS B 1 281 ? -16.203 -7.512 9.125 1 89.44 281 HIS B CA 1
ATOM 4875 C C . HIS B 1 281 ? -16.391 -7.312 10.625 1 89.44 281 HIS B C 1
ATOM 4877 O O . HIS B 1 281 ? -16.094 -8.211 11.414 1 89.44 281 HIS B O 1
ATOM 4883 N N . THR B 1 282 ? -16.719 -6.141 10.984 1 83.44 282 THR B N 1
ATOM 4884 C CA . THR B 1 282 ? -17.141 -5.777 12.328 1 83.44 282 THR B CA 1
ATOM 4885 C C . THR B 1 282 ? -18.406 -4.914 12.289 1 83.44 282 THR B C 1
ATOM 4887 O O . THR B 1 282 ? -18.75 -4.363 11.25 1 83.44 282 THR B O 1
ATOM 4890 N N . ASP B 1 283 ? -19.016 -4.855 13.398 1 77.31 283 ASP B N 1
ATOM 4891 C CA . ASP B 1 283 ? -20.188 -4 13.461 1 77.31 283 ASP B CA 1
ATOM 4892 C C . ASP B 1 283 ? -19.844 -2.543 13.18 1 77.31 283 ASP B C 1
ATOM 4894 O O . ASP B 1 283 ? -20.562 -1.843 12.477 1 77.31 283 ASP B O 1
ATOM 4898 N N . SER B 1 284 ? -18.797 -2.16 13.688 1 72.88 284 SER B N 1
ATOM 4899 C CA . SER B 1 284 ? -18.359 -0.784 13.5 1 72.88 284 SER B CA 1
ATOM 4900 C C . SER B 1 284 ? -18.016 -0.507 12.047 1 72.88 284 SER B C 1
ATOM 4902 O O . SER B 1 284 ? -18.375 0.537 11.5 1 72.88 284 SER B O 1
ATOM 4904 N N . ALA B 1 285 ? -17.328 -1.464 11.508 1 73.94 285 ALA B N 1
ATOM 4905 C CA . ALA B 1 285 ? -16.984 -1.315 10.094 1 73.94 285 ALA B CA 1
ATOM 4906 C C . ALA B 1 285 ? -18.234 -1.262 9.227 1 73.94 285 ALA B C 1
ATOM 4908 O O . ALA B 1 285 ? -18.312 -0.466 8.289 1 73.94 285 ALA B O 1
ATOM 4909 N N . TYR B 1 286 ? -19.141 -2.047 9.641 1 71.31 286 TYR B N 1
ATOM 4910 C CA . TYR B 1 286 ? -20.406 -2.072 8.906 1 71.31 286 TYR B CA 1
ATOM 4911 C C . TYR B 1 286 ? -21.125 -0.734 9.008 1 71.31 286 TYR B C 1
ATOM 4913 O O . TYR B 1 286 ? -21.578 -0.189 8 1 71.31 286 TYR B O 1
ATOM 4921 N N . GLU B 1 287 ? -21.094 -0.154 10.078 1 71.75 287 GLU B N 1
ATOM 4922 C CA . GLU B 1 287 ? -21.797 1.118 10.273 1 71.75 287 GLU B CA 1
ATOM 4923 C C . GLU B 1 287 ? -21.094 2.244 9.516 1 71.75 287 GLU B C 1
ATOM 4925 O O . GLU B 1 287 ? -21.75 3.102 8.922 1 71.75 287 GLU B O 1
ATOM 4930 N N . SER B 1 288 ? -19.797 2.133 9.453 1 74.19 288 SER B N 1
ATOM 4931 C CA . SER B 1 288 ? -19.016 3.174 8.789 1 74.19 288 SER B CA 1
ATOM 4932 C C . SER B 1 288 ? -19.188 3.111 7.273 1 74.19 288 SER B C 1
ATOM 4934 O O . SER B 1 288 ? -19 4.113 6.582 1 74.19 288 SER B O 1
ATOM 4936 N N . THR B 1 289 ? -19.531 1.923 6.859 1 82.5 289 THR B N 1
ATOM 4937 C CA . THR B 1 289 ? -19.625 1.741 5.418 1 82.5 289 THR B CA 1
ATOM 4938 C C . THR B 1 289 ? -21.094 1.616 4.984 1 82.5 289 THR B C 1
ATOM 4940 O O . THR B 1 289 ? -21.375 1.345 3.816 1 82.5 289 THR B O 1
ATOM 4943 N N . ARG B 1 290 ? -21.953 1.794 5.84 1 86.12 290 ARG B N 1
ATOM 4944 C CA . ARG B 1 290 ? -23.375 1.547 5.605 1 86.12 290 ARG B CA 1
ATOM 4945 C C . ARG B 1 290 ? -23.875 2.359 4.422 1 86.12 290 ARG B C 1
ATOM 4947 O O . ARG B 1 290 ? -24.609 1.842 3.574 1 86.12 290 ARG B O 1
ATOM 4954 N N . GLU B 1 291 ? -23.5 3.553 4.355 1 90.38 291 GLU B N 1
ATOM 4955 C CA . GLU B 1 291 ? -23.969 4.426 3.285 1 90.38 291 GLU B CA 1
ATOM 4956 C C . GLU B 1 291 ? -23.547 3.902 1.919 1 90.38 291 GLU B C 1
ATOM 4958 O O . GLU B 1 291 ? -24.312 3.973 0.954 1 90.38 291 GLU B O 1
ATOM 4963 N N . LEU B 1 292 ? -22.344 3.402 1.838 1 94.69 292 LEU B N 1
ATOM 4964 C CA . LEU B 1 292 ? -21.828 2.865 0.583 1 94.69 292 LEU B CA 1
ATOM 4965 C C . LEU B 1 292 ? -22.594 1.598 0.187 1 94.69 292 LEU B C 1
ATOM 4967 O O . LEU B 1 292 ? -22.922 1.407 -0.985 1 94.69 292 LEU B O 1
ATOM 4971 N N . LEU B 1 293 ? -22.875 0.778 1.222 1 93.75 293 LEU B N 1
ATOM 4972 C CA . LEU B 1 293 ? -23.594 -0.468 0.986 1 93.75 293 LEU B CA 1
ATOM 4973 C C . LEU B 1 293 ? -25.031 -0.19 0.551 1 93.75 293 LEU B C 1
ATOM 4975 O O . LEU B 1 293 ? -25.531 -0.817 -0.385 1 93.75 293 LEU B O 1
ATOM 4979 N N . GLU B 1 294 ? -25.594 0.777 1.185 1 94.25 294 GLU B N 1
ATOM 4980 C CA . GLU B 1 294 ? -26.969 1.146 0.858 1 94.25 294 GLU B CA 1
ATOM 4981 C C . GLU B 1 294 ? -27.047 1.751 -0.54 1 94.25 294 GLU B C 1
ATOM 4983 O O . GLU B 1 294 ? -28.078 1.62 -1.213 1 94.25 294 GLU B O 1
ATOM 4988 N N . GLN B 1 295 ? -25.984 2.371 -0.929 1 95.81 295 GLN B N 1
ATOM 4989 C CA . GLN B 1 295 ? -25.953 2.994 -2.248 1 95.81 295 GLN B CA 1
ATOM 4990 C C . GLN B 1 295 ? -25.812 1.945 -3.348 1 95.81 295 GLN B C 1
ATOM 4992 O O . GLN B 1 295 ? -26.016 2.24 -4.527 1 95.81 295 GLN B O 1
ATOM 4997 N N . GLY B 1 296 ? -25.328 0.739 -2.971 1 96.19 296 GLY B N 1
ATOM 4998 C CA . GLY B 1 296 ? -25.328 -0.331 -3.955 1 96.19 296 GLY B CA 1
ATOM 4999 C C . GLY B 1 296 ? -24 -1.056 -4.051 1 96.19 296 GLY B C 1
ATOM 5000 O O . GLY B 1 296 ? -23.875 -2.02 -4.805 1 96.19 296 GLY B O 1
ATOM 5001 N N . ALA B 1 297 ? -23.031 -0.594 -3.326 1 97.5 297 ALA B N 1
ATOM 5002 C CA . ALA B 1 297 ? -21.75 -1.293 -3.342 1 97.5 297 ALA B CA 1
ATOM 5003 C C . ALA B 1 297 ? -21.828 -2.584 -2.531 1 97.5 297 ALA B C 1
ATOM 5005 O O . ALA B 1 297 ? -22.703 -2.742 -1.678 1 97.5 297 ALA B O 1
ATOM 5006 N N . GLU B 1 298 ? -21 -3.506 -2.857 1 96.25 298 GLU B N 1
ATOM 5007 C CA . GLU B 1 298 ? -20.891 -4.77 -2.135 1 96.25 298 GLU B CA 1
ATOM 5008 C C . GLU B 1 298 ? -19.516 -4.926 -1.505 1 96.25 298 GLU B C 1
ATOM 5010 O O . GLU B 1 298 ? -18.5 -4.859 -2.201 1 96.25 298 GLU B O 1
ATOM 5015 N N . MET B 1 299 ? -19.469 -5.176 -0.208 1 96.5 299 MET B N 1
ATOM 5016 C CA . MET B 1 299 ? -18.203 -5.344 0.505 1 96.5 299 MET B CA 1
ATOM 5017 C C . MET B 1 299 ? -17.734 -6.793 0.439 1 96.5 299 MET B C 1
ATOM 5019 O O . MET B 1 299 ? -18.516 -7.715 0.678 1 96.5 299 MET B O 1
ATOM 5023 N N . LEU B 1 300 ? -16.531 -6.965 -0.003 1 97 300 LEU B N 1
ATOM 5024 C CA . LEU B 1 300 ? -15.852 -8.25 0.15 1 97 300 LEU B CA 1
ATOM 5025 C C . LEU B 1 300 ? -15.078 -8.297 1.466 1 97 300 LEU B C 1
ATOM 5027 O O . LEU B 1 300 ? -13.93 -7.848 1.536 1 97 300 LEU B O 1
ATOM 5031 N N . TRP B 1 301 ? -15.656 -8.875 2.428 1 95.38 301 TRP B N 1
ATOM 5032 C CA . TRP B 1 301 ? -15.156 -8.82 3.799 1 95.38 301 TRP B CA 1
ATOM 5033 C C . TRP B 1 301 ? -13.984 -9.773 3.988 1 95.38 301 TRP B C 1
ATOM 5035 O O . TRP B 1 301 ? -13.938 -10.844 3.373 1 95.38 301 TRP B O 1
ATOM 5045 N N . ASN B 1 302 ? -13.023 -9.398 4.754 1 96.5 302 ASN B N 1
ATOM 5046 C CA . ASN B 1 302 ? -12 -10.25 5.34 1 96.5 302 ASN B CA 1
ATOM 5047 C C . ASN B 1 302 ? -11.016 -10.758 4.289 1 96.5 302 ASN B C 1
ATOM 5049 O O . ASN B 1 302 ? -10.484 -11.859 4.406 1 96.5 302 ASN B O 1
ATOM 5053 N N . LEU B 1 303 ? -10.891 -10.016 3.223 1 97.88 303 LEU B N 1
ATOM 5054 C CA . LEU B 1 303 ? -9.945 -10.344 2.162 1 97.88 303 LEU B CA 1
ATOM 5055 C C . LEU B 1 303 ? -8.875 -9.266 2.027 1 97.88 303 LEU B C 1
ATOM 5057 O O . LEU B 1 303 ? -9.164 -8.078 2.215 1 97.88 303 LEU B O 1
ATOM 5061 N N . SER B 1 304 ? -7.629 -9.695 1.751 1 98.25 304 SER B N 1
ATOM 5062 C CA . SER B 1 304 ? -6.664 -8.711 1.272 1 98.25 304 SER B CA 1
ATOM 5063 C C . SER B 1 304 ? -7.105 -8.109 -0.059 1 98.25 304 SER B C 1
ATOM 5065 O O . SER B 1 304 ? -7.941 -8.68 -0.76 1 98.25 304 SER B O 1
ATOM 5067 N N . LEU B 1 305 ? -6.633 -6.961 -0.373 1 98.69 305 LEU B N 1
ATOM 5068 C CA . LEU B 1 305 ? -6.957 -6.316 -1.641 1 98.69 305 LEU B CA 1
ATOM 5069 C C . LEU B 1 305 ? -6.539 -7.191 -2.818 1 98.69 305 LEU B C 1
ATOM 5071 O O . LEU B 1 305 ? -7.297 -7.352 -3.775 1 98.69 305 LEU B O 1
ATOM 5075 N N . GLU B 1 306 ? -5.289 -7.773 -2.756 1 98.75 306 GLU B N 1
ATOM 5076 C CA . GLU B 1 306 ? -4.773 -8.625 -3.824 1 98.75 306 GLU B CA 1
ATOM 5077 C C . GLU B 1 306 ? -5.68 -9.828 -4.062 1 98.75 306 GLU B C 1
ATOM 5079 O O . GLU B 1 306 ? -6.027 -10.133 -5.203 1 98.75 306 GLU B O 1
ATOM 5084 N N . CYS B 1 307 ? -6.098 -10.422 -2.979 1 98.69 307 CYS B N 1
ATOM 5085 C CA . CYS B 1 307 ? -6.938 -11.609 -3.092 1 98.69 307 CYS B CA 1
ATOM 5086 C C . CYS B 1 307 ? -8.328 -11.242 -3.586 1 98.69 307 CYS B C 1
ATOM 5088 O O . CYS B 1 307 ? -8.906 -11.953 -4.414 1 98.69 307 CYS B O 1
ATOM 5090 N N . ALA B 1 308 ? -8.898 -10.133 -3.078 1 98.81 308 ALA B N 1
ATOM 5091 C CA . ALA B 1 308 ? -10.203 -9.672 -3.543 1 98.81 308 ALA B CA 1
ATOM 5092 C C . ALA B 1 308 ? -10.188 -9.414 -5.047 1 98.81 308 ALA B C 1
ATOM 5094 O O . ALA B 1 308 ? -11.109 -9.836 -5.762 1 98.81 308 ALA B O 1
ATOM 5095 N N . TYR B 1 309 ? -9.156 -8.789 -5.52 1 98.88 309 TYR B N 1
ATOM 5096 C CA . TYR B 1 309 ? -9.016 -8.469 -6.934 1 98.88 309 TYR B CA 1
ATOM 5097 C C . TYR B 1 309 ? -8.977 -9.734 -7.781 1 98.88 309 TYR B C 1
ATOM 5099 O O . TYR B 1 309 ? -9.75 -9.883 -8.727 1 98.88 309 TYR B O 1
ATOM 5107 N N . VAL B 1 310 ? -8.148 -10.656 -7.414 1 98.88 310 VAL B N 1
ATOM 5108 C CA . VAL B 1 310 ? -7.953 -11.875 -8.188 1 98.88 310 VAL B CA 1
ATOM 5109 C C . VAL B 1 310 ? -9.203 -12.75 -8.117 1 98.88 310 VAL B C 1
ATOM 5111 O O . VAL B 1 310 ? -9.594 -13.375 -9.109 1 98.88 310 VAL B O 1
ATOM 5114 N N . LYS B 1 311 ? -9.805 -12.797 -6.949 1 98.56 311 LYS B N 1
ATOM 5115 C CA . LYS B 1 311 ? -11.023 -13.586 -6.785 1 98.56 311 LYS B CA 1
ATOM 5116 C C . LYS B 1 311 ? -12.133 -13.078 -7.699 1 98.56 311 LYS B C 1
ATOM 5118 O O . LYS B 1 311 ? -12.875 -13.875 -8.289 1 98.56 311 LYS B O 1
ATOM 5123 N N . LEU B 1 312 ? -12.242 -11.781 -7.82 1 98.69 312 LEU B N 1
ATOM 5124 C CA . LEU B 1 312 ? -13.219 -11.203 -8.734 1 98.69 312 LEU B CA 1
ATOM 5125 C C . LEU B 1 312 ? -12.906 -11.578 -10.172 1 98.69 312 LEU B C 1
ATOM 5127 O O . LEU B 1 312 ? -13.805 -11.945 -10.938 1 98.69 312 LEU B O 1
ATOM 5131 N N . LEU B 1 313 ? -11.617 -11.461 -10.594 1 98.75 313 LEU B N 1
ATOM 5132 C CA . LEU B 1 313 ? -11.234 -11.828 -11.953 1 98.75 313 LEU B CA 1
ATOM 5133 C C . LEU B 1 313 ? -11.617 -13.273 -12.25 1 98.75 313 LEU B C 1
ATOM 5135 O O . LEU B 1 313 ? -12.148 -13.57 -13.32 1 98.75 313 LEU B O 1
ATOM 51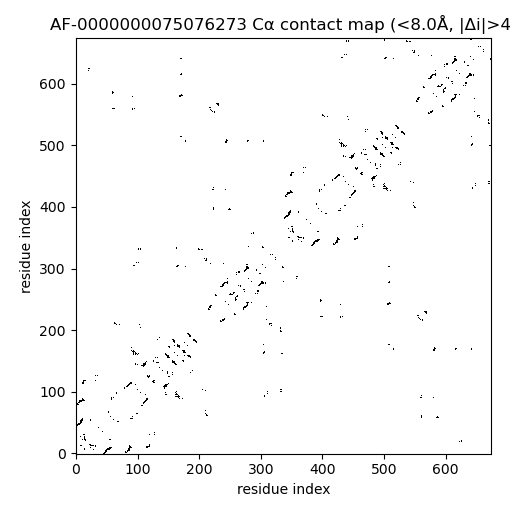39 N N . LEU B 1 314 ? -11.305 -14.102 -11.273 1 98.56 314 LEU B N 1
ATOM 5140 C CA . LEU B 1 314 ? -11.602 -15.523 -11.43 1 98.56 314 LEU B CA 1
ATOM 5141 C C . LEU B 1 314 ? -13.102 -15.766 -11.477 1 98.56 314 LEU B C 1
ATOM 5143 O O . LEU B 1 314 ? -13.586 -16.531 -12.312 1 98.56 314 LEU B O 1
ATOM 5147 N N . ALA B 1 315 ? -13.844 -15.125 -10.602 1 98.38 315 ALA B N 1
ATOM 5148 C CA . ALA B 1 315 ? -15.297 -15.266 -10.562 1 98.38 315 ALA B CA 1
ATOM 5149 C C . ALA B 1 315 ? -15.93 -14.867 -11.898 1 98.38 315 ALA B C 1
ATOM 5151 O O . ALA B 1 315 ? -16.719 -15.617 -12.469 1 98.38 315 ALA B O 1
ATOM 5152 N N . TYR B 1 316 ? -15.523 -13.734 -12.422 1 98.38 316 TYR B N 1
ATOM 5153 C CA . TYR B 1 316 ? -16.125 -13.195 -13.641 1 98.38 316 TYR B CA 1
ATOM 5154 C C . TYR B 1 316 ? -15.648 -13.969 -14.867 1 98.38 316 TYR B C 1
ATOM 5156 O O . TYR B 1 316 ? -16.281 -13.906 -15.93 1 98.38 316 TYR B O 1
ATOM 5164 N N . GLY B 1 317 ? -14.5 -14.625 -14.75 1 98.19 317 GLY B N 1
ATOM 5165 C CA . GLY B 1 317 ? -14.039 -15.484 -15.828 1 98.19 317 GLY B CA 1
ATOM 5166 C C . GLY B 1 317 ? -14.734 -16.828 -15.859 1 98.19 317 GLY B C 1
ATOM 5167 O O . GLY B 1 317 ? -14.742 -17.516 -16.891 1 98.19 317 GLY B O 1
ATOM 5168 N N . ASN B 1 318 ? -15.359 -17.266 -14.742 1 97.81 318 ASN B N 1
ATOM 5169 C CA . ASN B 1 318 ? -15.844 -18.641 -14.633 1 97.81 318 ASN B CA 1
ATOM 5170 C C . ASN B 1 318 ? -17.359 -18.672 -14.484 1 97.81 318 ASN B C 1
ATOM 5172 O O . ASN B 1 318 ? -17.984 -19.703 -14.773 1 97.81 318 ASN B O 1
ATOM 5176 N N . PHE B 1 319 ? -17.969 -17.562 -13.984 1 96.69 319 PHE B N 1
ATOM 5177 C CA . PHE B 1 319 ? -19.375 -17.625 -13.609 1 96.69 319 PHE B CA 1
ATOM 5178 C C . PHE B 1 319 ? -20.125 -16.406 -14.148 1 96.69 319 PHE B C 1
ATOM 5180 O O . PHE B 1 319 ? -19.516 -15.438 -14.602 1 96.69 319 PHE B O 1
ATOM 5187 N N . SER B 1 320 ? -21.438 -16.609 -14.172 1 92.25 320 SER B N 1
ATOM 5188 C CA . SER B 1 320 ? -22.359 -15.516 -14.5 1 92.25 320 SER B CA 1
ATOM 5189 C C . SER B 1 320 ? -23.438 -15.375 -13.438 1 92.25 320 SER B C 1
ATOM 5191 O O . SER B 1 320 ? -23.672 -16.281 -12.641 1 92.25 320 SER B O 1
ATOM 5193 N N . ASP B 1 321 ? -23.984 -14.234 -13.328 1 85.19 321 ASP B N 1
ATOM 5194 C CA . ASP B 1 321 ? -25.172 -13.953 -12.523 1 85.19 321 ASP B CA 1
ATOM 5195 C C . ASP B 1 321 ? -24.906 -14.25 -11.047 1 85.19 321 ASP B C 1
ATOM 5197 O O . ASP B 1 321 ? -23.906 -13.812 -10.484 1 85.19 321 ASP B O 1
ATOM 5201 N N . SER B 1 322 ? -25.781 -15.062 -10.484 1 85.69 322 SER B N 1
ATOM 5202 C CA . SER B 1 322 ? -25.781 -15.297 -9.039 1 85.69 322 SER B CA 1
ATOM 5203 C C . SER B 1 322 ? -24.609 -16.172 -8.617 1 85.69 322 SER B C 1
ATOM 5205 O O . SER B 1 322 ? -24.203 -16.156 -7.449 1 85.69 322 SER B O 1
ATOM 5207 N N . ASN B 1 323 ? -24.031 -16.828 -9.523 1 91.38 323 ASN B N 1
ATOM 5208 C CA . ASN B 1 323 ? -22.922 -17.719 -9.195 1 91.38 323 ASN B CA 1
ATOM 5209 C C . ASN B 1 323 ? -21.656 -16.938 -8.875 1 91.38 323 ASN B C 1
ATOM 5211 O O . ASN B 1 323 ? -20.797 -17.406 -8.133 1 91.38 323 ASN B O 1
ATOM 5215 N N . ILE B 1 324 ? -21.625 -15.711 -9.383 1 95.06 324 ILE B N 1
ATOM 5216 C CA . ILE B 1 324 ? -20.5 -14.836 -9.062 1 95.06 324 ILE B CA 1
ATOM 5217 C C . ILE B 1 324 ? -20.516 -14.5 -7.57 1 95.06 324 ILE B C 1
ATOM 5219 O O . ILE B 1 324 ? -19.516 -14.672 -6.875 1 95.06 324 ILE B O 1
ATOM 5223 N N . SER B 1 325 ? -21.672 -14.141 -7.109 1 92.44 325 SER B N 1
ATOM 5224 C CA . SER B 1 325 ? -21.828 -13.75 -5.711 1 92.44 325 SER B CA 1
ATOM 5225 C C . SER B 1 325 ? -21.516 -14.922 -4.777 1 92.44 325 SER B C 1
ATOM 5227 O O . SER B 1 325 ? -20.891 -14.734 -3.736 1 92.44 325 SER B O 1
ATOM 5229 N N . ARG B 1 326 ? -21.969 -16.062 -5.156 1 91.81 326 ARG B N 1
ATOM 5230 C CA . ARG B 1 326 ? -21.719 -17.25 -4.348 1 91.81 326 ARG B CA 1
ATOM 5231 C C . ARG B 1 326 ? -20.234 -17.531 -4.223 1 91.81 326 ARG B C 1
ATOM 5233 O O . ARG B 1 326 ? -19.719 -17.75 -3.123 1 91.81 326 ARG B O 1
ATOM 5240 N N . PHE B 1 327 ? -19.562 -17.469 -5.301 1 94.69 327 PHE B N 1
ATOM 5241 C CA . PHE B 1 327 ? -18.141 -17.766 -5.328 1 94.69 327 PHE B CA 1
ATOM 5242 C C . PHE B 1 327 ? -17.359 -16.75 -4.5 1 94.69 327 PHE B C 1
ATOM 5244 O O . PHE B 1 327 ? -16.484 -17.125 -3.717 1 94.69 327 PHE B O 1
ATOM 5251 N N . ILE B 1 328 ? -17.688 -15.484 -4.613 1 95.19 328 ILE B N 1
ATOM 5252 C CA . ILE B 1 328 ? -16.891 -14.43 -3.992 1 95.19 328 ILE B CA 1
ATOM 5253 C C . ILE B 1 328 ? -17.125 -14.43 -2.484 1 95.19 328 ILE B C 1
ATOM 5255 O O . ILE B 1 328 ? -16.234 -14.047 -1.714 1 95.19 328 ILE B O 1
ATOM 5259 N N . LYS B 1 329 ? -18.234 -14.938 -2.018 1 91.88 329 LYS B N 1
ATOM 5260 C CA . LYS B 1 329 ? -18.578 -14.906 -0.597 1 91.88 329 LYS B CA 1
ATOM 5261 C C . LYS B 1 329 ? -18 -16.109 0.131 1 91.88 329 LYS B C 1
ATOM 5263 O O . LYS B 1 329 ? -17.766 -16.062 1.34 1 91.88 329 LYS B O 1
ATOM 5268 N N . LEU B 1 330 ? -17.719 -17.141 -0.575 1 92.56 330 LEU B N 1
ATOM 5269 C CA . LEU B 1 330 ? -17.266 -18.391 0.038 1 92.56 330 LEU B CA 1
ATOM 5270 C C . LEU B 1 330 ? -15.758 -18.359 0.26 1 92.56 330 LEU B C 1
ATOM 5272 O O . LEU B 1 330 ? -15.008 -17.891 -0.6 1 92.56 330 LEU B O 1
ATOM 5276 N N . GLU B 1 331 ? -15.32 -18.828 1.423 1 94.31 331 GLU B N 1
ATOM 5277 C CA . GLU B 1 331 ? -13.898 -19.047 1.672 1 94.31 331 GLU B CA 1
ATOM 5278 C C . GLU B 1 331 ? -13.43 -20.375 1.066 1 94.31 331 GLU B C 1
ATOM 5280 O O . GLU B 1 331 ? -13.945 -21.438 1.409 1 94.31 331 GLU B O 1
ATOM 5285 N N . ILE B 1 332 ? -12.406 -20.359 0.209 1 93 332 ILE B N 1
ATOM 5286 C CA . ILE B 1 332 ? -12.07 -21.609 -0.467 1 93 332 ILE B CA 1
ATOM 5287 C C . ILE B 1 332 ? -10.578 -21.875 -0.352 1 93 332 ILE B C 1
ATOM 5289 O O . ILE B 1 332 ? -10.117 -23 -0.598 1 93 332 ILE B O 1
ATOM 5293 N N . ALA B 1 333 ? -9.75 -20.953 0.011 1 95.06 333 ALA B N 1
ATOM 5294 C CA . ALA B 1 333 ? -8.297 -21.094 0.092 1 95.06 333 ALA B CA 1
ATOM 5295 C C . ALA B 1 333 ? -7.762 -20.484 1.389 1 95.06 333 ALA B C 1
ATOM 5297 O O . ALA B 1 333 ? -6.656 -19.953 1.419 1 95.06 333 ALA B O 1
ATOM 5298 N N . SER B 1 334 ? -8.594 -20.469 2.447 1 95.88 334 SER B N 1
ATOM 5299 C CA . SER B 1 334 ? -8.258 -19.875 3.732 1 95.88 334 SER B CA 1
ATOM 5300 C C . SER B 1 334 ? -7.926 -18.391 3.582 1 95.88 334 SER B C 1
ATOM 5302 O O . SER B 1 334 ? -7.035 -17.875 4.266 1 95.88 334 SER B O 1
ATOM 5304 N N . GLU B 1 335 ? -8.602 -17.75 2.617 1 96.56 335 GLU B N 1
ATOM 5305 C CA . GLU B 1 335 ? -8.266 -16.359 2.289 1 96.56 335 GLU B CA 1
ATOM 5306 C C . GLU B 1 335 ? -8.953 -15.383 3.238 1 96.56 335 GLU B C 1
ATOM 5308 O O . GLU B 1 335 ? -8.562 -14.219 3.334 1 96.56 335 GLU B O 1
ATOM 5313 N N . HIS B 1 336 ? -10.031 -15.852 3.967 1 95.44 336 HIS B N 1
ATOM 5314 C CA . HIS B 1 336 ? -10.727 -14.953 4.879 1 95.44 336 HIS B CA 1
ATOM 5315 C C . HIS B 1 336 ? -9.977 -14.82 6.203 1 95.44 336 HIS B C 1
ATOM 5317 O O . HIS B 1 336 ? -9.492 -15.812 6.746 1 95.44 336 HIS B O 1
ATOM 5323 N N . LEU B 1 337 ? -9.883 -13.688 6.652 1 92.81 337 LEU B N 1
ATOM 5324 C CA . LEU B 1 337 ? -9.234 -13.414 7.934 1 92.81 337 LEU B CA 1
ATOM 5325 C C . LEU B 1 337 ? -10.195 -13.68 9.086 1 92.81 337 LEU B C 1
ATOM 5327 O O . LEU B 1 337 ? -11.406 -13.5 8.953 1 92.81 337 LEU B O 1
#

Secondary structure (DSSP, 8-state):
-EEEEEE---SGGGEEEETTEEEE-TTHHHHHHHHHHHH-GGGGGEEEEEE------GGG--HHHHHHHHHHHHHT-GGGSSEEEEE--STTHHHHHHHHHHHTTT-SSEEEEE--SS-TTSTT--HHHHHHHHHHHHHH----EEEEEEE-TTSPEEEEEGGGBPPPPTTS----BGGG--SEEEETTEEPPPSS-----GGG-----S---S-EEEE---TT--GGGB--TT-SEEEE---TTS-----STT-GGG-HHHHHHHHHHTT--EEE------HHHHHHHHHHHHHT-EE-TT--HHHHHHHHHHHHHH--THHHHHHHHS-SSS---/-EEEEEE--BSGGGEEEETTEEEE-TTHHHHHHHHHHHH-GGGGGEEEEEE----B-GGG--HHHHHHHHHHHHHT-GGGSSEEEEE--STTHHHHHHHHHHHTTT-SSEEEEE--SS-TTSTT--HHHHHHHHHHHHHH----EEEEEEE-TTSPEEEEEGGGBPPPPTTS----BGGG--SEEEETTEEPPPSS-----GGG-----S---S-EEEE---TT--GGGB--TT-SEEEE---TTS-----STT-GGG-HHHHHHHHHHTT--EEE------HHHHHHHHHHHHHT-EE-TT--HHHHHHHHHHHHHH--THHHHHHHHS-SSS---

Solvent-accessible surface area (backbone atoms only — not comparable to full-atom values): 34606 Å² total; per-residue (Å²): 121,44,41,31,40,36,36,44,30,22,12,34,42,14,20,43,78,49,95,49,26,82,40,75,35,93,58,17,65,56,51,52,53,50,51,40,58,72,70,37,92,65,41,87,43,52,45,76,50,78,47,67,91,46,81,43,55,31,46,56,45,33,54,68,51,53,28,53,53,49,51,55,47,54,73,66,40,60,82,80,30,56,20,36,37,35,38,31,18,59,53,42,37,23,42,52,30,16,44,50,15,58,73,44,41,76,45,88,36,29,31,30,42,29,37,17,84,31,35,60,84,43,91,83,31,36,22,65,60,14,45,50,50,45,52,48,43,49,72,75,49,84,68,59,38,33,31,32,34,44,46,40,91,96,52,66,30,31,30,24,41,13,25,37,33,38,64,43,41,61,63,37,78,39,70,51,23,52,69,72,55,42,29,29,40,44,55,94,92,39,70,51,73,68,71,58,84,74,60,78,59,82,82,67,70,73,92,75,62,75,34,52,44,81,32,62,46,76,44,76,72,55,69,53,49,50,60,72,34,56,42,64,80,80,45,60,30,35,39,36,42,38,32,27,79,37,42,58,29,59,47,64,87,86,32,60,53,47,12,50,52,55,49,44,45,56,30,50,77,69,69,23,53,37,35,33,29,23,26,59,85,41,70,38,43,47,53,70,34,38,66,50,44,73,61,60,36,43,76,47,61,23,26,44,52,45,30,48,52,40,48,49,23,37,30,60,40,67,39,61,76,71,52,28,59,54,55,71,71,52,76,55,45,56,32,56,110,119,45,42,32,40,36,38,43,31,22,11,34,43,14,19,42,78,50,95,49,26,83,39,77,34,92,57,17,65,55,51,53,52,49,52,41,57,74,70,35,90,67,43,88,42,52,45,76,49,78,48,67,88,48,81,44,57,29,46,55,44,32,52,68,51,52,27,53,52,49,52,56,48,54,72,67,40,61,81,79,29,57,19,37,37,36,37,30,19,60,52,42,36,24,43,52,29,15,45,51,15,58,72,44,41,76,44,87,35,29,32,29,42,30,38,18,82,32,35,60,84,43,90,82,31,35,22,66,61,14,45,51,49,44,52,49,43,50,72,74,48,83,68,60,39,31,31,32,32,44,45,40,91,97,51,66,31,31,31,24,42,14,23,39,31,40,65,43,40,61,64,35,79,40,71,48,23,53,68,72,54,42,30,29,40,43,54,94,92,40,69,52,72,68,71,59,83,76,59,79,59,81,84,68,69,74,91,76,62,76,34,52,44,80,31,62,45,78,44,75,72,54,68,53,50,50,59,74,34,56,44,66,80,82,44,61,30,34,40,36,43,41,33,25,77,37,41,58,29,60,47,62,87,86,32,60,53,46,13,50,52,54,48,44,46,56,31,51,77,70,69,24,53,37,34,35,30,23,25,59,84,41,69,37,43,45,52,70,34,37,68,49,44,72,61,58,35,43,76,46,61,22,26,43,52,45,29,49,53,40,48,47,24,36,29,60,40,65,39,60,75,71,52,28,57,53,56,70,71,50,76,56,46,54,31,57,111

InterPro domains:
  IPR006034 Asparaginase/glutaminase-like [PIRSF001220] (1-327)
  IPR006034 Asparaginase/glutaminase-like [PR00139] (4-15)
  IPR006034 Asparaginase/glutaminase-like [PR00139] (82-100)
  IPR006034 Asparaginase/glutaminase-like [PS51732] (2-330)
  IPR006034 Asparaginase/glutaminase-like [PTHR11707] (2-324)
  IPR006034 Asparaginase/glutaminase-like [SM00870] (3-326)
  IPR020827 Asparaginase/glutaminase, active site 1 [PS00144] (6-14)
  IPR027473 L-asparaginase, C-terminal [G3DSA:3.40.50.40] (213-336)
  IPR027474 L-asparaginase, N-terminal [PF00710] (3-150)
  IPR027475 Asparaginase/glutaminase, active site 2 [PS00917] (83-93)
  IPR036152 Asparaginase/glutaminase-like superfamily [SSF53774] (1-321)
  IPR037152 L-asparaginase, N-terminal domain superfamily [G3DSA:3.40.50.1170] (1-205)

Foldseek 3Di:
DFEEEEEEAFALQQFDDDPNDTDGDPCSVVVLLVVCPVPPPCSVVYHYDYDYQHHDYQVPDDLVNLQSVVVVCVVVPQLVGLEYEYEHHQQCQLLSLLLCQLQCLQRQHEYEYFHWPHHPPDPQICRSVQVVVVVLCSVPHRDHGYWYWDDAPPGFTFIAHSQFKDHADPPGRDTAGVVNAGQWTDDPSDTDHGPADWDNPPPDDDPFRSFFAPQEAEAEADVPDFQVPDDNVSHQEYEYEAPPAQHHAQDCPVHDRRHVLVVCVVCVVVVYAYEYDDHADDPVSCVRCVSVVVSGHHYQYQAHPSNLNSQQRRLVGGDDDVSSVVSSNDDRSSRGD/DFEEEEEEAFALQQFDDDPNDTDGDPCSVVVLLVVCPVPPPCSVVYHYDYDYQHHDYQVPDDLVNLQSVVVVCVVVPQLVGLEYEYEHHQQCQLLSLLLCQLQCLQRQHEYEYFYWPHHPPDPQICRSVQVVVVVLCSVPHRDHGYWYWDDAPPGFTFIAHSQFKDHADPPGSDTAGVVNAGQWTDDPSDTDHGPADWDSPPPDDDPFRSFFAPQEAEAEADVPDFQVPDDNVSHQEYEYEAPPAQHHAQDCPVHDRRHVLVVCVVCVVVVYAYEYDDHADDPVSCVRCVSVVVSGHHYQYQAHPSNLNSQQRRLVGGDDDVSSVVSSNDDRSSRGD

Sequence (674 aa):
MKNVLLVFTGGTIGSEASCGTIATSVNAPYRLLQLFERQYPEHSQIDFTTIRPVQILSENITPTFWETLIKTIEAEQPERYDGVIVTHGTDTLAYTAAALSLYFHALNKPMLLVSSDRPLDHPEANGLNNFIAAIEFIRQRRETGVFVPYRNPGEYTQIHLGSRLASSLQLSGDFISVQNKSYCRFENGVFSEPLITLKNKAGTAFDLKPDFSKRIALIRPYPGLNYTLFNLDGIDAVLHDLYHSGTACASMQWGADWSLLPFIERCSKQGIPVYLAPSIHTDSAYESTRELLEQGAEMLWNLSLECAYVKLLLAYGNFSDSNISRFIKLEIASEHLMKNVLLVFTGGTIGSEASCGTIATSVNAPYRLLQLFERQYPEHSQIDFTTIRPVQILSENITPTFWETLIKTIEAEQPERYDGVIVTHGTDTLAYTAAALSLYFHALNKPMLLVSSDRPLDHPEANGLNNFIAAIEFIRQRRETGVFVPYRNPGEYTQIHLGSRLASSLQLSGDFISVQNKSYCRFENGVFSEPLITLKNKAGTAFDLKPDFSKRIALIRPYPGLNYTLFNLDGIDAVLHDLYHSGTACASMQWGADWSLLPFIERCSKQGIPVYLAPSIHTDSAYESTRELLEQGAEMLWNLSLECAYVKLLLAYGNFSDSNISRFIKLEIASEHL

Radius of gyration: 24.86 Å; Cα contacts (8 Å, |Δi|>4): 1561; chains: 2; bounding box: 53×72×63 Å